Protein AF-A0A1V3JTV4-F1 (afdb_monomer)

Organism: NCBI:txid1907939

Sequence (640 aa):
MRTNFITIFIILLIYFFISLHSGSTDMIVSSYLILYYFIILFIYSVLHFITLRLSKHKIKGPIKFLLFIASFAIFFGYFALRNYIDETIYRKRIKESTSIFLEVLQNVPNNTEIWADYDRFYASTDNLKDEKGKQPTFKWGNFELTSLDSRYSTEEVKAVSLTQPKELPKGMQCGMELYFSSKKSKKDEEGEEYYFKPESFQFSHCNVRELALSLHKQKIQLNNAILYYSDGIEKSYGAWRESVKQAASQLGLNEYWFVRLEGQVRIEKEWVANDDDIGVLFDISANPIALVVSAEHQTGLDNMKLKQCFIKSNSSTMILTNLQDEKPTLLTNDLVDNSQSPNCPTLIKVTLDYHPNIFEELSNKKELLLKNFSHLDNNINVNWNDKYPRLYSLWTDSNEHSFFWDKLNIKGFNIESMYGRKEVRVELTNDSSIKLGNFICRQKATFWHHDKPLDNSLAYENFTLIRCNIDDGILLIKNHPVKINKGKLAYFYPNEQYSEIVDFDEIKSVKKSQFKSEYLELDLIEPYPILNIANSQFYLEQAVVNTKNEIIALLGEIKEIAPMEGVTLGKCKYENPSLTLILKNFTDNDVEVSLSTRKHYPLILKNTENAYSCRDIQKQPYYILSVNSRDGYRNNFIKN

Secondary structure (DSSP, 8-state):
-HHHHHHHHHHHHHHHHHHHHTT-THHHHHHHHHHHHHHHHHHHHHHHHHHHHHTTSPPPHHHHHHHHHHHHHHHHHHHHHHHHHHHHHHHHHHHHHHHHHHHHEESPPTT-EEEE-SS-EEEE-TT---TTSPPP-EEETTEEEEEEEEEEETTEEEEEESSPPTTSPTT--EEEEEEEEESS-TTS---TTSSS-GGGEEEEEEEEEEEEEEETTEEEEEEEEEEEETT-S-GGGHHHHHHHHHHHHHTT-SS-EEEE--SEEEETTTEEEEGGGEEEEE-TTS-EEEEEEEEEETT--SSEEETTEEESSSEEEEEEE--SSSPPEEE-TTTB-TTT-TT--SEEE--EEEES-SSTTHHHHHHHHHTTEE---TTSEEEE-SSSS-EEEEE---SS--EEETTEEEEEEEEEEETTEEEEEEEE-TT--EEETTEEEEEEEEEEEPSS-SSSS--GGGEEEEEEEEEEEEEEETTEEEEE-SEEEEEE-TT----S---TT------TT-S--SEEEEEEEEEEEEEEETTEEEEEEEEEEETT-BEEEEEEEEEESSTTS-EEETTEEE--S-EEEEEES--SSEEEEEE-SSS-GGGSSS-----STTTS-EEEEEEE-----S----------

Nearest PDB structures (foldseek):
  2k0l-assembly1_A  TM=1.576E-01  e=3.650E-01  Klebsiella pneumoniae
  5jaw-assembly1_E  TM=2.731E-01  e=3.743E+00  Cellvibrio japonicus Ueda107

Foldseek 3Di:
DVVVLVVVLVVLVVVLVVCVVVVDPCVVVSVVVNVVSVVVVVVVVVVVVVCVVPVVDDDDPVVVVVVVVVVVCVVVVVVVVVVVVVVVVQVVQFVVLQVLLVVQKAPQDPPWDWTDHQWWTKTAQPVPADPVRDGAWIDRVPFTFHIWIPPPGLQKIWTQTPDADPLAAPPWDFHRIWMKGFPDDPPPDDDRNLSNHCVRIDTFKGFTQWDWDAFQNDIDIDGRWIKGWLVNDDCVLPPLNVLVVVLCVVVVHPTKIKTFAAFWKDWAPFKIAHRSFWMFIADSNRHTAKIWGFIAGQQQAAQADDDQFTFGGRTDTWIWGPGHHFQIKTACPVRGDCVLRVPDDRIDRIHMDTDNHHPDPLVVLLVQQCVQKAPDDPQWDWDADPGHSYTAKIAHPDLPDFIDRDPFTFGMWGFDADQRFTKIKTAGRPPGWDDDLNATFHGIWMWGAASHAPHRHPHPRRIDTFKGKGQWGWAQQPNDTDIAGIWMKGADDQPDPDPDADDVRPPPCDPNHDSHDQKMKIAGPDWDFFKDWPQWTWTFGMFIAGSNNYGAKTKTWTAGPDQAQADDAPPDGHPDRTWIWMWHDDDPFWIWIFTDPDPGDNVNPDDPPDDDPPRHTGITGMDTDPDDDDDDDDDDDDDD

pLDDT: mean 77.16, std 15.62, range [25.08, 95.69]

Structure (mmCIF, N/CA/C/O backbone):
data_AF-A0A1V3JTV4-F1
#
_entry.id   AF-A0A1V3JTV4-F1
#
loop_
_atom_site.group_PDB
_atom_site.id
_atom_site.type_symbol
_atom_site.label_atom_id
_atom_site.label_alt_id
_atom_site.label_comp_id
_atom_site.label_asym_id
_atom_site.label_entity_id
_atom_site.label_seq_id
_atom_site.pdbx_PDB_ins_code
_atom_site.Cartn_x
_atom_site.Cartn_y
_atom_site.Cartn_z
_atom_site.occupancy
_atom_site.B_iso_or_equiv
_atom_site.auth_seq_id
_atom_site.auth_comp_id
_atom_site.auth_asym_id
_atom_site.auth_atom_id
_atom_site.pdbx_PDB_model_num
ATOM 1 N N . MET A 1 1 ? -76.585 2.571 -27.766 1.00 48.97 1 MET A N 1
ATOM 2 C CA . MET A 1 1 ? -76.114 2.783 -26.373 1.00 48.97 1 MET A CA 1
ATOM 3 C C . MET A 1 1 ? -77.216 2.683 -25.316 1.00 48.97 1 MET A C 1
ATOM 5 O O . MET A 1 1 ? -76.955 2.051 -24.303 1.00 48.97 1 MET A O 1
ATOM 9 N N . ARG A 1 2 ? -78.437 3.218 -25.518 1.00 44.66 2 ARG A N 1
ATOM 10 C CA . ARG A 1 2 ? -79.546 3.086 -24.536 1.00 44.66 2 ARG A CA 1
ATOM 11 C C . ARG A 1 2 ? -79.889 1.635 -24.154 1.00 44.66 2 ARG A C 1
ATOM 13 O O . ARG A 1 2 ? -80.184 1.373 -22.996 1.00 44.66 2 ARG A O 1
ATOM 20 N N . THR A 1 3 ? -79.776 0.700 -25.095 1.00 48.81 3 THR A N 1
ATOM 21 C CA . THR A 1 3 ? -80.074 -0.727 -24.888 1.00 48.81 3 THR A CA 1
ATOM 22 C C . THR A 1 3 ? -79.085 -1.436 -23.948 1.00 48.81 3 THR A C 1
ATOM 24 O O . THR A 1 3 ? -79.479 -2.362 -23.248 1.00 48.81 3 THR A O 1
ATOM 27 N N . ASN A 1 4 ? -77.832 -0.972 -23.840 1.00 60.56 4 ASN A N 1
ATOM 28 C CA . ASN A 1 4 ? -76.809 -1.644 -23.021 1.00 60.56 4 ASN A CA 1
ATOM 29 C C . ASN A 1 4 ? -76.908 -1.285 -21.531 1.00 60.56 4 ASN A C 1
ATOM 31 O O . ASN A 1 4 ? -76.696 -2.145 -20.684 1.00 60.56 4 ASN A O 1
ATOM 35 N N . PHE A 1 5 ? -77.290 -0.048 -21.194 1.00 64.81 5 PHE A N 1
ATOM 36 C CA . PHE A 1 5 ? -77.429 0.376 -19.795 1.00 64.81 5 PHE A CA 1
ATOM 37 C C . PHE A 1 5 ? -78.597 -0.323 -19.100 1.00 64.81 5 PHE A C 1
ATOM 39 O O . PHE A 1 5 ? -78.423 -0.839 -18.001 1.00 64.81 5 PHE A O 1
ATOM 46 N N . ILE A 1 6 ? -79.752 -0.406 -19.766 1.00 67.50 6 ILE A N 1
ATOM 47 C CA . ILE A 1 6 ? -80.935 -1.095 -19.233 1.00 67.50 6 ILE A CA 1
ATOM 48 C C . ILE A 1 6 ? -80.625 -2.579 -19.003 1.00 67.50 6 ILE A C 1
ATOM 50 O O . ILE A 1 6 ? -80.981 -3.123 -17.965 1.00 67.50 6 ILE A O 1
ATOM 54 N N . THR A 1 7 ? -79.884 -3.208 -19.919 1.00 74.44 7 THR A N 1
ATOM 55 C CA . THR A 1 7 ? -79.472 -4.613 -19.786 1.00 74.44 7 THR A CA 1
ATOM 56 C C . THR A 1 7 ? -78.553 -4.823 -18.577 1.00 74.44 7 THR A C 1
ATOM 58 O O . THR A 1 7 ? -78.792 -5.727 -17.784 1.00 74.44 7 THR A O 1
ATOM 61 N N . ILE A 1 8 ? -77.559 -3.950 -18.369 1.00 76.06 8 ILE A N 1
ATOM 62 C CA . ILE A 1 8 ? -76.668 -4.004 -17.194 1.00 76.06 8 ILE A CA 1
ATOM 63 C C . ILE A 1 8 ? -77.454 -3.803 -15.889 1.00 76.06 8 ILE A C 1
ATOM 65 O O . ILE A 1 8 ? -77.217 -4.513 -14.917 1.00 76.06 8 ILE A O 1
ATOM 69 N N . PHE A 1 9 ? -78.423 -2.883 -15.868 1.00 78.56 9 PHE A N 1
ATOM 70 C CA . PHE A 1 9 ? -79.263 -2.651 -14.692 1.00 78.56 9 PHE A CA 1
ATOM 71 C C . PHE A 1 9 ? -80.150 -3.856 -14.362 1.00 78.56 9 PHE A C 1
ATOM 73 O O . PHE A 1 9 ? -80.248 -4.245 -13.202 1.00 78.56 9 PHE A O 1
ATOM 80 N N . ILE A 1 10 ? -80.753 -4.478 -15.379 1.00 78.25 10 ILE A N 1
ATOM 81 C CA . ILE A 1 10 ? -81.565 -5.688 -15.206 1.00 78.25 10 ILE A CA 1
ATOM 82 C C . ILE A 1 10 ? -80.699 -6.840 -14.684 1.00 78.25 10 ILE A C 1
ATOM 84 O O . ILE A 1 10 ? -81.118 -7.532 -13.763 1.00 78.25 10 ILE A O 1
ATOM 88 N N . ILE A 1 11 ? -79.474 -7.009 -15.195 1.00 81.88 11 ILE A N 1
ATOM 89 C CA . ILE A 1 11 ? -78.529 -8.021 -14.695 1.00 81.88 11 ILE A CA 1
ATOM 90 C C . ILE A 1 11 ? -78.169 -7.758 -13.226 1.00 81.88 11 ILE A C 1
ATOM 92 O O . ILE A 1 11 ? -78.200 -8.685 -12.421 1.00 81.88 11 ILE A O 1
ATOM 96 N N . LEU A 1 12 ? -77.880 -6.505 -12.857 1.00 79.69 12 LEU A N 1
ATOM 97 C CA . LEU A 1 12 ? -77.567 -6.130 -11.474 1.00 79.69 12 LEU A CA 1
ATOM 98 C C . LEU A 1 12 ? -78.759 -6.337 -10.529 1.00 79.69 12 LEU A C 1
ATOM 100 O O . LEU A 1 12 ? -78.564 -6.793 -9.406 1.00 79.69 12 LEU A O 1
ATOM 104 N N . LEU A 1 13 ? -79.988 -6.063 -10.981 1.00 76.44 13 LEU A N 1
ATOM 105 C CA . LEU A 1 13 ? -81.207 -6.337 -10.216 1.00 76.44 13 LEU A CA 1
ATOM 106 C C . LEU A 1 13 ? -81.456 -7.836 -10.048 1.00 76.44 13 LEU A C 1
ATOM 108 O O . LEU A 1 13 ? -81.767 -8.270 -8.945 1.00 76.44 13 LEU A O 1
ATOM 112 N N . ILE A 1 14 ? -81.300 -8.632 -11.109 1.00 82.12 14 ILE A N 1
ATOM 113 C CA . ILE A 1 14 ? -81.430 -10.094 -11.033 1.00 82.12 14 ILE A CA 1
ATOM 114 C C . ILE A 1 14 ? -80.390 -10.651 -10.053 1.00 82.12 14 ILE A C 1
ATOM 116 O O . ILE A 1 14 ? -80.739 -11.431 -9.171 1.00 82.12 14 ILE A O 1
ATOM 120 N N . TYR A 1 15 ? -79.139 -10.196 -10.146 1.00 79.00 15 TYR A N 1
ATOM 121 C CA . TYR A 1 15 ? -78.066 -10.582 -9.230 1.00 79.00 15 TYR A CA 1
ATOM 122 C C . TYR A 1 15 ? -78.361 -10.185 -7.775 1.00 79.00 15 TYR A C 1
ATOM 124 O O . TYR A 1 15 ? -78.171 -10.990 -6.862 1.00 79.00 15 TYR A O 1
ATOM 132 N N . PHE A 1 16 ? -78.891 -8.979 -7.554 1.00 79.25 16 PHE A N 1
ATOM 133 C CA . PHE A 1 16 ? -79.337 -8.524 -6.239 1.00 79.25 16 PHE A CA 1
ATOM 134 C C . PHE A 1 16 ? -80.476 -9.392 -5.687 1.00 79.25 16 PHE A C 1
ATOM 136 O O . PHE A 1 16 ? -80.383 -9.847 -4.554 1.00 79.25 16 PHE A O 1
ATOM 143 N N . PHE A 1 17 ? -81.514 -9.693 -6.477 1.00 76.25 17 PHE A N 1
ATOM 144 C CA . PHE A 1 17 ? -82.638 -10.524 -6.026 1.00 76.25 17 PHE A CA 1
ATOM 145 C C . PHE A 1 17 ? -82.233 -11.974 -5.738 1.00 76.25 17 PHE A C 1
ATOM 147 O O . PHE A 1 17 ? -82.697 -12.538 -4.748 1.00 76.25 17 PHE A O 1
ATOM 154 N N . ILE A 1 18 ? -81.340 -12.556 -6.546 1.00 77.44 18 ILE A N 1
ATOM 155 C CA . ILE A 1 18 ? -80.756 -13.880 -6.277 1.00 77.44 18 ILE A CA 1
ATOM 156 C C . ILE A 1 18 ? -79.986 -13.852 -4.948 1.00 77.44 18 ILE A C 1
ATOM 158 O O . ILE A 1 18 ? -80.197 -14.720 -4.103 1.00 77.44 18 ILE A O 1
ATOM 162 N N . SER A 1 19 ? -79.161 -12.822 -4.731 1.00 71.38 19 SER A N 1
ATOM 163 C CA . SER A 1 19 ? -78.355 -12.664 -3.508 1.00 71.38 19 SER A CA 1
ATOM 164 C C . SER A 1 19 ? -79.207 -12.393 -2.260 1.00 71.38 19 SER A C 1
ATOM 166 O O . SER A 1 19 ? -78.851 -12.802 -1.156 1.00 71.38 19 SER A O 1
ATOM 168 N N . LEU A 1 20 ? -80.352 -11.722 -2.433 1.00 70.62 20 LEU A N 1
ATOM 169 C CA . LEU A 1 20 ? -81.317 -11.420 -1.374 1.00 70.62 20 LEU A CA 1
ATOM 170 C C . LEU A 1 20 ? -82.087 -12.674 -0.937 1.00 70.62 20 LEU A C 1
ATOM 172 O O . LEU A 1 20 ? -82.343 -12.852 0.249 1.00 70.62 20 LEU A O 1
ATOM 176 N N . HIS A 1 21 ? -82.423 -13.565 -1.877 1.00 69.06 21 HIS A N 1
ATOM 177 C CA . HIS A 1 21 ? -83.053 -14.853 -1.565 1.00 69.06 21 HIS A CA 1
ATOM 178 C C . HIS A 1 21 ? -82.084 -15.847 -0.912 1.00 69.06 21 HIS A C 1
ATOM 180 O O . HIS A 1 21 ? -82.510 -16.671 -0.108 1.00 69.06 21 HIS A O 1
ATOM 186 N N . SER A 1 22 ? -80.788 -15.770 -1.233 1.00 70.81 22 SER A N 1
ATOM 187 C CA . SER A 1 22 ? -79.765 -16.657 -0.667 1.00 70.81 22 SER A CA 1
ATOM 188 C C . SER A 1 22 ? -79.201 -16.191 0.681 1.00 70.81 22 SER A C 1
ATOM 190 O O . SER A 1 22 ? -78.441 -16.934 1.297 1.00 70.81 22 SER A O 1
ATOM 192 N N . GLY A 1 23 ? -79.524 -14.972 1.134 1.00 54.78 23 GLY A N 1
ATOM 193 C CA . GLY A 1 23 ? -79.035 -14.409 2.400 1.00 54.78 23 GLY A CA 1
ATOM 194 C C . GLY A 1 23 ? -77.525 -14.131 2.441 1.00 54.78 23 GLY A C 1
ATOM 195 O O . GLY A 1 23 ? -76.953 -14.051 3.526 1.00 54.78 23 GLY A O 1
ATOM 196 N N . SER A 1 24 ? -76.866 -14.008 1.281 1.00 68.69 24 SER A N 1
ATOM 197 C CA . SER A 1 24 ? -75.411 -13.802 1.192 1.00 68.69 24 SER A CA 1
ATOM 198 C C . SER A 1 24 ? -75.004 -12.372 1.578 1.00 68.69 24 SER A C 1
ATOM 200 O O . SER A 1 24 ? -75.700 -11.404 1.258 1.00 68.69 24 SER A O 1
ATOM 202 N N . THR A 1 25 ? -73.814 -12.207 2.171 1.00 62.41 25 THR A N 1
ATOM 203 C CA . THR A 1 25 ? -73.163 -10.894 2.362 1.00 62.41 25 THR A CA 1
ATOM 204 C C . THR A 1 25 ? -72.924 -10.150 1.042 1.00 62.41 25 THR A C 1
ATOM 206 O O . THR A 1 25 ? -72.780 -8.926 1.041 1.00 62.41 25 THR A O 1
ATOM 209 N N . ASP A 1 26 ? -72.983 -10.851 -0.095 1.00 63.19 26 ASP A N 1
ATOM 210 C CA . ASP A 1 26 ? -72.943 -10.272 -1.444 1.00 63.19 26 ASP A CA 1
ATOM 211 C C . ASP A 1 26 ? -74.127 -9.333 -1.731 1.00 63.19 26 ASP A C 1
ATOM 213 O O . ASP A 1 26 ? -74.064 -8.512 -2.650 1.00 63.19 26 ASP A O 1
ATOM 217 N N . MET A 1 27 ? -75.194 -9.376 -0.922 1.00 59.16 27 MET A N 1
ATOM 218 C CA . MET A 1 27 ? -76.287 -8.398 -0.955 1.00 59.16 27 MET A CA 1
ATOM 219 C C . MET A 1 27 ? -75.788 -6.972 -0.665 1.00 59.16 27 MET A C 1
ATOM 221 O O . MET A 1 27 ? -76.252 -6.003 -1.272 1.00 59.16 27 MET A O 1
ATOM 225 N N . ILE A 1 28 ? -74.808 -6.823 0.233 1.00 63.81 28 ILE A N 1
ATOM 226 C CA . ILE A 1 28 ? -74.212 -5.521 0.560 1.00 63.81 28 ILE A CA 1
ATOM 227 C C . ILE A 1 28 ? -73.403 -5.030 -0.645 1.00 63.81 28 ILE A C 1
ATOM 229 O O . ILE A 1 28 ? -73.569 -3.902 -1.096 1.00 63.81 28 ILE A O 1
ATOM 233 N N . VAL A 1 29 ? -72.597 -5.903 -1.249 1.00 68.94 29 VAL A N 1
ATOM 234 C CA . VAL A 1 29 ? -71.784 -5.546 -2.422 1.00 68.94 29 VAL A CA 1
ATOM 235 C C . VAL A 1 29 ? -72.667 -5.189 -3.623 1.00 68.94 29 VAL A C 1
ATOM 237 O O . VAL A 1 29 ? -72.444 -4.174 -4.280 1.00 68.94 29 VAL A O 1
ATOM 240 N N . SER A 1 30 ? -73.715 -5.968 -3.888 1.00 66.62 30 SER A N 1
ATOM 241 C CA . SER A 1 30 ? -74.647 -5.715 -4.994 1.00 66.62 30 SER A CA 1
ATOM 242 C C . SER A 1 30 ? -75.500 -4.458 -4.789 1.00 66.62 30 SER A C 1
ATOM 244 O O . SER A 1 30 ? -75.708 -3.714 -5.748 1.00 66.62 30 SER A O 1
ATOM 246 N N . SER A 1 31 ? -75.923 -4.146 -3.559 1.00 66.75 31 SER A N 1
ATOM 247 C CA . SER A 1 31 ? -76.599 -2.871 -3.265 1.00 66.75 31 SER A CA 1
ATOM 248 C C . SER A 1 31 ? -75.675 -1.662 -3.448 1.00 66.75 31 SER A C 1
ATOM 250 O O . SER A 1 31 ? -76.093 -0.671 -4.055 1.00 66.75 31 SER A O 1
ATOM 252 N N . TYR A 1 32 ? -74.402 -1.755 -3.041 1.00 70.62 32 TYR A N 1
ATOM 253 C CA . TYR A 1 32 ? -73.404 -0.726 -3.353 1.00 70.62 32 TYR A CA 1
ATOM 254 C C . TYR A 1 32 ? -73.188 -0.575 -4.865 1.00 70.62 32 TYR A C 1
ATOM 256 O O . TYR A 1 32 ? -73.148 0.549 -5.362 1.00 70.62 32 TYR A O 1
ATOM 264 N N . LEU A 1 33 ? -73.110 -1.672 -5.623 1.00 74.00 33 LEU A N 1
ATOM 265 C CA . LEU A 1 33 ? -72.952 -1.624 -7.082 1.00 74.00 33 LEU A CA 1
ATOM 266 C C . LEU A 1 33 ? -74.151 -0.976 -7.787 1.00 74.00 33 LEU A C 1
ATOM 268 O O . LEU A 1 33 ? -73.953 -0.204 -8.725 1.00 74.00 33 LEU A O 1
ATOM 272 N N . ILE A 1 34 ? -75.380 -1.222 -7.321 1.00 74.44 34 ILE A N 1
ATOM 273 C CA . ILE A 1 34 ? -76.580 -0.543 -7.833 1.00 74.44 34 ILE A CA 1
ATOM 274 C C . ILE A 1 34 ? -76.520 0.960 -7.527 1.00 74.44 34 ILE A C 1
ATOM 276 O O . ILE A 1 34 ? -76.791 1.775 -8.412 1.00 74.44 34 ILE A O 1
ATOM 280 N N . LEU A 1 35 ? -76.112 1.349 -6.314 1.00 69.81 35 LEU A N 1
ATOM 281 C CA . LEU A 1 35 ? -75.949 2.759 -5.946 1.00 69.81 35 LEU A CA 1
ATOM 282 C C . LEU A 1 35 ? -74.892 3.450 -6.825 1.00 69.81 35 LEU A C 1
ATOM 284 O O . LEU A 1 35 ? -75.158 4.510 -7.391 1.00 69.81 35 LEU A O 1
ATOM 288 N N . TYR A 1 36 ? -73.721 2.832 -7.001 1.00 72.81 36 TYR A N 1
ATOM 289 C CA . TYR A 1 36 ? -72.673 3.346 -7.887 1.00 72.81 36 TYR A CA 1
ATOM 290 C C . TYR A 1 36 ? -73.137 3.426 -9.340 1.00 72.81 36 TYR A C 1
ATOM 292 O O . TYR A 1 36 ? -72.842 4.410 -10.019 1.00 72.81 36 TYR A O 1
ATOM 300 N N . TYR A 1 37 ? -73.909 2.447 -9.811 1.00 76.44 37 TYR A N 1
ATOM 301 C CA . TYR A 1 37 ? -74.508 2.481 -11.138 1.00 76.44 37 TYR A CA 1
ATOM 302 C C . TYR A 1 37 ? -75.424 3.704 -11.306 1.00 76.44 37 TYR A C 1
ATOM 304 O O . TYR A 1 37 ? -75.287 4.421 -12.296 1.00 76.44 37 TYR A O 1
ATOM 312 N N . PHE A 1 38 ? -76.279 4.019 -10.324 1.00 71.69 38 PHE A N 1
ATOM 313 C CA . PHE A 1 38 ? -77.104 5.234 -10.346 1.00 71.69 38 PHE A CA 1
ATOM 314 C C . PHE A 1 38 ? -76.277 6.522 -10.297 1.00 71.69 38 PHE A C 1
ATOM 316 O O . PHE A 1 38 ? -76.593 7.464 -11.024 1.00 71.69 38 PHE A O 1
ATOM 323 N N . ILE A 1 39 ? -75.204 6.566 -9.502 1.00 71.75 39 ILE A N 1
ATOM 324 C CA . ILE A 1 39 ? -74.286 7.716 -9.453 1.00 71.75 39 ILE A CA 1
ATOM 325 C C . ILE A 1 39 ? -73.627 7.929 -10.821 1.00 71.75 39 ILE A C 1
ATOM 327 O O . ILE A 1 39 ? -73.609 9.048 -11.330 1.00 71.75 39 ILE A O 1
ATOM 331 N N . ILE A 1 40 ? -73.145 6.862 -11.461 1.00 72.75 40 ILE A N 1
ATOM 332 C CA . ILE A 1 40 ? -72.542 6.924 -12.798 1.00 72.75 40 ILE A CA 1
ATOM 333 C C . ILE A 1 40 ? -73.575 7.356 -13.839 1.00 72.75 40 ILE A C 1
ATOM 335 O O . ILE A 1 40 ? -73.262 8.180 -14.695 1.00 72.75 40 ILE A O 1
ATOM 339 N N . LEU A 1 41 ? -74.811 6.860 -13.763 1.00 72.81 41 LEU A N 1
ATOM 340 C CA . LEU A 1 41 ? -75.888 7.262 -14.668 1.00 72.81 41 LEU A CA 1
ATOM 341 C C . LEU A 1 41 ? -76.266 8.728 -14.475 1.00 72.81 41 LEU A C 1
ATOM 343 O O . LEU A 1 41 ? -76.487 9.430 -15.458 1.00 72.81 41 LEU A O 1
ATOM 347 N N . PHE A 1 42 ? -76.290 9.207 -13.233 1.00 69.94 42 PHE A N 1
ATOM 348 C CA . PHE A 1 42 ? -76.514 10.611 -12.919 1.00 69.94 42 PHE A CA 1
ATOM 349 C C . PHE A 1 42 ? -75.388 11.482 -13.479 1.00 69.94 42 PHE A C 1
ATOM 351 O O . PHE A 1 42 ? -75.667 12.435 -14.200 1.00 69.94 42 PHE A O 1
ATOM 358 N N . ILE A 1 43 ? -74.124 11.112 -13.252 1.00 72.00 43 ILE A N 1
ATOM 359 C CA . ILE A 1 43 ? -72.956 11.807 -13.810 1.00 72.00 43 ILE A CA 1
ATOM 360 C C . ILE A 1 43 ? -72.993 11.787 -15.341 1.00 72.00 43 ILE A C 1
ATOM 362 O O . ILE A 1 43 ? -72.802 12.827 -15.963 1.00 72.00 43 ILE A O 1
ATOM 366 N N . TYR A 1 44 ? -73.293 10.644 -15.962 1.00 70.56 44 TYR A N 1
ATOM 367 C CA . TYR A 1 44 ? -73.425 10.520 -17.412 1.00 70.56 44 TYR A CA 1
ATOM 368 C C . TYR A 1 44 ? -74.573 11.374 -17.944 1.00 70.56 44 TYR A C 1
ATOM 370 O O . TYR A 1 44 ? -74.405 12.043 -18.953 1.00 70.56 44 TYR A O 1
ATOM 378 N N . SER A 1 45 ? -75.723 11.403 -17.270 1.00 62.72 45 SER A N 1
ATOM 379 C CA . SER A 1 45 ? -76.881 12.202 -17.677 1.00 62.72 45 SER A CA 1
ATOM 380 C C . SER A 1 45 ? -76.612 13.698 -17.509 1.00 62.72 45 SER A C 1
ATOM 382 O O . SER A 1 45 ? -76.953 14.482 -18.389 1.00 62.72 45 SER A O 1
ATOM 384 N N . VAL A 1 46 ? -75.908 14.100 -16.446 1.00 66.25 46 VAL A N 1
ATOM 385 C CA . VAL A 1 46 ? -75.425 15.472 -16.241 1.00 66.25 46 VAL A CA 1
ATOM 386 C C . VAL A 1 46 ? -74.396 15.840 -17.308 1.00 66.25 46 VAL A C 1
ATOM 388 O O . VAL A 1 46 ? -74.536 16.882 -17.935 1.00 66.25 46 VAL A O 1
ATOM 391 N N . LEU A 1 47 ? -73.417 14.983 -17.600 1.00 65.44 47 LEU A N 1
ATOM 392 C CA . LEU A 1 47 ? -72.436 15.187 -18.671 1.00 65.44 47 LEU A CA 1
ATOM 393 C C . LEU A 1 47 ? -73.086 15.204 -20.053 1.00 65.44 47 LEU A C 1
ATOM 395 O O . LEU A 1 47 ? -72.676 15.995 -20.898 1.00 65.44 47 LEU A O 1
ATOM 399 N N . HIS A 1 48 ? -74.104 14.378 -20.290 1.00 61.91 48 HIS A N 1
ATOM 400 C CA . HIS A 1 48 ? -74.851 14.327 -21.540 1.00 61.91 48 HIS A CA 1
ATOM 401 C C . HIS A 1 48 ? -75.734 15.564 -21.699 1.00 61.91 48 HIS A C 1
ATOM 403 O O . HIS A 1 48 ? -75.758 16.160 -22.767 1.00 61.91 48 HIS A O 1
ATOM 409 N N . PHE A 1 49 ? -76.386 16.016 -20.627 1.00 60.25 49 PHE A N 1
ATOM 410 C CA . PHE A 1 49 ? -77.123 17.276 -20.577 1.00 60.25 49 PHE A CA 1
ATOM 411 C C . PHE A 1 49 ? -76.189 18.470 -20.790 1.00 60.25 49 PHE A C 1
ATOM 413 O O . PHE A 1 49 ? -76.491 19.355 -21.586 1.00 60.25 49 PHE A O 1
ATOM 420 N N . ILE A 1 50 ? -75.018 18.469 -20.148 1.00 58.34 50 ILE A N 1
ATOM 421 C CA . ILE A 1 50 ? -73.969 19.472 -20.330 1.00 58.34 50 ILE A CA 1
ATOM 422 C C . ILE A 1 50 ? -73.466 19.447 -21.779 1.00 58.34 50 ILE A C 1
ATOM 424 O O . ILE A 1 50 ? -73.433 20.495 -22.407 1.00 58.34 50 ILE A O 1
ATOM 428 N N . THR A 1 51 ? -73.153 18.290 -22.365 1.00 55.91 51 THR A N 1
ATOM 429 C CA . THR A 1 51 ? -72.694 18.193 -23.764 1.00 55.91 51 THR A CA 1
ATOM 430 C C . THR A 1 51 ? -73.787 18.526 -24.778 1.00 55.91 51 THR A C 1
ATOM 432 O O . THR A 1 51 ? -73.487 19.214 -25.746 1.00 55.91 51 THR A O 1
ATOM 435 N N . LEU A 1 52 ? -75.057 18.164 -24.557 1.00 52.88 52 LEU A N 1
ATOM 436 C CA . LEU A 1 52 ? -76.174 18.604 -25.407 1.00 52.88 52 LEU A CA 1
ATOM 437 C C . LEU A 1 52 ? -76.346 20.124 -25.349 1.00 52.88 52 LEU A C 1
ATOM 439 O O . LEU A 1 52 ? -76.492 20.763 -26.392 1.00 52.88 52 LEU A O 1
ATOM 443 N N . ARG A 1 53 ? -76.279 20.712 -24.148 1.00 52.69 53 ARG A N 1
ATOM 444 C CA . ARG A 1 53 ? -76.430 22.160 -23.929 1.00 52.69 53 ARG A CA 1
ATOM 445 C C . ARG A 1 53 ? -75.205 22.952 -24.409 1.00 52.69 53 ARG A C 1
ATOM 447 O O . ARG A 1 53 ? -75.357 24.091 -24.842 1.00 52.69 53 ARG A O 1
ATOM 454 N N . LEU A 1 54 ? -74.016 22.344 -24.395 1.00 51.38 54 LEU A N 1
ATOM 455 C CA . LEU A 1 54 ? -72.754 22.914 -24.887 1.00 51.38 54 LEU A CA 1
ATOM 456 C C . LEU A 1 54 ? -72.485 22.648 -26.375 1.00 51.38 54 LEU A C 1
ATOM 458 O O . LEU A 1 54 ? -71.723 23.395 -26.980 1.00 51.38 54 LEU A O 1
ATOM 462 N N . SER A 1 55 ? -73.135 21.662 -27.004 1.00 48.88 55 SER A N 1
ATOM 463 C CA . SER A 1 55 ? -72.982 21.400 -28.448 1.00 48.88 55 SER A CA 1
ATOM 464 C C . SER A 1 55 ? -73.486 22.551 -29.324 1.00 48.88 55 SER A C 1
ATOM 466 O O . SER A 1 55 ? -73.100 22.652 -30.486 1.00 48.88 55 SER A O 1
ATOM 468 N N . LYS A 1 56 ? -74.307 23.455 -28.768 1.00 50.59 56 LYS A N 1
ATOM 469 C CA . LYS A 1 56 ? -74.796 24.647 -29.472 1.00 50.59 56 LYS A CA 1
ATOM 470 C C . LYS A 1 56 ? -74.119 25.963 -29.071 1.00 50.59 56 LYS A C 1
ATOM 472 O O . LYS A 1 56 ? -74.297 26.936 -29.795 1.00 50.59 56 LYS A O 1
ATOM 477 N N . HIS A 1 57 ? -73.296 26.026 -28.014 1.00 51.94 57 HIS A N 1
ATOM 478 C CA . HIS A 1 57 ? -72.618 27.275 -27.621 1.00 51.94 57 HIS A CA 1
ATOM 479 C C . HIS A 1 57 ? -71.232 27.069 -26.981 1.00 51.94 57 HIS A C 1
ATOM 481 O O . HIS A 1 57 ? -71.055 26.249 -26.083 1.00 51.94 57 HIS A O 1
ATOM 487 N N . LYS A 1 58 ? -70.250 27.894 -27.393 1.00 51.12 58 LYS A N 1
ATOM 488 C CA . LYS A 1 58 ? -68.898 27.949 -26.802 1.00 51.12 58 LYS A CA 1
ATOM 489 C C . LYS A 1 58 ? -68.974 28.247 -25.292 1.00 51.12 58 LYS A C 1
ATOM 491 O O . LYS A 1 58 ? -69.580 29.239 -24.887 1.00 51.12 58 LYS A O 1
ATOM 496 N N . ILE A 1 59 ? -68.316 27.417 -24.474 1.00 54.78 59 ILE A N 1
ATOM 497 C CA . ILE A 1 59 ? -68.212 27.576 -23.010 1.00 54.78 59 ILE A CA 1
ATOM 498 C C . ILE A 1 59 ? -67.597 28.949 -22.688 1.00 54.78 59 ILE A C 1
ATOM 500 O O . ILE A 1 59 ? -66.445 29.209 -23.050 1.00 54.78 59 ILE A O 1
ATOM 504 N N . LYS A 1 60 ? -68.351 29.825 -22.009 1.00 53.94 60 LYS A N 1
ATOM 505 C CA . LYS A 1 60 ? -67.882 31.160 -21.604 1.00 53.94 60 LYS A CA 1
ATOM 506 C C . LYS A 1 60 ? -66.797 31.059 -20.518 1.00 53.94 60 LYS A C 1
ATOM 508 O O . LYS A 1 60 ? -66.847 30.180 -19.658 1.00 53.94 60 LYS A O 1
ATOM 513 N N . GLY A 1 61 ? -65.850 32.001 -20.542 1.00 53.06 61 GLY A N 1
ATOM 514 C CA . GLY A 1 61 ? -64.680 32.075 -19.651 1.00 53.06 61 GLY A CA 1
ATOM 515 C C . GLY A 1 61 ? -64.915 31.819 -18.148 1.00 53.06 61 GLY A C 1
ATOM 516 O O . GLY A 1 61 ? -64.110 31.095 -17.566 1.00 53.06 61 GLY A O 1
ATOM 517 N N . PRO A 1 62 ? -66.012 32.288 -17.519 1.00 51.94 62 PRO A N 1
ATOM 518 C CA . PRO A 1 62 ? -66.236 32.087 -16.082 1.00 51.94 62 PRO A CA 1
ATOM 519 C C . PRO A 1 62 ? -66.394 30.614 -15.685 1.00 51.94 62 PRO A C 1
ATOM 521 O O . PRO A 1 62 ? -65.925 30.195 -14.633 1.00 51.94 62 PRO A O 1
ATOM 524 N N . ILE A 1 63 ? -67.012 29.803 -16.551 1.00 53.53 63 ILE A N 1
ATOM 525 C CA . ILE A 1 63 ? -67.241 28.375 -16.290 1.00 53.53 63 ILE A CA 1
ATOM 526 C C . ILE A 1 63 ? -65.935 27.586 -16.452 1.00 53.53 63 ILE A C 1
ATOM 528 O O . ILE A 1 63 ? -65.677 26.662 -15.686 1.00 53.53 63 ILE A O 1
ATOM 532 N N . LYS A 1 64 ? -65.070 27.983 -17.400 1.00 48.59 64 LYS A N 1
ATOM 533 C CA . LYS A 1 64 ? -63.718 27.412 -17.522 1.00 48.59 64 LYS A CA 1
ATOM 534 C C . LYS A 1 64 ? -62.877 27.692 -16.277 1.00 48.59 64 LYS A C 1
ATOM 536 O O . LYS A 1 64 ? -62.182 26.798 -15.813 1.00 48.59 64 LYS A O 1
ATOM 541 N N . PHE A 1 65 ? -62.971 28.904 -15.732 1.00 54.75 65 PHE A N 1
ATOM 542 C CA . PHE A 1 65 ? -62.249 29.290 -14.520 1.00 54.75 65 PHE A CA 1
ATOM 543 C C . PHE A 1 65 ? -62.743 28.524 -13.282 1.00 54.75 65 PHE A C 1
ATOM 545 O O . PHE A 1 65 ? -61.933 28.011 -12.520 1.00 54.75 65 PHE A O 1
ATOM 552 N N . LEU A 1 66 ? -64.061 28.345 -13.132 1.00 52.34 66 LEU A N 1
ATOM 553 C CA . LEU A 1 66 ? -64.649 27.524 -12.064 1.00 52.34 66 LEU A CA 1
ATOM 554 C C . LEU A 1 66 ? -64.225 26.050 -12.138 1.00 52.34 66 LEU A C 1
ATOM 556 O O . LEU A 1 66 ? -63.882 25.463 -11.114 1.00 52.34 66 LEU A O 1
ATOM 560 N N . LEU A 1 67 ? -64.204 25.460 -13.337 1.00 55.28 67 LEU A N 1
ATOM 561 C CA . LEU A 1 67 ? -63.716 24.090 -13.531 1.00 55.28 67 LEU A CA 1
ATOM 562 C C . LEU A 1 67 ? -62.217 23.973 -13.227 1.00 55.28 67 LEU A C 1
ATOM 564 O O . LEU A 1 67 ? -61.805 23.010 -12.591 1.00 55.28 67 LEU A O 1
ATOM 568 N N . PHE A 1 68 ? -61.419 24.973 -13.610 1.00 53.47 68 PHE A N 1
ATOM 569 C CA . PHE A 1 68 ? -59.991 25.023 -13.293 1.00 53.47 68 PHE A CA 1
ATOM 570 C C . PHE A 1 68 ? -59.737 25.109 -11.777 1.00 53.47 68 PHE A C 1
ATOM 572 O O . PHE A 1 68 ? -58.918 24.355 -11.256 1.00 53.47 68 PHE A O 1
ATOM 579 N N . ILE A 1 69 ? -60.489 25.950 -11.052 1.00 54.25 69 ILE A N 1
ATOM 580 C CA . ILE A 1 69 ? -60.424 26.048 -9.583 1.00 54.25 69 ILE A CA 1
ATOM 581 C C . ILE A 1 69 ? -60.820 24.725 -8.925 1.00 54.25 69 ILE A C 1
ATOM 583 O O . ILE A 1 69 ? -60.135 24.276 -8.010 1.00 54.25 69 ILE A O 1
ATOM 587 N N . ALA A 1 70 ? -61.892 24.078 -9.392 1.00 51.81 70 ALA A N 1
ATOM 588 C CA . ALA A 1 70 ? -62.335 22.801 -8.838 1.00 51.81 70 ALA A CA 1
ATOM 589 C C . ALA A 1 70 ? -61.272 21.700 -9.014 1.00 51.81 70 ALA A C 1
ATOM 591 O O . ALA A 1 70 ? -60.994 20.962 -8.071 1.00 51.81 70 ALA A O 1
ATOM 592 N N . SER A 1 71 ? -60.620 21.625 -10.179 1.00 54.66 71 SER A N 1
ATOM 593 C CA . SER A 1 71 ? -59.516 20.685 -10.414 1.00 54.66 71 SER A CA 1
ATOM 594 C C . SER A 1 71 ? -58.296 20.974 -9.528 1.00 54.66 71 SER A C 1
ATOM 596 O O . SER A 1 71 ? -57.713 20.040 -8.979 1.00 54.66 71 SER A O 1
ATOM 598 N N . PHE A 1 72 ? -57.944 22.249 -9.329 1.00 55.41 72 PHE A N 1
ATOM 599 C CA . PHE A 1 72 ? -56.858 22.651 -8.425 1.00 55.41 72 PHE A CA 1
ATOM 600 C C . PHE A 1 72 ? -57.178 22.327 -6.957 1.00 55.41 72 PHE A C 1
ATOM 602 O O . PHE A 1 72 ? -56.331 21.789 -6.246 1.00 55.41 72 PHE A O 1
ATOM 609 N N . ALA A 1 73 ? -58.407 22.586 -6.506 1.00 57.69 73 ALA A N 1
ATOM 610 C CA . ALA A 1 73 ? -58.841 22.315 -5.137 1.00 57.69 73 ALA A CA 1
ATOM 611 C C . ALA A 1 73 ? -58.849 20.812 -4.808 1.00 57.69 73 ALA A C 1
ATOM 613 O O . ALA A 1 73 ? -58.456 20.429 -3.709 1.00 57.69 73 ALA A O 1
ATOM 614 N N . ILE A 1 74 ? -59.230 19.953 -5.761 1.00 58.84 74 ILE A N 1
ATOM 615 C CA . ILE A 1 74 ? -59.174 18.491 -5.592 1.00 58.84 74 ILE A CA 1
ATOM 616 C C . ILE A 1 74 ? -57.719 18.011 -5.482 1.00 58.84 74 ILE A C 1
ATOM 618 O O . ILE A 1 74 ? -57.413 17.197 -4.613 1.00 58.84 74 ILE A O 1
ATOM 622 N N . PHE A 1 75 ? -56.812 18.536 -6.313 1.00 57.06 75 PHE A N 1
ATOM 623 C CA . PHE A 1 75 ? -55.392 18.171 -6.276 1.00 57.06 75 PHE A CA 1
ATOM 624 C C . PHE A 1 75 ? -54.721 18.581 -4.952 1.00 57.06 75 PHE A C 1
ATOM 626 O O . PHE A 1 75 ? -54.066 17.759 -4.310 1.00 57.06 75 PHE A O 1
ATOM 633 N N . PHE A 1 76 ? -54.943 19.817 -4.491 1.00 63.59 76 PHE A N 1
ATOM 634 C CA . PHE A 1 76 ? -54.419 20.286 -3.202 1.00 63.59 76 PHE A CA 1
ATOM 635 C C . PHE A 1 76 ? -55.086 19.600 -2.006 1.00 63.59 76 PHE A C 1
ATOM 637 O O . PHE A 1 76 ? -54.401 19.274 -1.040 1.00 63.59 76 PHE A O 1
ATOM 644 N N . GLY A 1 77 ? -56.393 19.327 -2.075 1.00 65.75 77 GLY A N 1
ATOM 645 C CA . GLY A 1 77 ? -57.112 18.577 -1.045 1.00 65.75 77 GLY A CA 1
ATOM 646 C C . GLY A 1 77 ? -56.593 17.146 -0.894 1.00 65.75 77 GLY A C 1
ATOM 647 O O . GLY A 1 77 ? -56.394 16.689 0.228 1.00 65.75 77 GLY A O 1
ATOM 648 N N . TYR A 1 78 ? -56.293 16.466 -2.006 1.00 68.12 78 TYR A N 1
ATOM 649 C CA . TYR A 1 78 ? -55.664 15.143 -1.992 1.00 68.12 78 TYR A CA 1
ATOM 650 C C . TYR A 1 78 ? -54.263 15.178 -1.366 1.00 68.12 78 TYR A C 1
ATOM 652 O O . TYR A 1 78 ? -53.957 14.344 -0.517 1.00 68.12 78 TYR A O 1
ATOM 660 N N . PHE A 1 79 ? -53.427 16.158 -1.727 1.00 63.91 79 PHE A N 1
ATOM 661 C CA . PHE A 1 79 ? -52.076 16.282 -1.169 1.00 63.91 79 PHE A CA 1
ATOM 662 C C . PHE A 1 79 ? -52.093 16.620 0.331 1.00 63.91 79 PHE A C 1
ATOM 664 O O . PHE A 1 79 ? -51.370 16.003 1.110 1.00 63.91 79 PHE A O 1
ATOM 671 N N . ALA A 1 80 ? -52.963 17.541 0.758 1.00 64.62 80 ALA A N 1
ATOM 672 C CA . ALA A 1 80 ? -53.135 17.890 2.168 1.00 64.62 80 ALA A CA 1
ATOM 673 C C . ALA A 1 80 ? -53.664 16.707 2.996 1.00 64.62 80 ALA A C 1
ATOM 675 O O . ALA A 1 80 ? -53.158 16.447 4.085 1.00 64.62 80 ALA A O 1
ATOM 676 N N . LEU A 1 81 ? -54.638 15.956 2.465 1.00 67.75 81 LEU A N 1
ATOM 677 C CA . LEU A 1 81 ? -55.160 14.755 3.115 1.00 67.75 81 LEU A CA 1
ATOM 678 C C . LEU A 1 81 ? -54.096 13.657 3.205 1.00 67.75 81 LEU A C 1
ATOM 680 O O . LEU A 1 81 ? -53.977 13.025 4.249 1.00 67.75 81 LEU A O 1
ATOM 684 N N . ARG A 1 82 ? -53.304 13.447 2.147 1.00 71.50 82 ARG A N 1
ATOM 685 C CA . ARG A 1 82 ? -52.207 12.475 2.157 1.00 71.50 82 ARG A CA 1
ATOM 686 C C . ARG A 1 82 ? -51.160 12.832 3.207 1.00 71.50 82 ARG A C 1
ATOM 688 O O . ARG A 1 82 ? -50.836 11.979 4.017 1.00 71.50 82 ARG A O 1
ATOM 695 N N . ASN A 1 83 ? -50.728 14.093 3.270 1.00 68.94 83 ASN A N 1
ATOM 696 C CA . ASN A 1 83 ? -49.784 14.547 4.294 1.00 68.94 83 ASN A CA 1
ATOM 697 C C . ASN A 1 83 ? -50.348 14.388 5.713 1.00 68.94 83 ASN A C 1
ATOM 699 O O . ASN A 1 83 ? -49.630 13.956 6.606 1.00 68.94 83 ASN A O 1
ATOM 703 N N . TYR A 1 84 ? -51.634 14.690 5.924 1.00 73.69 84 TYR A N 1
ATOM 704 C CA . TYR A 1 84 ? -52.290 14.487 7.218 1.00 73.69 84 TYR A CA 1
ATOM 705 C C . TYR A 1 84 ? -52.381 13.002 7.604 1.00 73.69 84 TYR A C 1
ATOM 707 O O . TYR A 1 84 ? -52.129 12.643 8.756 1.00 73.69 84 TYR A O 1
ATOM 715 N N . ILE A 1 85 ? -52.726 12.127 6.653 1.00 68.88 85 ILE A N 1
ATOM 716 C CA . ILE A 1 85 ? -52.756 10.673 6.854 1.00 68.88 85 ILE A CA 1
ATOM 717 C C . ILE A 1 85 ? -51.347 10.161 7.165 1.00 68.88 85 ILE A C 1
ATOM 719 O O . ILE A 1 85 ? -51.182 9.451 8.154 1.00 68.88 85 ILE A O 1
ATOM 723 N N . ASP A 1 86 ? -50.340 10.560 6.388 1.00 72.69 86 ASP A N 1
ATOM 724 C CA . ASP A 1 86 ? -48.943 10.168 6.584 1.00 72.69 86 ASP A CA 1
ATOM 725 C C . ASP A 1 86 ? -48.429 10.635 7.958 1.00 72.69 86 ASP A C 1
ATOM 727 O O . ASP A 1 86 ? -47.838 9.843 8.689 1.00 72.69 86 ASP A O 1
ATOM 731 N N . GLU A 1 87 ? -48.737 11.868 8.378 1.00 77.06 87 GLU A N 1
ATOM 732 C CA . GLU A 1 87 ? -48.367 12.390 9.700 1.00 77.06 87 GLU A CA 1
ATOM 733 C C . GLU A 1 87 ? -49.087 11.648 10.841 1.00 77.06 87 GLU A C 1
ATOM 735 O O . GLU A 1 87 ? -48.488 11.338 11.872 1.00 77.06 87 GLU A O 1
ATOM 740 N N . THR A 1 88 ? -50.369 11.320 10.666 1.00 79.94 88 THR A N 1
ATOM 741 C CA . THR A 1 88 ? -51.159 10.597 11.678 1.00 79.94 88 THR A CA 1
ATOM 742 C C . THR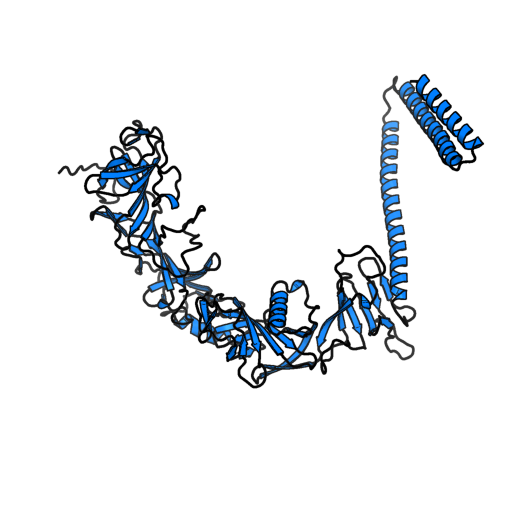 A 1 88 ? -50.681 9.154 11.823 1.00 79.94 88 THR A C 1
ATOM 744 O O . THR A 1 88 ? -50.530 8.664 12.944 1.00 79.94 88 THR A O 1
ATOM 747 N N . ILE A 1 89 ? -50.398 8.484 10.702 1.00 78.00 89 ILE A N 1
ATOM 748 C CA . ILE A 1 89 ? -49.807 7.143 10.670 1.00 78.00 89 ILE A CA 1
ATOM 749 C C . ILE A 1 89 ? -48.425 7.176 11.323 1.00 78.00 89 ILE A C 1
ATOM 751 O O . ILE A 1 89 ? -48.152 6.346 12.184 1.00 78.00 89 ILE A O 1
ATOM 755 N N . TYR A 1 90 ? -47.584 8.154 10.982 1.00 77.12 90 TYR A N 1
ATOM 756 C CA . TYR A 1 90 ? -46.257 8.321 11.573 1.00 77.12 90 TYR A CA 1
ATOM 757 C C . TYR A 1 90 ? -46.320 8.518 13.095 1.00 77.12 90 TYR A C 1
ATOM 759 O O . TYR A 1 90 ? -45.642 7.816 13.840 1.00 77.12 90 TYR A O 1
ATOM 767 N N . ARG A 1 91 ? -47.204 9.398 13.587 1.00 81.19 91 ARG A N 1
ATOM 768 C CA . ARG A 1 91 ? -47.417 9.602 15.033 1.00 81.19 91 ARG A CA 1
ATOM 769 C C . ARG A 1 91 ? -47.941 8.350 15.732 1.00 81.19 91 ARG A C 1
ATOM 771 O O . ARG A 1 91 ? -47.555 8.092 16.870 1.00 81.19 91 ARG A O 1
ATOM 778 N N . LYS A 1 92 ? -48.843 7.597 15.091 1.00 82.31 92 LYS A N 1
ATOM 779 C CA . LYS A 1 92 ? -49.357 6.334 15.636 1.00 82.31 92 LYS A CA 1
ATOM 780 C C . LYS A 1 92 ? -48.231 5.309 15.763 1.00 82.31 92 LYS A C 1
ATOM 782 O O . LYS A 1 92 ? -48.077 4.731 16.831 1.00 82.31 92 LYS A O 1
ATOM 787 N N . ARG A 1 93 ? -47.404 5.182 14.726 1.00 79.12 93 ARG A N 1
ATOM 788 C CA . ARG A 1 93 ? -46.243 4.291 14.723 1.00 79.12 93 ARG A CA 1
ATOM 789 C C . ARG A 1 93 ? -45.209 4.665 15.778 1.00 79.12 93 ARG A C 1
ATOM 791 O O . ARG A 1 93 ? -44.816 3.796 16.534 1.00 79.12 93 ARG A O 1
ATOM 798 N N . ILE A 1 94 ? -44.843 5.944 15.917 1.00 83.25 94 ILE A N 1
ATOM 799 C CA . ILE A 1 94 ? -43.940 6.385 17.001 1.00 83.25 94 ILE A CA 1
ATOM 800 C C . ILE A 1 94 ? -44.481 5.956 18.364 1.00 83.25 94 ILE A C 1
ATOM 802 O O . ILE A 1 94 ? -43.723 5.482 19.202 1.00 83.25 94 ILE A O 1
ATOM 806 N N . LYS A 1 95 ? -45.789 6.111 18.607 1.00 85.56 95 LYS A N 1
ATOM 807 C CA . LYS A 1 95 ? -46.396 5.679 19.874 1.00 85.56 95 LYS A CA 1
ATOM 808 C C . LYS A 1 95 ? -46.294 4.168 20.076 1.00 85.56 95 LYS A C 1
ATOM 810 O O . LYS A 1 95 ? -45.978 3.748 21.183 1.00 85.56 95 LYS A O 1
ATOM 815 N N . GLU A 1 96 ? -46.549 3.379 19.036 1.00 84.31 96 GLU A N 1
ATOM 816 C CA . GLU A 1 96 ? -46.417 1.917 19.069 1.00 84.31 96 GLU A CA 1
ATOM 817 C C . GLU A 1 96 ? -44.955 1.503 19.322 1.00 84.31 96 GLU A C 1
ATOM 819 O O . GLU A 1 96 ? -44.690 0.812 20.303 1.00 84.31 96 GLU A O 1
ATOM 824 N N . SER A 1 97 ? -43.993 2.019 18.550 1.00 85.06 97 SER A N 1
ATOM 825 C CA . SER A 1 97 ? -42.556 1.757 18.734 1.00 85.06 97 SER A CA 1
ATOM 826 C C . SER A 1 97 ? -42.050 2.200 20.108 1.00 85.06 97 SER A C 1
ATOM 828 O O . SER A 1 97 ? -41.314 1.467 20.759 1.00 85.06 97 SER A O 1
ATOM 830 N N . THR A 1 98 ? -42.479 3.368 20.594 1.00 88.81 98 THR A N 1
ATOM 831 C CA . THR A 1 98 ? -42.119 3.860 21.933 1.00 88.81 98 THR A CA 1
ATOM 832 C C . THR A 1 98 ? -42.697 2.963 23.029 1.00 88.81 98 THR A C 1
ATOM 834 O O . THR A 1 98 ? -42.016 2.714 24.020 1.00 88.81 98 THR A O 1
ATOM 837 N N . SER A 1 99 ? -43.917 2.439 22.856 1.00 87.62 99 SER A N 1
ATOM 838 C CA . SER A 1 99 ? -44.512 1.478 23.795 1.00 87.62 99 SER A CA 1
ATOM 839 C C . SER A 1 99 ? -43.726 0.168 23.834 1.00 87.62 99 SER A C 1
ATOM 841 O O . SER A 1 99 ? -43.416 -0.317 24.915 1.00 87.62 99 SER A O 1
ATOM 843 N N . ILE A 1 100 ? -43.350 -0.372 22.672 1.00 86.62 100 ILE A N 1
ATOM 844 C CA . ILE A 1 100 ? -42.543 -1.597 22.581 1.00 86.62 100 ILE A CA 1
ATOM 845 C C . ILE A 1 100 ? -41.160 -1.373 23.206 1.00 86.62 100 ILE A C 1
ATOM 847 O O . ILE A 1 100 ? -40.680 -2.203 23.972 1.00 86.62 100 ILE A O 1
ATOM 851 N N . PHE A 1 101 ? -40.518 -0.236 22.930 1.00 89.81 101 PHE A N 1
ATOM 852 C CA . PHE A 1 101 ? -39.222 0.088 23.522 1.00 89.81 101 PHE A CA 1
ATOM 853 C C . PHE A 1 101 ? -39.305 0.214 25.052 1.00 89.81 101 PHE A C 1
ATOM 855 O O . PHE A 1 101 ? -38.450 -0.320 25.758 1.00 89.81 101 PHE A O 1
ATOM 862 N N . LEU A 1 102 ? -40.368 0.839 25.571 1.00 90.00 102 LEU A N 1
ATOM 863 C CA . LEU A 1 102 ? -40.644 0.919 27.008 1.00 90.00 102 LEU A CA 1
ATOM 864 C C . LEU A 1 102 ? -40.761 -0.458 27.673 1.00 90.00 102 LEU A C 1
ATOM 866 O O . LEU A 1 102 ? -40.289 -0.607 28.795 1.00 90.00 102 LEU A O 1
ATOM 870 N N . GLU A 1 103 ? -41.347 -1.455 27.005 1.00 89.44 103 GLU A N 1
ATOM 871 C CA . GLU A 1 103 ? -41.482 -2.821 27.543 1.00 89.44 103 GLU A CA 1
ATOM 872 C C . GLU A 1 103 ? -40.135 -3.539 27.718 1.00 89.44 103 GLU A C 1
ATOM 874 O O . GLU A 1 103 ? -40.007 -4.434 28.555 1.00 89.44 103 GLU A O 1
ATOM 879 N N . VAL A 1 104 ? -39.118 -3.145 26.948 1.00 90.38 104 VAL A N 1
ATOM 880 C CA . VAL A 1 104 ? -37.766 -3.712 27.037 1.00 90.38 104 VAL A CA 1
ATOM 881 C C . VAL A 1 104 ? -36.952 -3.071 28.170 1.00 90.38 104 VAL A C 1
ATOM 883 O O . VAL A 1 104 ? -36.041 -3.698 28.721 1.00 90.38 104 VAL A O 1
ATOM 886 N N . LEU A 1 105 ? -37.272 -1.829 28.540 1.00 93.06 105 LEU A N 1
ATOM 887 C CA . LEU A 1 105 ? -36.624 -1.126 29.643 1.00 93.06 105 LEU A CA 1
ATOM 888 C C . LEU A 1 105 ? -37.238 -1.536 30.989 1.00 93.06 105 LEU A C 1
ATOM 890 O O . LEU A 1 105 ? -38.446 -1.706 31.121 1.00 93.06 105 LEU A O 1
ATOM 894 N N . GLN A 1 106 ? -36.415 -1.655 32.032 1.00 93.19 106 GLN A N 1
ATOM 895 C CA . GLN A 1 106 ? -36.897 -1.979 33.383 1.00 93.19 106 GLN A CA 1
ATOM 896 C C . GLN A 1 106 ? -36.553 -0.867 34.371 1.00 93.19 106 GLN A C 1
ATOM 898 O O . GLN A 1 106 ? -35.514 -0.219 34.259 1.00 93.19 106 GLN A O 1
ATOM 903 N N . ASN A 1 107 ? -37.408 -0.687 35.382 1.00 92.38 107 ASN A N 1
ATOM 904 C CA . ASN A 1 107 ? -37.257 0.332 36.429 1.00 92.38 107 ASN A CA 1
ATOM 905 C C . ASN A 1 107 ? -37.113 1.763 35.882 1.00 92.38 107 ASN A C 1
ATOM 907 O O . ASN A 1 107 ? -36.361 2.559 36.433 1.00 92.38 107 ASN A O 1
ATOM 911 N N . VAL A 1 108 ? -37.820 2.085 34.797 1.00 92.31 108 VAL A N 1
ATOM 912 C CA . VAL A 1 108 ? -37.780 3.408 34.164 1.00 92.31 108 VAL A CA 1
ATOM 913 C C . VAL A 1 108 ? -38.343 4.475 35.117 1.00 92.31 108 VAL A C 1
ATOM 915 O O . VAL A 1 108 ? -39.509 4.375 35.510 1.00 92.31 108 VAL A O 1
ATOM 918 N N . PRO A 1 109 ? -37.564 5.510 35.485 1.00 90.75 109 PRO A N 1
ATOM 919 C CA . PRO A 1 109 ? -38.056 6.612 36.305 1.00 90.75 109 PRO A CA 1
ATOM 920 C C . PRO A 1 109 ? -39.181 7.401 35.626 1.00 90.75 109 PRO A C 1
ATOM 922 O O . PRO A 1 109 ? -39.219 7.558 34.402 1.00 90.75 109 PRO A O 1
ATOM 925 N N . ASN A 1 110 ? -40.065 7.990 36.430 1.00 85.31 110 ASN A N 1
ATOM 926 C CA . ASN A 1 110 ? -41.061 8.926 35.914 1.00 85.31 110 ASN A CA 1
ATOM 927 C C . ASN A 1 110 ? -40.372 10.129 35.249 1.00 85.31 110 ASN A C 1
ATOM 929 O O . ASN A 1 110 ? -39.383 10.644 35.768 1.00 85.31 110 ASN A O 1
ATOM 933 N N . ASN A 1 111 ? -40.936 10.603 34.135 1.00 86.62 111 ASN A N 1
ATOM 934 C CA . ASN A 1 111 ? -40.408 11.707 33.319 1.00 86.62 111 ASN A CA 1
ATOM 935 C C . ASN A 1 111 ? -39.061 11.427 32.630 1.00 86.62 111 ASN A C 1
ATOM 937 O O . ASN A 1 111 ? -38.404 12.373 32.197 1.00 86.62 111 ASN A O 1
ATOM 941 N N . THR A 1 112 ? -38.652 10.159 32.510 1.00 89.19 112 THR A N 1
ATOM 942 C CA . THR A 1 112 ? -37.533 9.782 31.631 1.00 89.19 112 THR A CA 1
ATOM 943 C C . THR A 1 112 ? -37.845 10.234 30.207 1.00 89.19 112 THR A C 1
ATOM 945 O O . THR A 1 112 ? -38.960 10.039 29.717 1.00 89.19 112 THR A O 1
ATOM 948 N N . GLU A 1 113 ? -36.873 10.856 29.548 1.00 91.50 113 GLU A N 1
ATOM 949 C CA . GLU A 1 113 ? -37.011 11.243 28.149 1.00 91.50 113 GLU A CA 1
ATOM 950 C C . GLU A 1 113 ? -36.882 9.981 27.299 1.00 91.50 113 GLU A C 1
ATOM 952 O O . GLU A 1 113 ? -35.825 9.358 27.302 1.00 91.50 113 GLU A O 1
ATOM 957 N N . ILE A 1 114 ? -37.963 9.568 26.632 1.00 90.00 114 ILE A N 1
ATOM 958 C CA . ILE A 1 114 ? -38.013 8.323 25.857 1.00 90.00 114 ILE A CA 1
ATOM 959 C C . ILE A 1 114 ? -38.657 8.590 24.509 1.00 90.00 114 ILE A C 1
ATOM 961 O O . ILE A 1 114 ? -39.715 9.217 24.418 1.00 90.00 114 ILE A O 1
ATOM 965 N N . TRP A 1 115 ? -38.021 8.083 23.463 1.00 87.31 115 TRP A N 1
ATOM 966 C CA . TRP A 1 115 ? -38.497 8.195 22.097 1.00 87.31 115 TRP A CA 1
ATOM 967 C C . TRP A 1 115 ? -37.997 7.013 21.267 1.00 87.31 115 TRP A C 1
ATOM 969 O O . TRP A 1 115 ? -36.834 6.631 21.378 1.00 87.31 115 TRP A O 1
ATOM 979 N N . ALA A 1 116 ? -38.859 6.441 20.427 1.00 87.06 116 ALA A N 1
ATOM 980 C CA . ALA A 1 116 ? -38.464 5.429 19.454 1.00 87.06 116 ALA A CA 1
ATOM 981 C C . ALA A 1 116 ? -39.280 5.524 18.157 1.00 87.06 116 ALA A C 1
ATOM 983 O O . ALA A 1 116 ? -40.469 5.855 18.169 1.00 87.06 116 ALA A O 1
ATOM 984 N N . ASP A 1 117 ? -38.628 5.185 17.049 1.00 81.00 117 ASP A N 1
ATOM 985 C CA . ASP A 1 117 ? -39.202 4.922 15.733 1.00 81.00 117 ASP A CA 1
ATOM 986 C C . ASP A 1 117 ? -38.595 3.627 15.136 1.00 81.00 117 ASP A C 1
ATOM 988 O O . ASP A 1 117 ? -37.982 2.836 15.852 1.00 81.00 117 ASP A O 1
ATOM 992 N N . TYR A 1 118 ? -38.788 3.369 13.838 1.00 69.88 118 TYR A N 1
ATOM 993 C CA . TYR A 1 118 ? -38.271 2.161 13.168 1.00 69.88 118 TYR A CA 1
ATOM 994 C C . TYR A 1 118 ? -36.749 2.098 13.053 1.00 69.88 118 TYR A C 1
ATOM 996 O O . TYR A 1 118 ? -36.179 1.016 12.921 1.00 69.88 118 TYR A O 1
ATOM 1004 N N . ASP A 1 119 ? -36.096 3.252 13.017 1.00 73.19 119 ASP A N 1
ATOM 1005 C CA . ASP A 1 119 ? -34.684 3.368 12.685 1.00 73.19 119 ASP A CA 1
ATOM 1006 C C . ASP A 1 119 ? -33.842 3.805 13.879 1.00 73.19 119 ASP A C 1
ATOM 1008 O O . ASP A 1 119 ? -32.611 3.723 13.803 1.00 73.19 119 ASP A O 1
ATOM 1012 N N . ARG A 1 120 ? -34.479 4.301 14.948 1.00 85.38 120 ARG A N 1
ATOM 1013 C CA . ARG A 1 120 ? -33.817 4.896 16.103 1.00 85.38 120 ARG A CA 1
ATOM 1014 C C . ARG A 1 120 ? -34.623 4.758 17.390 1.00 85.38 120 ARG A C 1
ATOM 1016 O O . ARG A 1 120 ? -35.847 4.818 17.393 1.00 85.38 120 ARG A O 1
ATOM 1023 N N . PHE A 1 121 ? -33.917 4.691 18.507 1.00 89.88 121 PHE A N 1
ATOM 1024 C CA . PHE A 1 121 ? -34.481 4.793 19.843 1.00 89.88 121 PHE A CA 1
ATOM 1025 C C . PHE A 1 121 ? -33.529 5.513 20.789 1.00 89.88 121 PHE A C 1
ATOM 1027 O O . PHE A 1 121 ? -32.313 5.551 20.590 1.00 89.88 121 PHE A O 1
ATOM 1034 N N . TYR A 1 122 ? -34.114 6.112 21.816 1.00 92.56 122 TYR A N 1
ATOM 1035 C CA . TYR A 1 122 ? -33.420 6.933 22.787 1.00 92.56 122 TYR A CA 1
ATOM 1036 C C . TYR A 1 122 ? -34.153 6.908 24.130 1.00 92.56 122 TYR A C 1
ATOM 1038 O O . TYR A 1 122 ? -35.376 7.056 24.178 1.00 92.56 122 TYR A O 1
ATOM 1046 N N . ALA A 1 123 ? -33.399 6.745 25.213 1.00 93.62 123 ALA A N 1
ATOM 1047 C CA . ALA A 1 123 ? -33.861 6.892 26.585 1.00 93.62 123 ALA A CA 1
ATOM 1048 C C . ALA A 1 123 ? -32.788 7.600 27.420 1.00 93.62 123 ALA A C 1
ATOM 1050 O O . ALA A 1 123 ? -31.642 7.160 27.419 1.00 93.62 123 ALA A O 1
ATOM 1051 N N . SER A 1 124 ? -33.134 8.656 28.160 1.00 94.19 124 SER A N 1
ATOM 1052 C CA . SER A 1 124 ? -32.181 9.348 29.039 1.00 94.19 124 SER A CA 1
ATOM 1053 C C . SER A 1 124 ? -32.813 9.895 30.316 1.00 94.19 124 SER A C 1
ATOM 1055 O O . SER A 1 124 ? -33.940 10.399 30.334 1.00 94.19 124 SER A O 1
ATOM 1057 N N . THR A 1 125 ? -32.031 9.830 31.393 1.00 93.12 125 THR A N 1
ATOM 1058 C CA . THR A 1 125 ? -32.301 10.456 32.690 1.00 93.12 125 THR A CA 1
ATOM 1059 C C . THR A 1 125 ? -31.350 11.619 32.989 1.00 93.12 125 THR A C 1
ATOM 1061 O O . THR A 1 125 ? -31.332 12.101 34.119 1.00 93.12 125 THR A O 1
ATOM 1064 N N . ASP A 1 126 ? -30.562 12.094 32.016 1.00 86.12 126 ASP A N 1
ATOM 1065 C CA . ASP A 1 126 ? -29.513 13.122 32.202 1.00 86.12 126 ASP A CA 1
ATOM 1066 C C . ASP A 1 126 ? -30.029 14.427 32.819 1.00 86.12 126 ASP A C 1
ATOM 1068 O O . ASP A 1 126 ? -29.322 15.095 33.575 1.00 86.12 126 ASP A O 1
ATOM 1072 N N . ASN A 1 127 ? -31.296 14.754 32.572 1.00 87.25 127 ASN A N 1
ATOM 1073 C CA . ASN A 1 127 ? -31.949 15.947 33.111 1.00 87.25 127 ASN A CA 1
ATOM 1074 C C . ASN A 1 127 ? -32.706 15.702 34.429 1.00 87.25 127 ASN A C 1
ATOM 1076 O O . ASN A 1 127 ? -33.353 16.616 34.945 1.00 87.25 127 ASN A O 1
ATOM 1080 N N . LEU A 1 128 ? -32.655 14.487 34.981 1.00 89.56 128 LEU A N 1
ATOM 1081 C CA . LEU A 1 128 ? -33.396 14.099 36.177 1.00 89.56 128 LEU A CA 1
ATOM 1082 C C . LEU A 1 128 ? -32.488 14.010 37.402 1.00 89.56 128 LEU A C 1
ATOM 1084 O O . LEU A 1 128 ? -31.327 13.606 37.338 1.00 89.56 128 LEU A O 1
ATOM 1088 N N . LYS A 1 129 ? -33.060 14.351 38.555 1.00 88.81 129 LYS A N 1
ATOM 1089 C CA . LYS A 1 129 ? -32.448 14.154 39.868 1.00 88.81 129 LYS A CA 1
ATOM 1090 C C . LYS A 1 129 ? -33.462 13.503 40.794 1.00 88.81 129 LYS A C 1
ATOM 1092 O O . LYS A 1 129 ? -34.625 13.899 40.811 1.00 88.81 129 LYS A O 1
ATOM 1097 N N . ASP A 1 130 ? -33.012 12.509 41.544 1.00 85.19 130 ASP A N 1
ATOM 1098 C CA . ASP A 1 130 ? -33.776 11.902 42.622 1.00 85.19 130 ASP A CA 1
ATOM 1099 C C . ASP A 1 130 ? -33.883 12.851 43.831 1.00 85.19 130 ASP A C 1
ATOM 1101 O O . ASP A 1 130 ? -33.298 13.938 43.868 1.00 85.19 130 ASP A O 1
ATOM 1105 N N . GLU A 1 131 ? -34.614 12.423 44.860 1.00 83.50 131 GLU A N 1
ATOM 1106 C CA . GLU A 1 131 ? -34.815 13.187 46.101 1.00 83.50 131 GLU A CA 1
ATOM 1107 C C . GLU A 1 131 ? -33.506 13.514 46.848 1.00 83.50 131 GLU A C 1
ATOM 1109 O O . GLU A 1 131 ? -33.478 14.401 47.700 1.00 83.50 131 GLU A O 1
ATOM 1114 N N . LYS A 1 132 ? -32.407 12.816 46.533 1.00 86.62 132 LYS A N 1
ATOM 1115 C CA . LYS A 1 132 ? -31.071 13.002 47.117 1.00 86.62 132 LYS A CA 1
ATOM 1116 C C . LYS A 1 132 ? -30.122 13.755 46.175 1.00 86.62 132 LYS A C 1
ATOM 1118 O O . LYS A 1 132 ? -28.935 13.874 46.480 1.00 86.62 132 LYS A O 1
ATOM 1123 N N . GLY A 1 133 ? -30.620 14.266 45.049 1.00 85.12 133 GLY A N 1
ATOM 1124 C CA . GLY A 1 133 ? -29.847 15.006 44.056 1.00 85.12 133 GLY A CA 1
ATOM 1125 C C . GLY A 1 133 ? -28.974 14.143 43.137 1.00 85.12 133 GLY A C 1
ATOM 1126 O O . GLY A 1 133 ? -28.150 14.708 42.415 1.00 85.12 133 GLY A O 1
ATOM 1127 N N . LYS A 1 134 ? -29.124 12.812 43.151 1.00 86.94 134 LYS A N 1
ATOM 1128 C CA . LYS A 1 134 ? -28.411 11.876 42.269 1.00 86.94 134 LYS A CA 1
ATOM 1129 C C . LYS A 1 134 ? -29.204 11.609 40.996 1.00 86.94 134 LYS A C 1
ATOM 1131 O O . LYS A 1 134 ? -30.429 11.648 40.996 1.00 86.94 134 LYS A O 1
ATOM 1136 N N . GLN A 1 135 ? -28.502 11.311 39.912 1.00 90.12 135 GLN A N 1
ATOM 1137 C CA . GLN A 1 135 ? -29.137 10.915 38.662 1.00 90.12 135 GLN A CA 1
ATOM 1138 C C . GLN A 1 135 ? -29.765 9.516 38.811 1.00 90.12 135 GLN A C 1
ATOM 1140 O O . GLN A 1 135 ? -29.056 8.591 39.220 1.00 90.12 135 GLN A O 1
ATOM 1145 N N . PRO A 1 136 ? -31.067 9.341 38.518 1.00 92.69 136 PRO A N 1
ATOM 1146 C CA . PRO A 1 136 ? -31.704 8.033 38.573 1.00 92.69 136 PRO A CA 1
ATOM 1147 C C . PRO A 1 136 ? -31.287 7.169 37.373 1.00 92.69 136 PRO A C 1
ATOM 1149 O O . PRO A 1 136 ? -30.944 7.687 36.310 1.00 92.69 136 PRO A O 1
ATOM 1152 N N . THR A 1 137 ? -31.340 5.851 37.536 1.00 93.38 137 THR A N 1
ATOM 1153 C CA . THR A 1 137 ? -30.944 4.861 36.525 1.00 93.38 137 THR A CA 1
ATOM 1154 C C . THR A 1 137 ? -32.147 4.043 36.056 1.00 93.38 137 THR A C 1
ATOM 1156 O O . THR A 1 137 ? -33.177 3.982 36.727 1.00 93.38 137 THR A O 1
ATOM 1159 N N . PHE A 1 138 ? -32.014 3.400 34.901 1.00 94.50 138 PHE A N 1
ATOM 1160 C CA . PHE A 1 138 ? -32.929 2.375 34.396 1.00 94.50 138 PHE A CA 1
ATOM 1161 C C . PHE A 1 138 ? -32.121 1.172 33.900 1.00 94.50 138 PHE A C 1
ATOM 1163 O O . PHE A 1 138 ? -30.894 1.229 33.827 1.00 94.50 138 PHE A O 1
ATOM 1170 N N . LYS A 1 139 ? -32.778 0.058 33.574 1.00 95.44 139 LYS A N 1
ATOM 1171 C CA . LYS A 1 139 ? -32.100 -1.133 33.048 1.00 95.44 139 LYS A CA 1
ATOM 1172 C C . LYS A 1 139 ? -32.444 -1.409 31.597 1.00 95.44 139 LYS A C 1
ATOM 1174 O O . LYS A 1 139 ? -33.600 -1.291 31.197 1.00 95.44 139 LYS A O 1
ATOM 1179 N N . TRP A 1 140 ? -31.442 -1.881 30.864 1.00 93.88 140 TRP A N 1
ATOM 1180 C CA . TRP A 1 140 ? -31.579 -2.487 29.544 1.00 93.88 140 TRP A CA 1
ATOM 1181 C C . TRP A 1 140 ? -30.843 -3.830 29.558 1.00 93.88 140 TRP A C 1
ATOM 1183 O O . TRP A 1 140 ? -29.611 -3.898 29.593 1.00 93.88 140 TRP A O 1
ATOM 1193 N N . GLY A 1 141 ? -31.611 -4.917 29.658 1.00 90.56 141 GLY A N 1
ATOM 1194 C CA . GLY A 1 141 ? -31.069 -6.249 29.927 1.00 90.56 141 GLY A CA 1
ATOM 1195 C C . GLY A 1 141 ? -30.334 -6.298 31.270 1.00 90.56 141 GLY A C 1
ATOM 1196 O O . GLY A 1 141 ? -30.914 -6.031 32.321 1.00 90.56 141 GLY A O 1
ATOM 1197 N N . ASN A 1 142 ? -29.041 -6.629 31.234 1.00 90.25 142 ASN A N 1
ATOM 1198 C CA . ASN A 1 142 ? -28.192 -6.699 32.429 1.00 90.25 142 ASN A CA 1
ATOM 1199 C C . ASN A 1 142 ? -27.488 -5.377 32.771 1.00 90.25 142 ASN A C 1
ATOM 1201 O O . ASN A 1 142 ? -26.773 -5.328 33.772 1.00 90.25 142 ASN A O 1
ATOM 1205 N N . PHE A 1 143 ? -27.650 -4.334 31.956 1.00 92.25 143 PHE A N 1
ATOM 1206 C CA . PHE A 1 143 ? -26.952 -3.069 32.146 1.00 92.25 143 PHE A CA 1
ATOM 1207 C C . PHE A 1 143 ? -27.809 -2.079 32.923 1.00 92.25 143 PHE A C 1
ATOM 1209 O O . PHE A 1 143 ? -28.966 -1.850 32.578 1.00 92.25 143 PHE A O 1
ATOM 1216 N N . GLU A 1 144 ? -27.224 -1.482 33.959 1.00 94.38 144 GLU A N 1
ATOM 1217 C CA . GLU A 1 144 ? -27.782 -0.319 34.645 1.00 94.38 144 GLU A CA 1
ATOM 1218 C C . GLU A 1 144 ? -27.264 0.964 33.988 1.00 94.38 144 GLU A C 1
ATOM 1220 O O . GLU A 1 144 ? -26.059 1.227 33.990 1.00 94.38 144 GLU A O 1
ATOM 1225 N N . LEU A 1 145 ? -28.185 1.732 33.407 1.00 95.06 145 LEU A N 1
ATOM 1226 C CA . LEU A 1 145 ? -27.921 2.831 32.488 1.00 95.06 145 LEU A CA 1
ATOM 1227 C C . LEU A 1 145 ? -28.502 4.153 32.987 1.00 95.06 145 LEU A C 1
ATOM 1229 O O . LEU A 1 145 ? -29.505 4.186 33.702 1.00 95.06 145 LEU A O 1
ATOM 1233 N N . THR A 1 146 ? -27.904 5.248 32.535 1.00 93.62 146 THR A N 1
ATOM 1234 C CA . THR A 1 146 ? -28.481 6.595 32.620 1.00 93.62 146 THR A CA 1
ATOM 1235 C C . THR A 1 146 ? -28.912 7.142 31.264 1.00 93.62 146 THR A C 1
ATOM 1237 O O . THR A 1 146 ? -29.769 8.020 31.190 1.00 93.62 146 THR A O 1
ATOM 1240 N N . SER A 1 147 ? -28.342 6.613 30.182 1.00 94.06 147 SER A N 1
ATOM 1241 C CA . SER A 1 147 ? -28.656 7.016 28.817 1.00 94.06 147 SER A CA 1
ATOM 1242 C C . SER A 1 147 ? -28.447 5.843 27.859 1.00 94.06 147 SER A C 1
ATOM 1244 O O . SER A 1 147 ? -27.522 5.048 28.041 1.00 94.06 147 SER A O 1
ATOM 1246 N N . LEU A 1 148 ? -29.316 5.719 26.862 1.00 93.81 148 LEU A N 1
ATOM 1247 C CA . LEU A 1 148 ? -29.282 4.723 25.798 1.00 93.81 148 LEU A CA 1
ATOM 1248 C C . LEU A 1 148 ? -29.721 5.394 24.503 1.00 93.81 148 LEU A C 1
ATOM 1250 O O . LEU A 1 148 ? -30.744 6.073 24.480 1.00 93.81 148 LEU A O 1
ATOM 1254 N N . ASP A 1 149 ? -28.954 5.221 23.436 1.00 92.88 149 ASP A N 1
ATOM 1255 C CA . ASP A 1 149 ? -29.078 6.073 22.268 1.00 92.88 149 ASP A CA 1
ATOM 1256 C C . ASP A 1 149 ? -28.586 5.394 20.988 1.00 92.88 149 ASP A C 1
ATOM 1258 O O . ASP A 1 149 ? -27.409 5.069 20.853 1.00 92.88 149 ASP A O 1
ATOM 1262 N N . SER A 1 150 ? -29.482 5.239 20.016 1.00 88.12 150 SER A N 1
ATOM 1263 C CA . SER A 1 150 ? -29.178 4.699 18.690 1.00 88.12 150 SER A CA 1
ATOM 1264 C C . SER A 1 150 ? -29.252 5.774 17.586 1.00 88.12 150 SER A C 1
ATOM 1266 O O . SER A 1 150 ? -29.564 5.464 16.435 1.00 88.12 150 SER A O 1
ATOM 1268 N N . ARG A 1 151 ? -29.032 7.060 17.922 1.00 63.69 151 ARG A N 1
ATOM 1269 C CA . ARG A 1 151 ? -29.296 8.272 17.102 1.00 63.69 151 ARG A CA 1
ATOM 1270 C C . ARG A 1 151 ? -28.864 8.239 15.628 1.00 63.69 151 ARG A C 1
ATOM 1272 O O . ARG A 1 151 ? -29.392 9.034 14.845 1.00 63.69 151 ARG A O 1
ATOM 1279 N N . TYR A 1 152 ? -27.947 7.361 15.231 1.00 63.56 152 TYR A N 1
ATOM 1280 C CA . TYR A 1 152 ? -27.488 7.229 13.845 1.00 63.56 152 TYR A CA 1
ATOM 1281 C C . TYR A 1 152 ? -28.080 6.021 13.109 1.00 63.56 152 TYR A C 1
ATOM 1283 O O . TYR A 1 152 ? -28.345 6.125 11.912 1.00 63.56 152 TYR A O 1
ATOM 1291 N N . SER A 1 153 ? -28.321 4.900 13.794 1.00 70.38 153 SER A N 1
ATOM 1292 C CA . SER A 1 153 ? -28.978 3.716 13.228 1.00 70.38 153 SER A CA 1
ATOM 1293 C C . SER A 1 153 ? -29.305 2.681 14.310 1.00 70.38 153 SER A C 1
ATOM 1295 O O . SER A 1 153 ? -28.684 2.676 15.364 1.00 70.38 153 SER A O 1
ATOM 1297 N N . THR A 1 154 ? -30.177 1.719 14.007 1.00 71.88 154 THR A N 1
ATOM 1298 C CA . THR A 1 154 ? -30.333 0.490 14.810 1.00 71.88 154 THR A CA 1
ATOM 1299 C C . THR A 1 154 ? -29.156 -0.488 14.688 1.00 71.88 154 THR A C 1
ATOM 1301 O O . THR A 1 154 ? -29.186 -1.544 15.315 1.00 71.88 154 THR A O 1
ATOM 1304 N N . GLU A 1 155 ? -28.126 -0.190 13.885 1.00 78.19 155 GLU A N 1
ATOM 1305 C CA . GLU A 1 155 ? -26.927 -1.036 13.792 1.00 78.19 155 GLU A CA 1
ATOM 1306 C C . GLU A 1 155 ? -25.945 -0.781 14.941 1.00 78.19 155 GLU A C 1
ATOM 1308 O O . GLU A 1 155 ? -25.164 -1.676 15.256 1.00 78.19 155 GLU A O 1
ATOM 1313 N N . GLU A 1 156 ? -26.001 0.390 15.582 1.00 84.50 156 GLU A N 1
ATOM 1314 C CA . GLU A 1 156 ? -25.107 0.770 16.676 1.00 84.50 156 GLU A CA 1
ATOM 1315 C C . GLU A 1 156 ? -25.846 1.558 17.761 1.00 84.50 156 GLU A C 1
ATOM 1317 O O . GLU A 1 156 ? -26.656 2.442 17.482 1.00 84.50 156 GLU A O 1
ATOM 1322 N N . VAL A 1 157 ? -25.545 1.241 19.017 1.00 89.69 157 VAL A N 1
ATOM 1323 C CA . VAL A 1 157 ? -26.177 1.828 20.195 1.00 89.69 157 VAL A CA 1
ATOM 1324 C C . VAL A 1 157 ? -25.104 2.290 21.166 1.00 89.69 157 VAL A C 1
ATOM 1326 O O . VAL A 1 157 ? -24.283 1.497 21.627 1.00 89.69 157 VAL A O 1
ATOM 1329 N N . LYS A 1 158 ? -25.149 3.570 21.526 1.00 93.38 158 LYS A N 1
ATOM 1330 C CA . LYS A 1 158 ? -24.364 4.152 22.609 1.00 93.38 158 LYS A CA 1
ATOM 1331 C C . LYS A 1 158 ? -25.151 4.051 23.914 1.00 93.38 158 LYS A C 1
ATOM 1333 O O . LYS A 1 158 ? -26.312 4.445 23.978 1.00 93.38 158 LYS A O 1
ATOM 1338 N N . ALA A 1 159 ? -24.514 3.569 24.972 1.00 93.00 159 ALA A N 1
ATOM 1339 C CA . ALA A 1 159 ? -25.085 3.492 26.310 1.00 93.00 159 ALA A CA 1
ATOM 1340 C C . ALA A 1 159 ? -24.148 4.140 27.334 1.00 93.00 159 ALA A C 1
ATOM 1342 O O . ALA A 1 159 ? -22.938 3.922 27.307 1.00 93.00 159 ALA A O 1
ATOM 1343 N N . VAL A 1 160 ? -24.706 4.902 28.272 1.00 93.94 160 VAL A N 1
ATOM 1344 C CA . VAL A 1 160 ? -23.988 5.378 29.458 1.00 93.94 160 VAL A CA 1
ATOM 1345 C C . VAL A 1 160 ? -24.354 4.457 30.614 1.00 93.94 160 VAL A C 1
ATOM 1347 O O . VAL A 1 160 ? -25.474 4.498 31.119 1.00 93.94 160 VAL A O 1
ATOM 1350 N N . SER A 1 161 ? -23.419 3.586 30.988 1.00 90.50 161 SER A N 1
ATOM 1351 C CA . SER A 1 161 ? -23.621 2.466 31.904 1.00 90.50 161 SER A CA 1
ATOM 1352 C C . SER A 1 161 ? -22.788 2.597 33.174 1.00 90.50 161 SER A C 1
ATOM 1354 O O . SER A 1 161 ? -21.598 2.917 33.141 1.00 90.50 161 SER A O 1
ATOM 1356 N N . LEU A 1 162 ? -23.404 2.259 34.305 1.00 87.31 162 LEU A N 1
ATOM 1357 C CA . LEU A 1 162 ? -22.716 2.041 35.581 1.00 87.31 162 LEU A CA 1
ATOM 1358 C C . LEU A 1 162 ? -22.212 0.598 35.725 1.00 87.31 162 LEU A C 1
ATOM 1360 O O . LEU A 1 162 ? -21.369 0.312 36.573 1.00 87.31 162 LEU A O 1
ATOM 1364 N N . THR A 1 163 ? -22.725 -0.314 34.897 1.00 91.19 163 THR A N 1
ATOM 1365 C CA . THR A 1 163 ? -22.335 -1.729 34.873 1.00 91.19 163 THR A CA 1
ATOM 1366 C C . THR A 1 163 ? -21.313 -1.981 33.765 1.00 91.19 163 THR A C 1
ATOM 1368 O O . THR A 1 163 ? -21.500 -1.539 32.632 1.00 91.19 163 THR A O 1
ATOM 1371 N N . GLN A 1 164 ? -20.243 -2.714 34.071 1.00 89.44 164 GLN A N 1
ATOM 1372 C CA . GLN A 1 164 ? -19.242 -3.112 33.076 1.00 89.44 164 GLN A CA 1
ATOM 1373 C C . GLN A 1 164 ? -19.747 -4.302 32.228 1.00 89.44 164 GLN A C 1
ATOM 1375 O O . GLN A 1 164 ? -20.435 -5.171 32.775 1.00 89.44 164 GLN A O 1
ATOM 1380 N N . PRO A 1 165 ? -19.408 -4.379 30.925 1.00 87.62 165 PRO A N 1
ATOM 1381 C CA . PRO A 1 165 ? -19.662 -5.562 30.101 1.00 87.62 165 PRO A CA 1
ATOM 1382 C C . PRO A 1 165 ? -19.017 -6.820 30.689 1.00 87.62 165 PRO A C 1
ATOM 1384 O O . PRO A 1 165 ? -17.943 -6.763 31.293 1.00 87.62 165 PRO A O 1
ATOM 1387 N N . LYS A 1 166 ? -19.664 -7.973 30.497 1.00 85.50 166 LYS A N 1
ATOM 1388 C CA . LYS A 1 166 ? -19.120 -9.273 30.937 1.00 85.50 166 LYS A CA 1
ATOM 1389 C C . LYS A 1 166 ? -18.008 -9.758 30.011 1.00 85.50 166 LYS A C 1
ATOM 1391 O O . LYS A 1 166 ? -17.167 -10.546 30.423 1.00 85.50 166 LYS A O 1
ATOM 1396 N N . GLU A 1 167 ? -18.030 -9.263 28.784 1.00 84.88 167 GLU A N 1
ATOM 1397 C CA . GLU A 1 167 ? -17.125 -9.529 27.680 1.00 84.88 167 GLU A CA 1
ATOM 1398 C C . GLU A 1 167 ? -15.812 -8.746 27.805 1.00 84.88 167 GLU A C 1
ATOM 1400 O O . GLU A 1 167 ? -15.061 -8.694 26.846 1.00 84.88 167 GLU A O 1
ATOM 1405 N N . LEU A 1 168 ? -15.519 -8.071 28.922 1.00 87.12 168 LEU A N 1
ATOM 1406 C CA . LEU A 1 168 ? -14.237 -7.381 29.080 1.00 87.12 168 LEU A CA 1
ATOM 1407 C C . LEU A 1 168 ? -13.118 -8.334 29.517 1.00 87.12 168 LEU A C 1
ATOM 1409 O O . LEU A 1 168 ? -13.355 -9.220 30.346 1.00 87.12 168 LEU A O 1
ATOM 1413 N N . PRO A 1 169 ? -11.871 -8.104 29.062 1.00 85.88 169 PRO A N 1
ATOM 1414 C CA . PRO A 1 169 ? -10.708 -8.788 29.604 1.00 85.88 169 PRO A CA 1
ATOM 1415 C C . PRO A 1 169 ? -10.586 -8.566 31.112 1.00 85.88 169 PRO A C 1
ATOM 1417 O O . PRO A 1 169 ? -10.835 -7.470 31.628 1.00 85.88 169 PRO A O 1
ATOM 1420 N N . LYS A 1 170 ? -10.133 -9.592 31.835 1.00 84.19 170 LYS A N 1
ATOM 1421 C CA . LYS A 1 170 ? -9.884 -9.500 33.276 1.00 84.19 170 LYS A CA 1
ATOM 1422 C C . LYS A 1 170 ? -8.878 -8.388 33.562 1.00 84.19 170 LYS A C 1
ATOM 1424 O O . LYS A 1 170 ? -7.749 -8.432 33.095 1.00 84.19 170 LYS A O 1
ATOM 1429 N N . GLY A 1 171 ? -9.280 -7.427 34.388 1.00 80.19 171 GLY A N 1
ATOM 1430 C CA . GLY A 1 171 ? -8.422 -6.317 34.806 1.00 80.19 171 GLY A CA 1
ATOM 1431 C C . GLY A 1 171 ? -8.535 -5.058 33.945 1.00 80.19 171 GLY A C 1
ATOM 1432 O O . GLY A 1 171 ? -8.014 -4.028 34.360 1.00 80.19 171 GLY A O 1
ATOM 1433 N N . MET A 1 172 ? -9.259 -5.089 32.820 1.00 86.75 172 MET A N 1
ATOM 1434 C CA . MET A 1 172 ? -9.607 -3.874 32.077 1.00 86.75 172 MET A CA 1
ATOM 1435 C C . MET A 1 172 ? -10.935 -3.290 32.567 1.00 86.75 172 MET A C 1
ATOM 1437 O O . MET A 1 172 ? -11.852 -4.017 32.949 1.00 86.75 172 MET A O 1
ATOM 1441 N N . GLN A 1 173 ? -11.038 -1.960 32.558 1.00 87.75 173 GLN A N 1
ATOM 1442 C CA . GLN A 1 173 ? -12.261 -1.238 32.910 1.00 87.75 173 GLN A CA 1
ATOM 1443 C C . GLN A 1 173 ? -12.556 -0.161 31.871 1.00 87.75 173 GLN A C 1
ATOM 1445 O O . GLN A 1 173 ? -11.737 0.730 31.621 1.00 87.75 173 GLN A O 1
ATOM 1450 N N . CYS A 1 174 ? -13.757 -0.219 31.305 1.00 90.00 174 CYS A N 1
ATOM 1451 C CA . CYS A 1 174 ? -14.273 0.840 30.460 1.00 90.00 174 CYS A CA 1
ATOM 1452 C C . CYS A 1 174 ? -14.634 2.075 31.294 1.00 90.00 174 CYS A C 1
ATOM 1454 O O . CYS A 1 174 ? -14.977 2.003 32.481 1.00 90.00 174 CYS A O 1
ATOM 1456 N N . GLY A 1 175 ? -14.642 3.226 30.629 1.00 89.38 175 GLY A N 1
ATOM 1457 C CA . GLY A 1 175 ? -15.424 4.379 31.041 1.00 89.38 175 GLY A CA 1
ATOM 1458 C C . GLY A 1 175 ? -16.922 4.060 31.104 1.00 89.38 175 GLY A C 1
ATOM 1459 O O . GLY A 1 175 ? -17.357 2.926 30.923 1.00 89.38 175 GLY A O 1
ATOM 1460 N N . MET A 1 176 ? -17.726 5.083 31.390 1.00 91.00 176 MET A N 1
ATOM 1461 C CA . MET A 1 176 ? -19.181 4.906 31.474 1.00 91.00 176 MET A CA 1
ATOM 1462 C C . MET A 1 176 ? -19.826 4.775 30.091 1.00 91.00 176 MET A C 1
ATOM 1464 O O . MET A 1 176 ? -20.904 4.212 29.982 1.00 91.00 176 MET A O 1
ATOM 1468 N N . GLU A 1 177 ? -19.183 5.280 29.036 1.00 93.19 177 GLU A N 1
ATOM 1469 C CA . GLU A 1 177 ? -19.688 5.155 27.669 1.00 93.19 177 GLU A CA 1
ATOM 1470 C C . GLU A 1 177 ? -19.311 3.797 27.066 1.00 93.19 177 GLU A C 1
ATOM 1472 O O . GLU A 1 177 ? -18.128 3.473 26.923 1.00 93.19 177 GLU A O 1
ATOM 1477 N N . LEU A 1 178 ? -20.331 3.027 26.698 1.00 92.69 178 LEU A N 1
ATOM 1478 C CA . LEU A 1 178 ? -20.237 1.717 26.066 1.00 92.69 178 LEU A CA 1
ATOM 1479 C C . LEU A 1 178 ? -20.959 1.753 24.720 1.00 92.69 178 LEU A C 1
ATOM 1481 O O . LEU A 1 178 ? -22.022 2.362 24.604 1.00 92.69 178 LEU A O 1
ATOM 1485 N N . TYR A 1 179 ? -20.413 1.059 23.730 1.00 91.50 179 TYR A N 1
ATOM 1486 C CA . TYR A 1 179 ? -20.983 0.985 22.391 1.00 91.50 179 TYR A CA 1
ATOM 1487 C C . TYR A 1 179 ? -21.302 -0.465 22.050 1.00 91.50 179 TYR A C 1
ATOM 1489 O O . TYR A 1 179 ? -20.505 -1.372 22.309 1.00 91.50 179 TYR A O 1
ATOM 1497 N N . PHE A 1 180 ? -22.477 -0.684 21.471 1.00 89.00 180 PHE A N 1
ATOM 1498 C CA . PHE A 1 180 ? -23.005 -1.996 21.129 1.00 89.00 180 PHE A CA 1
ATOM 1499 C C . PHE A 1 180 ? -23.384 -2.046 19.655 1.00 89.00 180 PHE A C 1
ATOM 1501 O O . PHE A 1 180 ? -24.026 -1.132 19.152 1.00 89.00 180 PHE A O 1
ATOM 1508 N N . SER A 1 181 ? -23.032 -3.139 18.988 1.00 86.50 181 SER A N 1
ATOM 1509 C CA . SER A 1 181 ? -23.341 -3.374 17.577 1.00 86.50 181 SER A CA 1
ATOM 1510 C C . SER A 1 181 ? -24.444 -4.417 17.442 1.00 86.50 181 SER A C 1
ATOM 1512 O O . SER A 1 181 ? -24.505 -5.373 18.219 1.00 86.50 181 SER A O 1
ATOM 1514 N N . SER A 1 182 ? -25.318 -4.261 16.451 1.00 82.31 182 SER A N 1
ATOM 1515 C CA . SER A 1 182 ? -26.352 -5.255 16.152 1.00 82.31 182 SER A CA 1
ATOM 1516 C C . SER A 1 182 ? -25.737 -6.559 15.633 1.00 82.31 182 SER A C 1
ATOM 1518 O O . SER A 1 182 ? -24.821 -6.545 14.810 1.00 82.31 182 SER A O 1
ATOM 1520 N N . LYS A 1 183 ? -26.261 -7.704 16.087 1.00 79.62 183 LYS A N 1
ATOM 1521 C CA . LYS A 1 183 ? -25.816 -9.042 15.656 1.00 79.62 183 LYS A CA 1
ATOM 1522 C C . LYS A 1 183 ? -26.307 -9.432 14.257 1.00 79.62 183 LYS A C 1
ATOM 1524 O O . LYS A 1 183 ? -25.740 -10.339 13.653 1.00 79.62 183 LYS A O 1
ATOM 1529 N N . LYS A 1 184 ? -27.368 -8.798 13.746 1.00 70.44 184 LYS A N 1
ATOM 1530 C CA . LYS A 1 184 ? -27.978 -9.098 12.436 1.00 70.44 184 LYS A CA 1
ATOM 1531 C C . LYS A 1 184 ? -28.004 -7.849 11.552 1.00 70.44 184 LYS A C 1
ATOM 1533 O O . LYS A 1 184 ? -28.126 -6.733 12.047 1.00 70.44 184 LYS A O 1
ATOM 1538 N N . SER A 1 185 ? -27.909 -8.028 10.234 1.00 58.22 185 SER A N 1
ATOM 1539 C CA . SER A 1 185 ? -28.012 -6.914 9.284 1.00 58.22 185 SER A CA 1
ATOM 1540 C C . SER A 1 185 ? -29.480 -6.571 9.002 1.00 58.22 185 SER A C 1
ATOM 1542 O O . SER A 1 185 ? -30.333 -7.458 9.004 1.00 58.22 185 SER A O 1
ATOM 1544 N N . LYS A 1 186 ? -29.799 -5.302 8.690 1.00 53.00 186 LYS A N 1
ATOM 1545 C CA . LYS A 1 186 ? -31.170 -4.871 8.321 1.00 53.00 186 LYS A CA 1
ATOM 1546 C C . LYS A 1 186 ? -31.800 -5.673 7.162 1.00 53.00 186 LYS A C 1
ATOM 1548 O O . LYS A 1 186 ? -33.000 -5.559 6.948 1.00 53.00 186 LYS A O 1
ATOM 1553 N N . LYS A 1 187 ? -31.023 -6.451 6.395 1.00 49.38 187 LYS A N 1
ATOM 1554 C CA . LYS A 1 187 ? -31.513 -7.236 5.249 1.00 49.38 187 LYS A CA 1
ATOM 1555 C C . LYS A 1 187 ? -32.179 -8.561 5.626 1.00 49.38 187 LYS A C 1
ATOM 1557 O O . LYS A 1 187 ? -32.788 -9.163 4.747 1.00 49.38 187 LYS A O 1
ATOM 1562 N N . ASP A 1 188 ? -32.069 -9.002 6.879 1.00 50.47 188 ASP A N 1
ATOM 1563 C CA . ASP A 1 188 ? -32.352 -10.396 7.223 1.00 50.47 188 ASP A CA 1
ATOM 1564 C C . ASP A 1 188 ? -33.758 -10.686 7.774 1.00 50.47 188 ASP A C 1
ATOM 1566 O O . ASP A 1 188 ? -34.068 -11.863 7.878 1.00 50.47 188 ASP A O 1
ATOM 1570 N N . GLU A 1 189 ? -34.638 -9.719 8.095 1.00 54.12 189 GLU A N 1
ATOM 1571 C CA . GLU A 1 189 ? -35.996 -10.066 8.582 1.00 54.12 189 GLU A CA 1
ATOM 1572 C C . GLU A 1 189 ? -37.021 -8.906 8.602 1.00 54.12 189 GLU A C 1
ATOM 1574 O O . GLU A 1 189 ? -36.701 -7.766 8.935 1.00 54.12 189 GLU A O 1
ATOM 1579 N N . GLU A 1 190 ? -38.282 -9.247 8.296 1.00 44.50 190 GLU A N 1
ATOM 1580 C CA . GLU A 1 190 ? -39.500 -8.468 8.565 1.00 44.50 190 GLU A CA 1
ATOM 1581 C C . GLU A 1 190 ? -39.949 -8.702 10.024 1.00 44.50 190 GLU A C 1
ATOM 1583 O O . GLU A 1 190 ? -40.405 -9.792 10.369 1.00 44.50 190 GLU A O 1
ATOM 1588 N N . GLY A 1 191 ? -39.837 -7.694 10.897 1.00 54.47 191 GLY A N 1
ATOM 1589 C CA . GLY A 1 191 ? -40.391 -7.753 12.257 1.00 54.47 191 GLY A CA 1
ATOM 1590 C C . GLY A 1 191 ? -39.963 -6.582 13.147 1.00 54.47 191 GLY A C 1
ATOM 1591 O O . GLY A 1 191 ? -38.784 -6.419 13.441 1.00 54.47 191 GLY A O 1
ATOM 1592 N N . GLU A 1 192 ? -40.924 -5.777 13.607 1.00 54.94 192 GLU A N 1
ATOM 1593 C CA . GLU A 1 192 ? -40.696 -4.489 14.295 1.00 54.94 192 GLU A CA 1
ATOM 1594 C C . GLU A 1 192 ? -40.157 -4.607 15.739 1.00 54.94 192 GLU A C 1
ATOM 1596 O O . GLU A 1 192 ? -39.680 -3.627 16.303 1.00 54.94 192 GLU A O 1
ATOM 1601 N N . GLU A 1 193 ? -40.182 -5.799 16.348 1.00 55.50 193 GLU A N 1
ATOM 1602 C CA . GLU A 1 193 ? -39.892 -5.988 17.783 1.00 55.50 193 GLU A CA 1
ATOM 1603 C C . GLU A 1 193 ? -38.433 -6.349 18.120 1.00 55.50 193 GLU A C 1
ATOM 1605 O O . GLU A 1 193 ? -38.038 -6.322 19.289 1.00 55.50 193 GLU A O 1
ATOM 1610 N N . TYR A 1 194 ? -37.613 -6.726 17.136 1.00 60.12 194 TYR A N 1
ATOM 1611 C CA . TYR A 1 194 ? -36.278 -7.274 17.413 1.00 60.12 194 TYR A CA 1
ATOM 1612 C C . TYR A 1 194 ? -35.204 -6.205 17.636 1.00 60.12 194 TYR A C 1
ATOM 1614 O O . TYR A 1 194 ? -34.207 -6.484 18.300 1.00 60.12 194 TYR A O 1
ATOM 1622 N N . TYR A 1 195 ? -35.398 -4.980 17.145 1.00 71.50 195 TYR A N 1
ATOM 1623 C CA . TYR A 1 195 ? -34.352 -3.949 17.146 1.00 71.50 195 TYR A CA 1
ATOM 1624 C C . TYR A 1 195 ? -34.155 -3.232 18.488 1.00 71.50 195 TYR A C 1
ATOM 1626 O O . TYR A 1 195 ? -33.159 -2.540 18.652 1.00 71.50 195 TYR A O 1
ATOM 1634 N N . PHE A 1 196 ? -35.062 -3.399 19.453 1.00 82.88 196 PHE A N 1
ATOM 1635 C CA . PHE A 1 196 ? -34.962 -2.753 20.770 1.00 82.88 196 PHE A CA 1
ATOM 1636 C C . PHE A 1 196 ? -34.356 -3.662 21.848 1.00 82.88 196 PHE A C 1
ATOM 1638 O O . PHE A 1 196 ? -33.858 -3.183 22.871 1.00 82.88 196 PHE A O 1
ATOM 1645 N N . LYS A 1 197 ? -34.414 -4.982 21.633 1.00 86.69 197 LYS A N 1
ATOM 1646 C CA . LYS A 1 197 ? -34.030 -5.998 22.617 1.00 86.69 197 LYS A CA 1
ATOM 1647 C C . LYS A 1 197 ? -32.510 -6.033 22.813 1.00 86.69 197 LYS A C 1
ATOM 1649 O O . LYS A 1 197 ? -31.791 -6.122 21.818 1.00 86.69 197 LYS A O 1
ATOM 1654 N N . PRO A 1 198 ? -32.000 -6.017 24.058 1.00 86.94 198 PRO A N 1
ATOM 1655 C CA . PRO A 1 198 ? -30.562 -6.040 24.329 1.00 86.94 198 PRO A CA 1
ATOM 1656 C C . PRO A 1 198 ? -29.877 -7.292 23.772 1.00 86.94 198 PRO A C 1
ATOM 1658 O O . PRO A 1 198 ? -28.725 -7.231 23.357 1.00 86.94 198 PRO A O 1
ATOM 1661 N N . GLU A 1 199 ? -30.580 -8.424 23.690 1.00 87.19 199 GLU A N 1
ATOM 1662 C CA . GLU A 1 199 ? -30.048 -9.683 23.160 1.00 87.19 199 GLU A CA 1
ATOM 1663 C C . GLU A 1 199 ? -29.689 -9.601 21.668 1.00 87.19 199 GLU A C 1
ATOM 1665 O O . GLU A 1 199 ? -28.831 -10.361 21.202 1.00 87.19 199 GLU A O 1
ATOM 1670 N N . SER A 1 200 ? -30.312 -8.672 20.936 1.00 85.50 200 SER A N 1
ATOM 1671 C CA . SER A 1 200 ? -30.042 -8.388 19.522 1.00 85.50 200 SER A CA 1
ATOM 1672 C C . SER A 1 200 ? -28.729 -7.639 19.303 1.00 85.50 200 SER A C 1
ATOM 1674 O O . SER A 1 200 ? -28.266 -7.539 18.166 1.00 85.50 200 SER A O 1
ATOM 1676 N N . PHE A 1 201 ? -28.109 -7.149 20.376 1.00 85.50 201 PHE A N 1
ATOM 1677 C CA . PHE A 1 201 ? -26.852 -6.421 20.342 1.00 85.50 201 PHE A CA 1
ATOM 1678 C C . PHE A 1 201 ? -25.734 -7.210 21.023 1.00 85.50 201 PHE A C 1
ATOM 1680 O O . PHE A 1 201 ? -25.957 -8.108 21.840 1.00 85.50 201 PHE A O 1
ATOM 1687 N N . GLN A 1 202 ? -24.502 -6.885 20.655 1.00 87.25 202 GLN A N 1
ATOM 1688 C CA . GLN A 1 202 ? -23.286 -7.358 21.304 1.00 87.25 202 GLN A CA 1
ATOM 1689 C C . GLN A 1 202 ? -22.392 -6.177 21.643 1.00 87.25 202 GLN A C 1
ATOM 1691 O O . GLN A 1 202 ? -22.425 -5.153 20.957 1.00 87.25 202 GLN A O 1
ATOM 1696 N N . PHE A 1 203 ? -21.596 -6.318 22.701 1.00 88.31 203 PHE A N 1
ATOM 1697 C CA . PHE A 1 203 ? -20.598 -5.315 23.037 1.00 88.31 203 PHE A CA 1
ATOM 1698 C C . PHE A 1 203 ? -19.659 -5.101 21.844 1.00 88.31 203 PHE A C 1
ATOM 1700 O O . PHE A 1 203 ? -19.195 -6.059 21.227 1.00 88.31 203 PHE A O 1
ATOM 1707 N N . SER A 1 204 ? -19.433 -3.838 21.492 1.00 88.12 204 SER A N 1
ATOM 1708 C CA . SER A 1 204 ? -18.646 -3.453 20.325 1.00 88.12 204 SER A CA 1
ATOM 1709 C C . SER A 1 204 ? -17.328 -2.842 20.755 1.00 88.12 204 SER A C 1
ATOM 1711 O O . SER A 1 204 ? -16.270 -3.383 20.443 1.00 88.12 204 SER A O 1
ATOM 1713 N N . HIS A 1 205 ? -17.392 -1.718 21.468 1.00 90.69 205 HIS A N 1
ATOM 1714 C CA . HIS A 1 205 ? -16.207 -1.004 21.909 1.00 90.69 205 HIS A CA 1
ATOM 1715 C C . HIS A 1 205 ? -16.487 -0.077 23.096 1.00 90.69 205 HIS A C 1
ATOM 1717 O O . HIS A 1 205 ? -17.636 0.223 23.432 1.00 90.69 205 HIS A O 1
ATOM 1723 N N . CYS A 1 206 ? -15.424 0.373 23.755 1.00 90.81 206 CYS A N 1
ATOM 1724 C CA . CYS A 1 206 ? -15.487 1.389 24.801 1.00 90.81 206 CYS A CA 1
ATOM 1725 C C . CYS A 1 206 ? -14.158 2.140 24.928 1.00 90.81 206 CYS A C 1
ATOM 1727 O O . CYS A 1 206 ? -13.109 1.635 24.533 1.00 90.81 206 CYS A O 1
ATOM 1729 N N . ASN A 1 207 ? -14.187 3.307 25.569 1.00 90.88 207 ASN A N 1
ATOM 1730 C CA . ASN A 1 207 ? -12.967 3.967 26.034 1.00 90.88 207 ASN A CA 1
ATOM 1731 C C . ASN A 1 207 ? -12.466 3.289 27.312 1.00 90.88 207 ASN A C 1
ATOM 1733 O O . ASN A 1 207 ? -13.207 3.203 28.291 1.00 90.88 207 ASN A O 1
ATOM 1737 N N . VAL A 1 208 ? -11.211 2.853 27.342 1.00 87.50 208 VAL A N 1
ATOM 1738 C CA . VAL A 1 208 ? -10.555 2.319 28.541 1.00 87.50 208 VAL A CA 1
ATOM 1739 C C . VAL A 1 208 ? -9.950 3.474 29.330 1.00 87.50 208 VAL A C 1
ATOM 1741 O O . VAL A 1 208 ? -9.299 4.350 28.760 1.00 87.50 208 VAL A O 1
ATOM 1744 N N . ARG A 1 209 ? -10.175 3.490 30.651 1.00 75.69 209 ARG A N 1
ATOM 1745 C CA . ARG A 1 209 ? -9.704 4.586 31.518 1.00 75.69 209 ARG A CA 1
ATOM 1746 C C . ARG A 1 209 ? -8.181 4.674 31.551 1.00 75.69 209 ARG A C 1
ATOM 1748 O O . ARG A 1 209 ? -7.626 5.740 31.319 1.00 75.69 209 ARG A O 1
ATOM 1755 N N . GLU A 1 210 ? -7.533 3.548 31.814 1.00 79.31 210 GLU A N 1
ATOM 1756 C CA . GLU A 1 210 ? -6.081 3.413 31.817 1.00 79.31 210 GLU A CA 1
ATOM 1757 C C . GLU A 1 210 ? -5.715 2.019 31.313 1.00 79.31 210 GLU A C 1
ATOM 1759 O O . GLU A 1 210 ? -6.260 1.019 31.785 1.00 79.31 210 GLU A O 1
ATOM 1764 N N . LEU A 1 211 ? -4.782 1.956 30.367 1.00 83.94 211 LEU A N 1
ATOM 1765 C CA . LEU A 1 211 ? -4.198 0.706 29.900 1.00 83.94 211 LEU A CA 1
ATOM 1766 C C . LEU A 1 211 ? -2.677 0.838 29.879 1.00 83.94 211 LEU A C 1
ATOM 1768 O O . LEU A 1 211 ? -2.119 1.658 29.150 1.00 83.94 211 LEU A O 1
ATOM 1772 N N . ALA A 1 212 ? -2.013 0.010 30.681 1.00 82.88 212 ALA A N 1
ATOM 1773 C CA . ALA A 1 212 ? -0.566 -0.117 30.670 1.00 82.88 212 ALA A CA 1
ATOM 1774 C C . ALA A 1 212 ? -0.165 -1.286 29.765 1.00 82.88 212 ALA A C 1
ATOM 1776 O O . ALA A 1 212 ? -0.610 -2.418 29.955 1.00 82.88 212 ALA A O 1
ATOM 1777 N N . LEU A 1 213 ? 0.705 -1.012 28.801 1.00 85.50 213 LEU A N 1
ATOM 1778 C CA . LEU A 1 213 ? 1.241 -1.982 27.856 1.00 85.50 213 LEU A CA 1
ATOM 1779 C C . LEU A 1 213 ? 2.771 -1.981 27.940 1.00 85.50 213 LEU A C 1
ATOM 1781 O O . LEU A 1 213 ? 3.386 -0.945 28.180 1.00 85.50 213 LEU A O 1
ATOM 1785 N N . SER A 1 214 ? 3.401 -3.134 27.725 1.00 83.69 214 SER A N 1
ATOM 1786 C CA . SER A 1 214 ? 4.847 -3.224 27.510 1.00 83.69 214 SER A CA 1
ATOM 1787 C C . SER A 1 214 ? 5.108 -3.728 26.094 1.00 83.69 214 SER A C 1
ATOM 1789 O O . SER A 1 214 ? 4.680 -4.835 25.764 1.00 83.69 214 SER A O 1
ATOM 1791 N N . LEU A 1 215 ? 5.785 -2.923 25.273 1.00 84.94 215 LEU A N 1
ATOM 1792 C CA . LEU A 1 215 ? 6.283 -3.306 23.950 1.00 84.94 215 LEU A CA 1
ATOM 1793 C C . LEU A 1 215 ? 7.813 -3.265 23.971 1.00 84.94 215 LEU A C 1
ATOM 1795 O O . LEU A 1 215 ? 8.404 -2.206 24.125 1.00 84.94 215 LEU A O 1
ATOM 1799 N N . HIS A 1 216 ? 8.463 -4.419 23.843 1.00 83.12 216 HIS A N 1
ATOM 1800 C CA . HIS A 1 216 ? 9.911 -4.610 23.843 1.00 83.12 216 HIS A CA 1
ATOM 1801 C C . HIS A 1 216 ? 10.616 -3.790 24.942 1.00 83.12 216 HIS A C 1
ATOM 1803 O O . HIS A 1 216 ? 11.485 -2.961 24.680 1.00 83.12 216 HIS A O 1
ATOM 1809 N N . LYS A 1 217 ? 10.225 -4.030 26.204 1.00 80.44 217 LYS A N 1
ATOM 1810 C CA . LYS A 1 217 ? 10.708 -3.339 27.422 1.00 80.44 217 LYS A CA 1
ATOM 1811 C C . LYS A 1 217 ? 10.342 -1.854 27.544 1.00 80.44 217 LYS A C 1
ATOM 1813 O O . LYS A 1 217 ? 10.659 -1.240 28.566 1.00 80.44 217 LYS A O 1
ATOM 1818 N N . GLN A 1 218 ? 9.657 -1.276 26.564 1.00 84.25 218 GLN A N 1
ATOM 1819 C CA . GLN A 1 218 ? 9.094 0.062 26.660 1.00 84.25 218 GLN A CA 1
ATOM 1820 C C . GLN A 1 218 ? 7.707 -0.010 27.290 1.00 84.25 218 GLN A C 1
ATOM 1822 O O . GLN A 1 218 ? 6.791 -0.629 26.751 1.00 84.25 218 GLN A O 1
ATOM 1827 N N . LYS A 1 219 ? 7.546 0.657 28.433 1.00 86.12 219 LYS A N 1
ATOM 1828 C CA . LYS A 1 219 ? 6.240 0.826 29.069 1.00 86.12 219 LYS A CA 1
ATOM 1829 C C . LYS A 1 219 ? 5.490 1.964 28.389 1.00 86.12 219 LYS A C 1
ATOM 1831 O O . LYS A 1 219 ? 6.009 3.073 28.289 1.00 86.12 219 LYS A O 1
ATOM 1836 N N . ILE A 1 220 ? 4.275 1.678 27.952 1.00 85.06 220 ILE A N 1
ATOM 1837 C CA . ILE A 1 220 ? 3.372 2.601 27.277 1.00 85.06 220 ILE A CA 1
ATOM 1838 C C . ILE A 1 220 ? 2.133 2.724 28.152 1.00 85.06 220 ILE A C 1
ATOM 1840 O O . ILE A 1 220 ? 1.529 1.719 28.524 1.00 85.06 220 ILE A O 1
ATOM 1844 N N . GLN A 1 221 ? 1.770 3.959 28.476 1.00 85.25 221 GLN A N 1
ATOM 1845 C CA . GLN A 1 221 ? 0.523 4.265 29.158 1.00 85.25 221 GLN A CA 1
ATOM 1846 C C . GLN A 1 221 ? -0.435 4.858 28.134 1.00 85.25 221 GLN A C 1
ATOM 1848 O O . GLN A 1 221 ? -0.144 5.895 27.539 1.00 85.25 221 GLN A O 1
ATOM 1853 N N . LEU A 1 222 ? -1.561 4.191 27.925 1.00 80.31 222 LEU A N 1
ATOM 1854 C CA . LEU A 1 222 ? -2.614 4.655 27.041 1.00 80.31 222 LEU A CA 1
ATOM 1855 C C . LEU A 1 222 ? -3.743 5.229 27.893 1.00 80.31 222 LEU A C 1
ATOM 1857 O O . LEU A 1 222 ? -4.317 4.531 28.733 1.00 80.31 222 LEU A O 1
ATOM 1861 N N . ASN A 1 223 ? -4.049 6.502 27.658 1.00 78.25 223 ASN A N 1
ATOM 1862 C CA . ASN A 1 223 ? -5.157 7.204 28.293 1.00 78.25 223 ASN A CA 1
ATOM 1863 C C . ASN A 1 223 ? -6.282 7.341 27.268 1.00 78.25 223 ASN A C 1
ATOM 1865 O O . ASN A 1 223 ? -6.026 7.783 26.151 1.00 78.25 223 ASN A O 1
ATOM 1869 N N . ASN A 1 224 ? -7.514 6.992 27.643 1.00 74.12 224 ASN A N 1
ATOM 1870 C CA . ASN A 1 224 ? -8.691 7.061 26.765 1.00 74.12 224 ASN A CA 1
ATOM 1871 C C . ASN A 1 224 ? -8.560 6.263 25.451 1.00 74.12 224 ASN A C 1
ATOM 1873 O O . ASN A 1 224 ? -9.138 6.648 24.437 1.00 74.12 224 ASN A O 1
ATOM 1877 N N . ALA A 1 225 ? -7.818 5.154 25.448 1.00 85.88 225 ALA A N 1
ATOM 1878 C CA . ALA A 1 225 ? -7.740 4.294 24.271 1.00 85.88 225 ALA A CA 1
ATOM 1879 C C . ALA A 1 225 ? -9.056 3.543 24.048 1.00 85.88 225 ALA A C 1
ATOM 1881 O O . ALA A 1 225 ? -9.685 3.082 25.003 1.00 85.88 225 ALA A O 1
ATOM 1882 N N . ILE A 1 226 ? -9.448 3.379 22.786 1.00 88.69 226 ILE A N 1
ATOM 1883 C CA . ILE A 1 226 ? -10.653 2.629 22.432 1.00 88.69 226 ILE A CA 1
ATOM 1884 C C . ILE A 1 226 ? -10.305 1.140 22.344 1.00 88.69 226 ILE A C 1
ATOM 1886 O O . ILE A 1 226 ? -9.462 0.731 21.542 1.00 88.69 226 ILE A O 1
ATOM 1890 N N . LEU A 1 227 ? -10.970 0.337 23.172 1.00 90.19 227 LEU A N 1
ATOM 1891 C CA . LEU A 1 227 ? -10.925 -1.120 23.142 1.00 90.19 227 LEU A CA 1
ATOM 1892 C C . LEU A 1 227 ? -12.108 -1.639 22.340 1.00 90.19 227 LEU A C 1
ATOM 1894 O O . LEU A 1 227 ? -13.255 -1.393 22.704 1.00 90.19 227 LEU A O 1
ATOM 1898 N N . TYR A 1 228 ? -11.815 -2.398 21.295 1.00 89.81 228 TYR A N 1
ATOM 1899 C CA . TYR A 1 228 ? -12.786 -3.078 20.451 1.00 89.81 228 TYR A CA 1
ATOM 1900 C C . TYR A 1 228 ? -12.853 -4.560 20.817 1.00 89.81 228 TYR A C 1
ATOM 1902 O O . TYR A 1 228 ? -11.824 -5.207 21.019 1.00 89.81 228 TYR A O 1
ATOM 1910 N N . TYR A 1 229 ? -14.061 -5.108 20.870 1.00 88.25 229 TYR A N 1
ATOM 1911 C CA . TYR A 1 229 ? -14.296 -6.549 20.909 1.00 88.25 229 TYR A CA 1
ATOM 1912 C C . TYR A 1 229 ? -14.180 -7.145 19.499 1.00 88.25 229 TYR A C 1
ATOM 1914 O O . TYR A 1 229 ? -14.437 -6.440 18.522 1.00 88.25 229 TYR A O 1
ATOM 1922 N N . SER A 1 230 ? -13.799 -8.422 19.384 1.00 76.38 230 SER A N 1
ATOM 1923 C CA . SER A 1 230 ? -13.477 -9.137 18.131 1.00 76.38 230 SER A CA 1
ATOM 1924 C C . SER A 1 230 ? -14.390 -8.810 16.941 1.00 76.38 230 SER A C 1
ATOM 1926 O O . SER A 1 230 ? -13.909 -8.544 15.836 1.00 76.38 230 SER A O 1
ATOM 1928 N N . ASP A 1 231 ? -15.702 -8.759 17.170 1.00 69.75 231 ASP A N 1
ATOM 1929 C CA . ASP A 1 231 ? -16.706 -8.499 16.134 1.00 69.75 231 ASP A CA 1
ATOM 1930 C C . ASP A 1 231 ? -17.142 -7.029 16.021 1.00 69.75 231 ASP A C 1
ATOM 1932 O O . ASP A 1 231 ? -17.792 -6.645 15.045 1.00 69.75 231 ASP A O 1
ATOM 1936 N N . GLY A 1 232 ? -16.750 -6.203 16.990 1.00 63.84 232 GLY A N 1
ATOM 1937 C CA . GLY A 1 232 ? -17.106 -4.794 17.142 1.00 63.84 232 GLY A CA 1
ATOM 1938 C C . GLY A 1 232 ? -16.2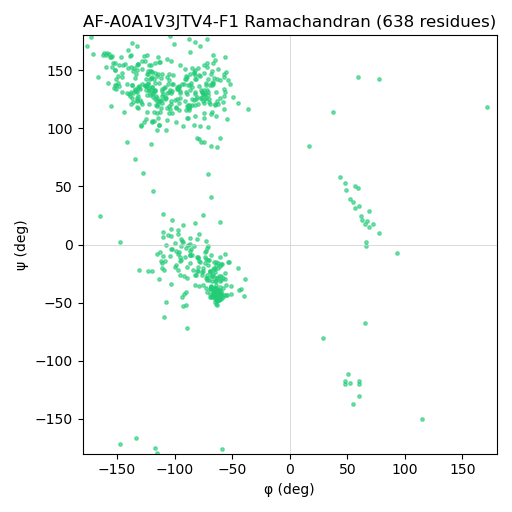19 -3.797 16.398 1.00 63.84 232 GLY A C 1
ATOM 1939 O O . GLY A 1 232 ? -16.395 -2.592 16.579 1.00 63.84 232 GLY A O 1
ATOM 1940 N N . ILE A 1 233 ? -15.266 -4.267 15.585 1.00 65.62 233 ILE A N 1
ATOM 1941 C CA . ILE A 1 233 ? -14.444 -3.398 14.731 1.00 65.62 233 ILE A CA 1
ATOM 1942 C C . ILE A 1 233 ? -15.357 -2.726 13.699 1.00 65.62 233 ILE A C 1
ATOM 1944 O O . ILE A 1 233 ? -15.995 -3.424 12.899 1.00 65.62 233 ILE A O 1
ATOM 1948 N N . GLU A 1 234 ? -15.402 -1.390 13.699 1.00 63.91 234 GLU A N 1
ATOM 1949 C CA . GLU A 1 234 ? -16.268 -0.625 12.799 1.00 63.91 234 GLU A CA 1
ATOM 1950 C C . GLU A 1 234 ? -16.061 -1.021 11.328 1.00 63.91 234 GLU A C 1
ATOM 1952 O O . GLU A 1 234 ? -14.941 -1.243 10.857 1.00 63.91 234 GLU A O 1
ATOM 1957 N N . LYS A 1 235 ? -17.158 -1.062 10.559 1.00 62.59 235 LYS A N 1
ATOM 1958 C CA . LYS A 1 235 ? -17.107 -1.306 9.105 1.00 62.59 235 LYS A CA 1
ATOM 1959 C C . LYS A 1 235 ? -16.282 -0.237 8.369 1.00 62.59 235 LYS A C 1
ATOM 1961 O O . LYS A 1 235 ? -15.717 -0.534 7.319 1.00 62.59 235 LYS A O 1
ATOM 1966 N N . SER A 1 236 ? -16.210 0.978 8.917 1.00 54.72 236 SER A N 1
ATOM 1967 C CA . SER A 1 236 ? -15.428 2.113 8.406 1.00 54.72 236 SER A CA 1
ATOM 1968 C C . SER A 1 236 ? -13.931 1.792 8.277 1.00 54.72 236 SER A C 1
ATOM 1970 O O . SER A 1 236 ? -13.282 2.302 7.366 1.00 54.72 236 SER A O 1
ATOM 1972 N N . TYR A 1 237 ? -13.398 0.883 9.105 1.00 64.75 237 TYR A N 1
ATOM 1973 C CA . TYR A 1 237 ? -11.988 0.478 9.078 1.00 64.75 237 TYR A CA 1
ATOM 1974 C C . TYR A 1 237 ? -11.597 -0.382 7.865 1.00 64.75 237 TYR A C 1
ATOM 1976 O O . TYR A 1 237 ? -10.419 -0.701 7.703 1.00 64.75 237 TYR A O 1
ATOM 1984 N N . GLY A 1 238 ? -12.547 -0.739 6.990 1.00 69.44 238 GLY A N 1
ATOM 1985 C CA . GLY A 1 238 ? -12.281 -1.289 5.657 1.00 69.44 238 GLY A CA 1
ATOM 1986 C C . GLY A 1 238 ? -11.243 -2.418 5.641 1.00 69.44 238 GLY A C 1
ATOM 1987 O O . GLY A 1 238 ? -11.430 -3.452 6.279 1.00 69.44 238 GLY A O 1
ATOM 1988 N N . ALA A 1 239 ? -10.143 -2.209 4.910 1.00 67.88 239 ALA A N 1
ATOM 1989 C CA . ALA A 1 239 ? -9.062 -3.185 4.746 1.00 67.88 239 ALA A CA 1
ATOM 1990 C C . ALA A 1 239 ? -8.312 -3.510 6.052 1.00 67.88 239 ALA A C 1
ATOM 1992 O O . ALA A 1 239 ? -7.880 -4.645 6.238 1.00 67.88 239 ALA A O 1
ATOM 1993 N N . TRP A 1 240 ? -8.200 -2.556 6.982 1.00 74.12 240 TRP A N 1
ATOM 1994 C CA . TRP A 1 240 ? -7.482 -2.764 8.243 1.00 74.12 240 TRP A CA 1
ATOM 1995 C C . TRP A 1 240 ? -8.201 -3.750 9.168 1.00 74.12 240 TRP A C 1
ATOM 1997 O O . TRP A 1 240 ? -7.574 -4.595 9.808 1.00 74.12 240 TRP A O 1
ATOM 2007 N N . ARG A 1 241 ? -9.539 -3.714 9.179 1.00 78.88 241 ARG A N 1
ATOM 2008 C CA . ARG A 1 241 ? -10.358 -4.705 9.890 1.00 78.88 241 ARG A CA 1
ATOM 2009 C C . ARG A 1 241 ? -10.051 -6.128 9.424 1.00 78.88 241 ARG A C 1
ATOM 2011 O O . ARG A 1 241 ? -9.942 -7.030 10.253 1.00 78.88 241 ARG A O 1
ATOM 2018 N N . GLU A 1 242 ? -9.911 -6.322 8.116 1.00 82.31 242 GLU A N 1
ATOM 2019 C CA . GLU A 1 242 ? -9.593 -7.630 7.539 1.00 82.31 242 GLU A CA 1
ATOM 2020 C C . GLU A 1 242 ? -8.170 -8.072 7.903 1.00 82.31 242 GLU A C 1
ATOM 2022 O O . GLU A 1 242 ? -7.983 -9.225 8.282 1.00 82.31 242 GLU A O 1
ATOM 2027 N N . SER A 1 243 ? -7.198 -7.152 7.929 1.00 83.31 243 SER A N 1
ATOM 2028 C CA . SER A 1 243 ? -5.840 -7.420 8.429 1.00 83.31 243 SER A CA 1
ATOM 2029 C C . SER A 1 243 ? -5.830 -7.917 9.880 1.00 83.31 243 SER A C 1
ATOM 2031 O O . SER A 1 243 ? -5.165 -8.906 10.193 1.00 83.31 243 SER A O 1
ATOM 2033 N N . VAL A 1 244 ? -6.595 -7.277 10.772 1.00 85.75 244 VAL A N 1
ATOM 2034 C CA . VAL A 1 244 ? -6.701 -7.686 12.185 1.00 85.75 244 VAL A CA 1
ATOM 2035 C C . VAL A 1 244 ? -7.367 -9.059 12.319 1.00 85.75 244 VAL A C 1
ATOM 2037 O O . VAL A 1 244 ? -6.876 -9.911 13.062 1.00 85.75 244 VAL A O 1
ATOM 2040 N N . LYS A 1 245 ? -8.448 -9.314 11.572 1.00 85.94 245 LYS A N 1
ATOM 2041 C CA . LYS A 1 245 ? -9.129 -10.620 11.560 1.00 85.94 245 LYS A CA 1
ATOM 2042 C C . LYS A 1 245 ? -8.244 -11.738 11.014 1.00 85.94 245 LYS A C 1
ATOM 2044 O O . LYS A 1 245 ? -8.193 -12.818 11.598 1.00 85.94 245 LYS A O 1
ATOM 2049 N N . GLN A 1 246 ? -7.529 -11.486 9.918 1.00 86.31 246 GLN A N 1
ATOM 2050 C CA . GLN A 1 246 ? -6.580 -12.440 9.350 1.00 86.31 246 GLN A CA 1
ATOM 2051 C C . GLN A 1 246 ? -5.470 -12.752 10.356 1.00 86.31 246 GLN A C 1
ATOM 2053 O O . GLN A 1 246 ? -5.150 -13.921 10.562 1.00 86.31 246 GLN A O 1
ATOM 2058 N N . ALA A 1 247 ? -4.943 -11.735 11.045 1.00 87.25 247 ALA A N 1
ATOM 2059 C CA . ALA A 1 247 ? -3.945 -11.928 12.090 1.00 87.25 247 ALA A CA 1
ATOM 2060 C C . ALA A 1 247 ? -4.468 -12.790 13.247 1.00 87.25 247 ALA A C 1
ATOM 2062 O O . ALA A 1 247 ? -3.802 -13.743 13.653 1.00 87.25 247 ALA A O 1
ATOM 2063 N N . ALA A 1 248 ? -5.678 -12.513 13.738 1.00 88.88 248 ALA A N 1
ATOM 2064 C CA . ALA A 1 248 ? -6.315 -13.326 14.770 1.00 88.88 248 ALA A CA 1
ATOM 2065 C C . ALA A 1 248 ? -6.510 -14.784 14.317 1.00 88.88 248 ALA A C 1
ATOM 2067 O O . ALA A 1 248 ? -6.188 -15.710 15.064 1.00 88.88 248 ALA A O 1
ATOM 2068 N N . SER A 1 249 ? -6.942 -14.998 13.069 1.00 88.81 249 SER A N 1
ATOM 2069 C CA . SER A 1 249 ? -7.087 -16.335 12.485 1.00 88.81 249 SER A CA 1
ATOM 2070 C C . SER A 1 249 ? -5.753 -17.075 12.373 1.00 88.81 249 SER A C 1
ATOM 2072 O O . SER A 1 249 ? -5.705 -18.267 12.672 1.00 88.81 249 SER A O 1
ATOM 2074 N N . GLN A 1 250 ? -4.671 -16.404 11.962 1.00 87.56 250 GLN A N 1
ATOM 2075 C CA . GLN A 1 250 ? -3.334 -17.010 11.894 1.00 87.56 250 GLN A CA 1
ATOM 2076 C C . GLN A 1 250 ? -2.814 -17.424 13.276 1.00 87.56 250 GLN A C 1
ATOM 2078 O O . GLN A 1 250 ? -2.073 -18.399 13.394 1.00 87.56 250 GLN A O 1
ATOM 2083 N N . LEU A 1 251 ? -3.212 -16.696 14.321 1.00 88.75 251 LEU A N 1
ATOM 2084 C CA . LEU A 1 251 ? -2.871 -16.987 15.713 1.00 88.75 251 LEU A CA 1
ATOM 2085 C C . LEU A 1 251 ? -3.832 -17.994 16.373 1.00 88.75 251 LEU A C 1
ATOM 2087 O O . LEU A 1 251 ? -3.603 -18.383 17.516 1.00 88.75 251 LEU A O 1
ATOM 2091 N N . GLY A 1 252 ? -4.891 -18.429 15.677 1.00 89.62 252 GLY A N 1
ATOM 2092 C CA . GLY A 1 252 ? -5.891 -19.360 16.207 1.00 89.62 252 GLY A CA 1
ATOM 2093 C C . GLY A 1 252 ? -6.774 -18.766 17.310 1.00 89.62 252 GLY A C 1
ATOM 2094 O O . GLY A 1 252 ? -7.215 -19.495 18.200 1.00 89.62 252 GLY A O 1
ATOM 2095 N N . LEU A 1 253 ? -7.004 -17.450 17.289 1.00 88.06 253 LEU A N 1
ATOM 2096 C CA . LEU A 1 253 ? -7.798 -16.745 18.295 1.00 88.06 253 LEU A CA 1
ATOM 2097 C C . LEU A 1 253 ? -9.281 -16.743 17.910 1.00 88.06 253 LEU A C 1
ATOM 2099 O O . LEU A 1 253 ? -9.656 -16.194 16.877 1.00 88.06 253 LEU A O 1
ATOM 2103 N N . ASN A 1 254 ? -10.126 -17.313 18.773 1.00 81.94 254 ASN A N 1
ATOM 2104 C CA . ASN A 1 254 ? -11.586 -17.295 18.602 1.00 81.94 254 ASN A CA 1
ATOM 2105 C C . ASN A 1 254 ? -12.250 -16.098 19.298 1.00 81.94 254 ASN A C 1
ATOM 2107 O O . ASN A 1 254 ? -13.314 -15.655 18.883 1.00 81.94 254 ASN A O 1
ATOM 2111 N N . GLU A 1 255 ? -11.629 -15.589 20.358 1.00 86.25 255 GLU A N 1
ATOM 2112 C CA . GLU A 1 255 ? -12.090 -14.433 21.119 1.00 86.25 255 GLU A CA 1
ATOM 2113 C C . GLU A 1 255 ? -10.874 -13.576 21.460 1.00 86.25 255 GLU A C 1
ATOM 2115 O O . GLU A 1 255 ? -9.862 -14.084 21.952 1.00 86.25 255 GLU A O 1
ATOM 2120 N N . TYR A 1 256 ? -10.949 -12.291 21.132 1.00 90.50 256 TYR A N 1
ATOM 2121 C CA . TYR A 1 256 ? -9.858 -11.347 21.313 1.00 90.50 256 TYR A CA 1
ATOM 2122 C C . TYR A 1 256 ? -10.398 -9.926 21.414 1.00 90.50 256 TYR A C 1
ATOM 2124 O O . TYR A 1 256 ? -11.504 -9.618 20.963 1.00 90.50 256 TYR A O 1
ATOM 2132 N N . TRP A 1 257 ? -9.566 -9.049 21.959 1.00 91.00 257 TRP A N 1
ATOM 2133 C CA . TRP A 1 257 ? -9.819 -7.618 21.986 1.00 91.00 257 TRP A CA 1
ATOM 2134 C C . TRP A 1 257 ? -8.707 -6.896 21.266 1.00 91.00 257 TRP A C 1
ATOM 2136 O O . TRP A 1 257 ? -7.586 -7.390 21.171 1.00 91.00 257 TRP A O 1
ATOM 2146 N N . PHE A 1 258 ? -9.024 -5.722 20.755 1.00 89.75 258 PHE A N 1
ATOM 2147 C CA . PHE A 1 258 ? -8.111 -4.937 19.956 1.00 89.75 258 PHE A CA 1
ATOM 2148 C C . PHE A 1 258 ? -8.071 -3.501 20.461 1.00 89.75 258 PHE A C 1
ATOM 2150 O O . PHE A 1 258 ? -9.112 -2.894 20.698 1.00 89.75 258 PHE A O 1
ATOM 2157 N N . VAL A 1 259 ? -6.867 -2.952 20.589 1.00 89.12 259 VAL A N 1
ATOM 2158 C CA . VAL A 1 259 ? -6.650 -1.525 20.840 1.00 89.12 259 VAL A CA 1
ATOM 2159 C C . VAL A 1 259 ? -5.790 -0.964 19.727 1.00 89.12 259 VAL A C 1
ATOM 2161 O O . VAL A 1 259 ? -4.741 -1.522 19.399 1.00 89.12 259 VAL A O 1
ATOM 2164 N N . ARG A 1 260 ? -6.215 0.166 19.174 1.00 86.94 260 ARG A N 1
ATOM 2165 C CA . ARG A 1 260 ? -5.397 0.942 18.248 1.00 86.94 260 ARG A CA 1
ATOM 2166 C C . ARG A 1 260 ? -4.372 1.765 19.020 1.00 86.94 260 ARG A C 1
ATOM 2168 O O . ARG A 1 260 ? -4.720 2.374 20.030 1.00 86.94 260 ARG A O 1
ATOM 2175 N N . LEU A 1 261 ? -3.134 1.793 18.540 1.00 86.00 261 LEU A N 1
ATOM 2176 C CA . LEU A 1 261 ? -2.093 2.643 19.112 1.00 86.00 261 LEU A CA 1
ATOM 2177 C C . LEU A 1 261 ? -1.853 3.852 18.215 1.00 86.00 261 LEU A C 1
ATOM 2179 O O . LEU A 1 261 ? -1.680 3.693 17.013 1.00 86.00 261 LEU A O 1
ATOM 2183 N N . GLU A 1 262 ? -1.793 5.037 18.809 1.00 84.19 262 GLU A N 1
ATOM 2184 C CA . GLU A 1 262 ? -1.342 6.252 18.125 1.00 84.19 262 GLU A CA 1
ATOM 2185 C C . GLU A 1 262 ? 0.190 6.337 18.137 1.00 84.19 262 GLU A C 1
ATOM 2187 O O . GLU A 1 262 ? 0.828 5.894 19.093 1.00 84.19 262 GLU A O 1
ATOM 2192 N N . GLY A 1 263 ? 0.796 6.926 17.104 1.00 84.62 263 GLY A N 1
ATOM 2193 C CA . GLY A 1 263 ? 2.248 7.080 17.013 1.00 84.62 263 GLY A CA 1
ATOM 2194 C C . GLY A 1 263 ? 2.874 6.286 15.869 1.00 84.62 263 GLY A C 1
ATOM 2195 O O . GLY A 1 263 ? 2.274 6.095 14.822 1.00 84.62 263 GLY A O 1
ATOM 2196 N N . GLN A 1 264 ? 4.118 5.849 16.034 1.00 85.75 264 GLN A N 1
ATOM 2197 C CA . GLN A 1 264 ? 4.908 5.170 15.012 1.00 85.75 264 GLN A CA 1
ATOM 2198 C C . GLN A 1 264 ? 5.513 3.882 15.567 1.00 85.75 264 GLN A C 1
ATOM 2200 O O . GLN A 1 264 ? 6.125 3.874 16.633 1.00 85.75 264 GLN A O 1
ATOM 2205 N N . VAL A 1 265 ? 5.411 2.801 14.800 1.00 87.94 265 VAL A N 1
ATOM 2206 C CA . VAL A 1 265 ? 6.148 1.557 15.032 1.00 87.94 265 VAL A CA 1
ATOM 2207 C C . VAL A 1 265 ? 7.221 1.412 13.969 1.00 87.94 265 VAL A C 1
ATOM 2209 O O . VAL A 1 265 ? 6.962 1.586 12.777 1.00 87.94 265 VAL A O 1
ATOM 2212 N N . ARG A 1 266 ? 8.419 1.021 14.396 1.00 87.31 266 ARG A N 1
ATOM 2213 C CA . ARG A 1 266 ? 9.510 0.623 13.518 1.00 87.31 266 ARG A CA 1
ATOM 2214 C C . ARG A 1 266 ? 9.860 -0.834 13.749 1.00 87.31 266 ARG A C 1
ATOM 2216 O O . ARG A 1 266 ? 10.133 -1.240 14.875 1.00 87.31 266 ARG A O 1
ATOM 2223 N N . ILE A 1 267 ? 9.887 -1.600 12.668 1.00 90.12 267 ILE A N 1
ATOM 2224 C CA . ILE A 1 267 ? 10.357 -2.982 12.669 1.00 90.12 267 ILE A CA 1
ATOM 2225 C C . ILE A 1 267 ? 11.702 -2.997 11.957 1.00 90.12 267 ILE A C 1
ATOM 2227 O O . ILE A 1 267 ? 11.845 -2.508 10.831 1.00 90.12 267 ILE A O 1
ATOM 2231 N N . GLU A 1 268 ? 12.710 -3.542 12.634 1.00 88.00 268 GLU A N 1
ATOM 2232 C CA . GLU A 1 268 ? 14.104 -3.359 12.239 1.00 88.00 268 GLU A CA 1
ATOM 2233 C C . GLU A 1 268 ? 14.440 -1.863 12.123 1.00 88.00 268 GLU A C 1
ATOM 2235 O O . GLU A 1 268 ? 14.068 -1.069 12.984 1.00 88.00 268 GLU A O 1
ATOM 2240 N N . LYS A 1 269 ? 15.164 -1.455 11.079 1.00 82.19 269 LYS A N 1
ATOM 2241 C CA . LYS A 1 269 ? 15.445 -0.043 10.801 1.00 82.19 269 LYS A CA 1
ATOM 2242 C C . LYS A 1 269 ? 14.661 0.490 9.610 1.00 82.19 269 LYS A C 1
ATOM 2244 O O . LYS A 1 269 ? 14.814 1.656 9.269 1.00 82.19 269 LYS A O 1
ATOM 2249 N N . GLU A 1 270 ? 13.847 -0.320 8.959 1.00 84.69 270 GLU A N 1
ATOM 2250 C CA . GLU A 1 270 ? 13.480 -0.026 7.572 1.00 84.69 270 GLU A CA 1
ATOM 2251 C C . GLU A 1 270 ? 11.981 -0.095 7.317 1.00 84.69 270 GLU A C 1
ATOM 2253 O O . GLU A 1 270 ? 11.510 0.553 6.389 1.00 84.69 270 GLU A O 1
ATOM 2258 N N . TRP A 1 271 ? 11.231 -0.805 8.160 1.00 89.25 271 TRP A N 1
ATOM 2259 C CA . TRP A 1 271 ? 9.783 -0.934 8.050 1.00 89.25 271 TRP A CA 1
ATOM 2260 C C . TRP A 1 271 ? 9.101 -0.048 9.083 1.00 89.25 271 TRP A C 1
ATOM 2262 O O . TRP A 1 271 ? 9.474 -0.067 10.258 1.00 89.25 271 TRP A O 1
ATOM 2272 N N . VAL A 1 272 ? 8.132 0.745 8.638 1.00 87.25 272 VAL A N 1
ATOM 2273 C CA . VAL A 1 272 ? 7.500 1.804 9.427 1.00 87.25 272 VAL A CA 1
ATOM 2274 C C . VAL A 1 272 ? 5.985 1.718 9.280 1.00 87.25 272 VAL A C 1
ATOM 2276 O O . VAL A 1 272 ? 5.479 1.640 8.166 1.00 87.25 272 VAL A O 1
ATOM 2279 N N . ALA A 1 273 ? 5.269 1.769 10.397 1.00 87.50 273 ALA A N 1
ATOM 2280 C CA . ALA A 1 273 ? 3.818 1.926 10.457 1.00 87.50 273 ALA A CA 1
ATOM 2281 C C . ALA A 1 273 ? 3.493 3.159 11.310 1.00 87.50 273 ALA A C 1
ATOM 2283 O O . ALA A 1 273 ? 4.232 3.441 12.255 1.00 87.50 273 ALA A O 1
ATOM 2284 N N . ASN A 1 274 ? 2.414 3.882 11.000 1.00 85.00 274 ASN A N 1
ATOM 2285 C CA . ASN A 1 274 ? 2.004 5.078 11.745 1.00 85.00 274 ASN A CA 1
ATOM 2286 C C . ASN A 1 274 ? 0.516 5.048 12.089 1.00 85.00 274 ASN A C 1
ATOM 2288 O O . ASN A 1 274 ? -0.240 4.433 11.348 1.00 85.00 274 ASN A O 1
ATOM 2292 N N . ASP A 1 275 ? 0.133 5.768 13.147 1.00 75.44 275 ASP A N 1
ATOM 2293 C CA . ASP A 1 275 ? -1.212 6.081 13.649 1.00 75.44 275 ASP A CA 1
ATOM 2294 C C . ASP A 1 275 ? -2.269 5.026 13.339 1.00 75.44 275 ASP A C 1
ATOM 2296 O O . ASP A 1 275 ? -2.647 4.197 14.166 1.00 75.44 275 ASP A O 1
ATOM 2300 N N . ASP A 1 276 ? -2.775 5.088 12.112 1.00 72.88 276 ASP A N 1
ATOM 2301 C CA . ASP A 1 276 ? -3.920 4.331 11.685 1.00 72.88 276 ASP A CA 1
ATOM 2302 C C . ASP A 1 276 ? -3.647 2.836 11.480 1.00 72.88 276 ASP A C 1
ATOM 2304 O O . ASP A 1 276 ? -4.595 2.046 11.474 1.00 72.88 276 ASP A O 1
ATOM 2308 N N . ASP A 1 277 ? -2.367 2.481 11.387 1.00 82.69 277 ASP A N 1
ATOM 2309 C CA . ASP A 1 277 ? -1.835 1.200 10.941 1.00 82.69 277 ASP A CA 1
ATOM 2310 C C . ASP A 1 277 ? -1.289 0.334 12.081 1.00 82.69 277 ASP A C 1
ATOM 2312 O O . ASP A 1 277 ? -0.627 -0.668 11.815 1.00 82.69 277 ASP A O 1
ATOM 2316 N N . ILE A 1 278 ? -1.487 0.723 13.343 1.00 89.38 278 ILE A N 1
ATOM 2317 C CA . ILE A 1 278 ? -0.916 0.029 14.500 1.00 89.38 278 ILE A CA 1
ATOM 2318 C C . ILE A 1 278 ? -2.034 -0.431 15.427 1.00 89.38 278 ILE A C 1
ATOM 2320 O O . ILE A 1 278 ? -2.852 0.363 15.900 1.00 89.38 278 ILE A O 1
ATOM 2324 N N . GLY A 1 279 ? -2.031 -1.709 15.794 1.00 90.75 279 GLY A N 1
ATOM 2325 C CA . GLY A 1 279 ? -2.828 -2.117 16.937 1.00 90.75 279 GLY A CA 1
ATOM 2326 C C . GLY A 1 279 ? -2.450 -3.440 17.567 1.00 90.75 279 GLY A C 1
ATOM 2327 O O . GLY A 1 279 ? -1.684 -4.238 17.031 1.00 90.75 279 GLY A O 1
ATOM 2328 N N . VAL A 1 280 ? -2.961 -3.627 18.775 1.00 92.00 280 VAL A N 1
ATOM 2329 C CA . VAL A 1 280 ? -2.554 -4.683 19.696 1.00 92.00 280 VAL A CA 1
ATOM 2330 C C . VAL A 1 280 ? -3.744 -5.566 19.999 1.00 92.00 280 VAL A C 1
ATOM 2332 O O . VAL A 1 280 ? -4.808 -5.079 20.377 1.00 92.00 280 VAL A O 1
ATOM 2335 N N . LEU A 1 281 ? -3.533 -6.868 19.847 1.00 93.00 281 LEU A N 1
ATOM 2336 C CA . LEU A 1 281 ? -4.471 -7.909 20.226 1.00 93.00 281 LEU A CA 1
ATOM 2337 C C . LEU A 1 281 ? -4.249 -8.316 21.681 1.00 93.00 281 LEU A C 1
ATOM 2339 O O . LEU A 1 281 ? -3.108 -8.521 22.093 1.00 93.00 281 LEU A O 1
ATOM 2343 N N . PHE A 1 282 ? -5.335 -8.489 22.426 1.00 91.00 282 PHE A N 1
ATOM 2344 C CA . PHE A 1 282 ? -5.344 -8.921 23.821 1.00 91.00 282 PHE A CA 1
ATOM 2345 C C . PHE A 1 282 ? -6.147 -10.206 24.006 1.00 91.00 282 PHE A C 1
ATOM 2347 O O . PHE A 1 282 ? -7.125 -10.442 23.293 1.00 91.00 282 PHE A O 1
ATOM 2354 N N . ASP A 1 283 ? -5.738 -11.012 24.988 1.00 89.06 283 ASP A N 1
ATOM 2355 C CA . ASP A 1 283 ? -6.490 -12.178 25.458 1.00 89.06 283 ASP A CA 1
ATOM 2356 C C . ASP A 1 283 ? -7.504 -11.803 26.556 1.00 89.06 283 ASP A C 1
ATOM 2358 O O . ASP A 1 283 ? -7.565 -10.669 27.038 1.00 89.06 283 ASP A O 1
ATOM 2362 N N . ILE A 1 284 ? -8.281 -12.793 27.007 1.00 88.38 284 ILE A N 1
ATOM 2363 C CA . ILE A 1 284 ? -9.289 -12.627 28.068 1.00 88.38 284 ILE A CA 1
ATOM 2364 C C . ILE A 1 284 ? -8.684 -12.283 29.437 1.00 88.38 284 ILE A C 1
ATOM 2366 O O . ILE A 1 284 ? -9.392 -11.871 30.353 1.00 88.38 284 ILE A O 1
ATOM 2370 N N . SER A 1 285 ? -7.376 -12.464 29.605 1.00 88.31 285 SER A N 1
ATOM 2371 C CA . SER A 1 285 ? -6.634 -12.104 30.814 1.00 88.31 285 SER A CA 1
ATOM 2372 C C . SER A 1 285 ? -5.949 -10.739 30.692 1.00 88.31 285 SER A C 1
ATOM 2374 O O . SER A 1 285 ? -5.128 -10.410 31.543 1.00 88.31 285 SER A O 1
ATOM 2376 N N . ALA A 1 286 ? -6.296 -9.955 29.662 1.00 87.06 286 ALA A N 1
ATOM 2377 C CA . ALA A 1 286 ? -5.715 -8.655 29.341 1.00 87.06 286 ALA A CA 1
ATOM 2378 C C . ALA A 1 286 ? -4.215 -8.692 28.991 1.00 87.06 286 ALA A C 1
ATOM 2380 O O . ALA A 1 286 ? -3.541 -7.662 29.052 1.00 87.06 286 ALA A O 1
ATOM 2381 N N . ASN A 1 287 ? -3.679 -9.847 28.586 1.00 87.44 287 ASN A N 1
ATOM 2382 C CA . ASN A 1 287 ? -2.299 -9.941 28.121 1.00 87.44 287 ASN A CA 1
ATOM 2383 C C . ASN A 1 287 ? -2.209 -9.580 26.633 1.00 87.44 287 ASN A C 1
ATOM 2385 O O . ASN A 1 287 ? -3.015 -10.076 25.842 1.00 87.44 287 ASN A O 1
ATOM 2389 N N . PRO A 1 288 ? -1.216 -8.773 26.217 1.00 90.12 288 PRO A N 1
ATOM 2390 C CA . PRO A 1 288 ? -0.971 -8.503 24.808 1.00 90.12 288 PRO A CA 1
ATOM 2391 C C . PRO A 1 288 ? -0.447 -9.765 24.109 1.00 90.12 288 PRO A C 1
ATOM 2393 O O . PRO A 1 288 ? 0.596 -10.309 24.474 1.00 90.12 288 PRO A O 1
ATOM 2396 N N . ILE A 1 289 ? -1.167 -10.216 23.086 1.00 91.62 289 ILE A N 1
ATOM 2397 C CA . ILE A 1 289 ? -0.859 -11.414 22.299 1.00 91.62 289 ILE A CA 1
ATOM 2398 C C . ILE A 1 289 ? 0.038 -11.050 21.118 1.00 91.62 289 ILE A C 1
ATOM 2400 O O . ILE A 1 289 ? 1.079 -11.674 20.894 1.00 91.62 289 ILE A O 1
ATOM 2404 N N . ALA A 1 290 ? -0.387 -10.051 20.344 1.00 93.69 290 ALA A N 1
ATOM 2405 C CA . ALA A 1 290 ? 0.264 -9.691 19.098 1.00 93.69 290 ALA A CA 1
ATOM 2406 C C . ALA A 1 290 ? 0.090 -8.216 18.746 1.00 93.69 290 ALA A C 1
ATOM 2408 O O . ALA A 1 290 ? -0.914 -7.594 19.083 1.00 93.69 290 ALA A O 1
ATOM 2409 N N . LEU A 1 291 ? 1.083 -7.681 18.046 1.00 93.88 291 LEU A N 1
ATOM 2410 C CA . LEU A 1 291 ? 1.076 -6.361 17.443 1.00 93.88 291 LEU A CA 1
ATOM 2411 C C . LEU A 1 291 ? 0.853 -6.574 15.951 1.00 93.88 291 LEU A C 1
ATOM 2413 O O . LEU A 1 291 ? 1.662 -7.222 15.285 1.00 93.88 291 LEU A O 1
ATOM 2417 N N . VAL A 1 292 ? -0.260 -6.060 15.451 1.00 93.44 292 VAL A N 1
ATOM 2418 C CA . VAL A 1 292 ? -0.616 -6.070 14.037 1.00 93.44 292 VAL A CA 1
ATOM 2419 C C . VAL A 1 292 ? -0.276 -4.695 13.494 1.00 93.44 292 VAL A C 1
ATOM 2421 O O . VAL A 1 292 ? -0.721 -3.684 14.038 1.00 93.44 292 VAL A O 1
ATOM 2424 N N . VAL A 1 293 ? 0.540 -4.660 12.445 1.00 91.00 293 VAL A N 1
ATOM 2425 C CA . VAL A 1 293 ? 1.063 -3.414 11.885 1.00 91.00 293 VAL A CA 1
ATOM 2426 C C . VAL A 1 293 ? 1.002 -3.429 10.369 1.00 91.00 293 VAL A C 1
ATOM 2428 O O . VAL A 1 293 ? 1.585 -4.312 9.749 1.00 91.00 293 VAL A O 1
ATOM 2431 N N . SER A 1 294 ? 0.321 -2.462 9.754 1.00 89.00 294 SER A N 1
ATOM 2432 C CA . SER A 1 294 ? 0.431 -2.229 8.309 1.00 89.00 294 SER A CA 1
ATOM 2433 C C . SER A 1 294 ? 1.700 -1.422 8.055 1.00 89.00 294 SER A C 1
ATOM 2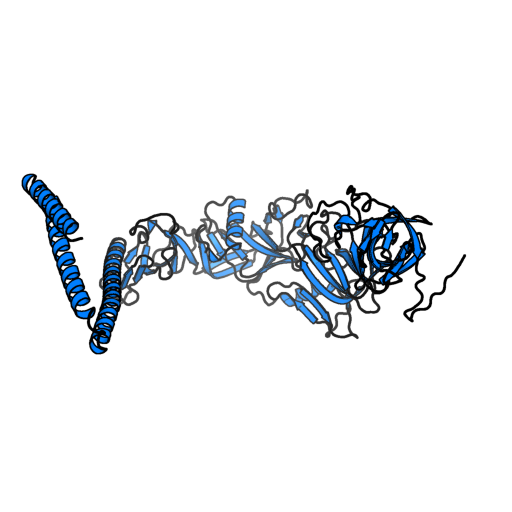435 O O . SER A 1 294 ? 1.718 -0.201 8.173 1.00 89.00 294 SER A O 1
ATOM 2437 N N . ALA A 1 295 ? 2.804 -2.125 7.806 1.00 88.19 295 ALA A N 1
ATOM 2438 C CA . ALA A 1 295 ? 4.118 -1.513 7.704 1.00 88.19 295 ALA A CA 1
ATOM 2439 C C . ALA A 1 295 ? 4.507 -1.274 6.244 1.00 88.19 295 ALA A C 1
ATOM 2441 O O . ALA A 1 295 ? 4.399 -2.171 5.404 1.00 88.19 295 ALA A O 1
ATOM 2442 N N . GLU A 1 296 ? 5.046 -0.088 5.973 1.00 87.81 296 GLU A N 1
ATOM 2443 C CA . GLU A 1 296 ? 5.689 0.252 4.711 1.00 87.81 296 GLU A CA 1
ATOM 2444 C C . GLU A 1 296 ? 7.211 0.278 4.848 1.00 87.81 296 GLU A C 1
ATOM 2446 O O . GLU A 1 296 ? 7.765 0.758 5.839 1.00 87.81 296 GLU A O 1
ATOM 2451 N N . HIS A 1 297 ? 7.916 -0.201 3.829 1.00 87.81 297 HIS A N 1
ATOM 2452 C CA . HIS A 1 297 ? 9.360 -0.048 3.751 1.00 87.81 297 HIS A CA 1
ATOM 2453 C C . HIS A 1 297 ? 9.732 1.408 3.424 1.00 87.81 297 HIS A C 1
ATOM 2455 O O . HIS A 1 297 ? 9.160 2.017 2.522 1.00 87.81 297 HIS A O 1
ATOM 2461 N N . GLN A 1 298 ? 10.744 1.962 4.093 1.00 82.81 298 GLN A N 1
ATOM 2462 C CA . GLN A 1 298 ? 11.140 3.377 3.999 1.00 82.81 298 GLN A CA 1
ATOM 2463 C C . GLN A 1 298 ? 11.575 3.835 2.594 1.00 82.81 298 GLN A C 1
ATOM 2465 O O . GLN A 1 298 ? 11.432 5.005 2.255 1.00 82.81 298 GLN A O 1
ATOM 2470 N N . THR A 1 299 ? 12.093 2.942 1.744 1.00 83.19 299 THR A N 1
ATOM 2471 C CA . THR A 1 299 ? 12.369 3.267 0.325 1.00 83.19 299 THR A CA 1
ATOM 2472 C C . THR A 1 299 ? 11.107 3.217 -0.530 1.00 83.19 299 THR A C 1
ATOM 2474 O O . THR A 1 299 ? 11.034 3.813 -1.603 1.00 83.19 299 THR A O 1
ATOM 2477 N N . GLY A 1 300 ? 10.107 2.472 -0.058 1.00 83.56 300 GLY A N 1
ATOM 2478 C CA . GLY A 1 300 ? 8.854 2.226 -0.732 1.00 83.56 300 GLY A CA 1
ATOM 2479 C C . GLY A 1 300 ? 8.977 1.501 -2.068 1.00 83.56 300 GLY A C 1
ATOM 2480 O O . GLY A 1 300 ? 8.066 1.657 -2.888 1.00 83.56 300 GLY A O 1
ATOM 2481 N N . LEU A 1 301 ? 10.058 0.743 -2.277 1.00 85.31 301 LEU A N 1
ATOM 2482 C CA . LEU A 1 301 ? 10.173 -0.229 -3.364 1.00 85.31 301 LEU A CA 1
ATOM 2483 C C . LEU A 1 301 ? 9.786 -1.626 -2.869 1.00 85.31 301 LEU A C 1
ATOM 2485 O O . LEU A 1 301 ? 9.871 -1.920 -1.677 1.00 85.31 301 LEU A O 1
ATOM 2489 N N . ASP A 1 302 ? 9.349 -2.459 -3.804 1.00 84.88 302 ASP A N 1
ATOM 2490 C CA . ASP A 1 302 ? 8.962 -3.851 -3.574 1.00 84.88 302 ASP A CA 1
ATOM 2491 C C . ASP A 1 302 ? 10.189 -4.767 -3.444 1.00 84.88 302 ASP A C 1
ATOM 2493 O O . ASP A 1 302 ? 11.309 -4.357 -3.749 1.00 84.88 302 ASP A O 1
ATOM 2497 N N . ASN A 1 303 ? 9.977 -6.023 -3.044 1.00 83.06 303 ASN A N 1
ATOM 2498 C CA . ASN A 1 303 ? 11.014 -7.059 -2.915 1.00 83.06 303 ASN A CA 1
ATOM 2499 C C . ASN A 1 303 ? 12.148 -6.695 -1.935 1.00 83.06 303 ASN A C 1
ATOM 2501 O O . ASN A 1 303 ? 13.336 -6.836 -2.231 1.00 83.06 303 ASN A O 1
ATOM 2505 N N . MET A 1 304 ? 11.769 -6.235 -0.745 1.00 88.38 304 MET A N 1
ATOM 2506 C CA . MET A 1 304 ? 12.700 -5.791 0.293 1.00 88.38 304 MET A CA 1
ATOM 2507 C C . MET A 1 304 ? 13.105 -6.925 1.219 1.00 88.38 304 MET A C 1
ATOM 2509 O O . MET A 1 304 ? 12.292 -7.771 1.591 1.00 88.38 304 MET A O 1
ATOM 2513 N N . LYS A 1 305 ? 14.367 -6.934 1.641 1.00 87.81 305 LYS A N 1
ATOM 2514 C CA . LYS A 1 305 ? 14.856 -7.900 2.621 1.00 87.81 305 LYS A CA 1
ATOM 2515 C C . LYS A 1 305 ? 14.326 -7.567 4.010 1.00 87.81 305 LYS A C 1
ATOM 2517 O O . LYS A 1 305 ? 14.334 -6.426 4.455 1.00 87.81 305 LYS A O 1
ATOM 2522 N N . LEU A 1 306 ? 13.940 -8.591 4.746 1.00 88.94 306 LEU A N 1
ATOM 2523 C CA . LEU A 1 306 ? 13.762 -8.549 6.184 1.00 88.94 306 LEU A CA 1
ATOM 2524 C C . LEU A 1 306 ? 14.538 -9.739 6.737 1.00 88.94 306 LEU A C 1
ATOM 2526 O O . LEU A 1 306 ? 14.127 -10.895 6.618 1.00 88.94 306 LEU A O 1
ATOM 2530 N N . LYS A 1 307 ? 15.729 -9.445 7.272 1.00 86.25 307 LYS A N 1
ATOM 2531 C CA . LYS A 1 307 ? 16.754 -10.451 7.588 1.00 86.25 307 LYS A CA 1
ATOM 2532 C C . LYS A 1 307 ? 17.047 -11.340 6.365 1.00 86.25 307 LYS A C 1
ATOM 2534 O O . LYS A 1 307 ? 17.495 -10.836 5.341 1.00 86.25 307 LYS A O 1
ATOM 2539 N N . GLN A 1 308 ? 16.818 -12.649 6.470 1.00 84.00 308 GLN A N 1
ATOM 2540 C CA . GLN A 1 308 ? 17.043 -13.632 5.411 1.00 84.00 308 GLN A CA 1
ATOM 2541 C C . GLN A 1 308 ? 15.864 -13.806 4.436 1.00 84.00 308 GLN A C 1
ATOM 2543 O O . GLN A 1 308 ? 15.951 -14.646 3.542 1.00 84.00 308 GLN A O 1
ATOM 2548 N N . CYS A 1 309 ? 14.766 -13.067 4.607 1.00 88.06 309 CYS A N 1
ATOM 2549 C CA . CYS A 1 309 ? 13.548 -13.228 3.810 1.00 88.06 309 CYS A CA 1
ATOM 2550 C C . CYS A 1 309 ? 13.308 -12.037 2.893 1.00 88.06 309 CYS A C 1
ATOM 2552 O O . CYS A 1 309 ? 13.612 -10.910 3.265 1.00 88.06 309 CYS A O 1
ATOM 2554 N N . PHE A 1 310 ? 12.726 -12.276 1.722 1.00 87.44 310 PHE A N 1
ATOM 2555 C CA . PHE A 1 310 ? 12.264 -11.225 0.819 1.00 87.44 310 PHE A CA 1
ATOM 2556 C C . PHE A 1 310 ? 10.762 -11.009 0.996 1.00 87.44 310 PHE A C 1
ATOM 2558 O O . PHE A 1 310 ? 9.957 -11.914 0.761 1.00 87.44 310 PHE A O 1
ATOM 2565 N N . ILE A 1 311 ? 10.401 -9.799 1.407 1.00 87.25 311 ILE A N 1
ATOM 2566 C CA . ILE A 1 311 ? 9.026 -9.326 1.488 1.00 87.25 311 ILE A CA 1
ATOM 2567 C C . ILE A 1 311 ? 8.673 -8.736 0.131 1.00 87.25 311 ILE A C 1
ATOM 2569 O O . ILE A 1 311 ? 9.296 -7.779 -0.332 1.00 87.25 311 ILE A O 1
ATOM 2573 N N . LYS A 1 312 ? 7.685 -9.335 -0.530 1.00 78.69 312 LYS A N 1
ATOM 2574 C CA . LYS A 1 312 ? 7.350 -9.001 -1.916 1.00 78.69 312 LYS A CA 1
ATOM 2575 C C . LYS A 1 312 ? 6.791 -7.587 -2.048 1.00 78.69 312 LYS A C 1
ATOM 2577 O O . LYS A 1 312 ? 7.182 -6.869 -2.955 1.00 78.69 312 LYS A O 1
ATOM 2582 N N . SER A 1 313 ? 5.869 -7.208 -1.171 1.00 85.31 313 SER A N 1
ATOM 2583 C CA . SER A 1 313 ? 5.211 -5.902 -1.217 1.00 85.31 313 SER A CA 1
ATOM 2584 C C . SER A 1 313 ? 5.942 -4.906 -0.331 1.00 85.31 313 SER A C 1
ATOM 2586 O O . SER A 1 313 ? 6.294 -5.226 0.804 1.00 85.31 313 SER A O 1
ATOM 2588 N N . ASN A 1 314 ? 6.109 -3.681 -0.819 1.00 83.94 314 ASN A N 1
ATOM 2589 C CA . ASN A 1 314 ? 6.626 -2.571 -0.027 1.00 83.94 314 ASN A CA 1
ATOM 2590 C C . ASN A 1 314 ? 5.713 -2.168 1.146 1.00 83.94 314 ASN A C 1
ATOM 2592 O O . ASN A 1 314 ? 6.164 -1.429 2.011 1.00 83.94 314 ASN A O 1
ATOM 2596 N N . SER A 1 315 ? 4.455 -2.614 1.148 1.00 87.00 315 SER A N 1
ATOM 2597 C CA . SER A 1 315 ? 3.430 -2.358 2.160 1.00 87.00 315 SER A CA 1
ATOM 2598 C C . SER A 1 315 ? 2.762 -3.683 2.511 1.00 87.00 315 SER A C 1
ATOM 2600 O O . SER A 1 315 ? 2.240 -4.366 1.624 1.00 87.00 315 SER A O 1
ATOM 2602 N N . SER A 1 316 ? 2.863 -4.108 3.769 1.00 87.50 316 SER A N 1
ATOM 2603 C CA . SER A 1 316 ? 2.381 -5.421 4.211 1.00 87.50 316 SER A CA 1
ATOM 2604 C C . SER A 1 316 ? 1.905 -5.396 5.663 1.00 87.50 316 SER A C 1
ATOM 2606 O O . SER A 1 316 ? 2.507 -4.744 6.514 1.00 87.50 316 SER A O 1
ATOM 2608 N N . THR A 1 317 ? 0.869 -6.180 5.971 1.00 90.25 317 THR A N 1
ATOM 2609 C CA . THR A 1 317 ? 0.448 -6.430 7.356 1.00 90.25 317 THR A CA 1
ATOM 2610 C C . THR A 1 317 ? 1.422 -7.386 8.042 1.00 90.25 317 THR A C 1
ATOM 2612 O O . THR A 1 317 ? 1.449 -8.577 7.748 1.00 90.25 317 THR A O 1
ATOM 2615 N N . MET A 1 318 ? 2.204 -6.868 8.980 1.00 92.56 318 MET A N 1
ATOM 2616 C CA . MET A 1 318 ? 3.146 -7.605 9.812 1.00 92.56 318 MET A CA 1
ATOM 2617 C C . MET A 1 318 ? 2.524 -7.953 11.164 1.00 92.56 318 MET A C 1
ATOM 2619 O O . MET A 1 318 ? 1.894 -7.113 11.802 1.00 92.56 318 MET A O 1
ATOM 2623 N N . ILE A 1 319 ? 2.721 -9.195 11.611 1.00 94.25 319 ILE A N 1
ATOM 2624 C CA . ILE A 1 319 ? 2.187 -9.702 12.881 1.00 94.25 319 ILE A CA 1
ATOM 2625 C C . ILE A 1 319 ? 3.364 -10.076 13.773 1.00 94.25 319 ILE A C 1
ATOM 2627 O O . ILE A 1 319 ? 4.114 -11.004 13.462 1.00 94.25 319 ILE A O 1
ATOM 2631 N N . LEU A 1 320 ? 3.529 -9.354 14.879 1.00 94.19 320 LEU A N 1
ATOM 2632 C CA . LEU A 1 320 ? 4.584 -9.606 15.855 1.00 94.19 320 LEU A CA 1
ATOM 2633 C C . LEU A 1 320 ? 4.011 -10.185 17.141 1.00 94.19 320 LEU A C 1
ATOM 2635 O O . LEU A 1 320 ? 3.049 -9.659 17.684 1.00 94.19 320 LEU A O 1
ATOM 2639 N N . THR A 1 321 ? 4.644 -11.227 17.662 1.00 92.62 321 THR A N 1
ATOM 2640 C CA . THR A 1 321 ? 4.353 -11.838 18.967 1.00 92.62 321 THR A CA 1
ATOM 2641 C C . THR A 1 321 ? 5.550 -11.674 19.908 1.00 92.62 321 THR A C 1
ATOM 2643 O O . THR A 1 321 ? 6.565 -11.080 19.531 1.00 92.62 321 THR A O 1
ATOM 2646 N N . ASN A 1 322 ? 5.458 -12.192 21.139 1.00 90.00 322 ASN A N 1
ATOM 2647 C CA . ASN A 1 322 ? 6.504 -12.072 22.167 1.00 90.00 322 ASN A CA 1
ATOM 2648 C C . ASN A 1 322 ? 6.861 -10.606 22.469 1.00 90.00 322 ASN A C 1
ATOM 2650 O O . ASN A 1 322 ? 8.023 -10.207 22.437 1.00 90.00 322 ASN A O 1
ATOM 2654 N N . LEU A 1 323 ? 5.832 -9.794 22.729 1.00 87.75 323 LEU A N 1
ATOM 2655 C CA . LEU A 1 323 ? 5.944 -8.337 22.780 1.00 87.75 323 LEU A CA 1
ATOM 2656 C C . LEU A 1 323 ? 6.559 -7.772 24.063 1.00 87.75 323 LEU A C 1
ATOM 2658 O O . LEU A 1 323 ? 6.894 -6.600 24.062 1.00 87.75 323 LEU A O 1
ATOM 2662 N N . GLN A 1 324 ? 6.684 -8.524 25.157 1.00 78.00 324 GLN A N 1
ATOM 2663 C CA . GLN A 1 324 ? 7.019 -7.930 26.460 1.00 78.00 324 GLN A CA 1
ATOM 2664 C C . GLN A 1 324 ? 8.532 -7.834 26.721 1.00 78.00 324 GLN A C 1
ATOM 2666 O O . GLN A 1 324 ? 9.092 -6.734 26.690 1.00 78.00 324 GLN A O 1
ATOM 2671 N N . ASP A 1 325 ? 9.193 -8.969 26.974 1.00 69.44 325 ASP A N 1
ATOM 2672 C CA . ASP A 1 325 ? 10.548 -8.993 27.558 1.00 69.44 325 ASP A CA 1
ATOM 2673 C C . ASP A 1 325 ? 11.652 -9.472 26.602 1.00 69.44 325 ASP A C 1
ATOM 2675 O O . ASP A 1 325 ? 12.838 -9.175 26.800 1.00 69.44 325 ASP A O 1
ATOM 2679 N N . GLU A 1 326 ? 11.276 -10.192 25.545 1.00 75.25 326 GLU A N 1
ATOM 2680 C CA . GLU A 1 326 ? 12.184 -10.677 24.507 1.00 75.25 326 GLU A CA 1
ATOM 2681 C C . GLU A 1 326 ? 12.144 -9.804 23.248 1.00 75.25 326 GLU A C 1
ATOM 2683 O O . GLU A 1 326 ? 11.314 -8.909 23.104 1.00 75.25 326 GLU A O 1
ATOM 2688 N N . LYS A 1 327 ? 13.056 -10.079 22.306 1.00 85.62 327 LYS A N 1
ATOM 2689 C CA . LYS A 1 327 ? 12.933 -9.548 20.946 1.00 85.62 327 LYS A CA 1
ATOM 2690 C C . LYS A 1 327 ? 11.630 -10.063 20.321 1.00 85.62 327 LYS A C 1
ATOM 2692 O O . LYS A 1 327 ? 11.469 -11.290 20.264 1.00 85.62 327 LYS A O 1
ATOM 2697 N N . PRO A 1 328 ? 10.762 -9.175 19.806 1.00 91.94 328 PRO A N 1
ATOM 2698 C CA . PRO A 1 328 ? 9.529 -9.583 19.153 1.00 91.94 328 PRO A CA 1
ATOM 2699 C C . PRO A 1 328 ? 9.778 -10.557 18.008 1.00 91.94 328 PRO A C 1
ATOM 2701 O O . PRO A 1 328 ? 10.819 -10.530 17.345 1.00 91.94 328 PRO A O 1
ATOM 2704 N N . THR A 1 329 ? 8.821 -11.450 17.794 1.00 93.31 329 THR A N 1
ATOM 2705 C CA . THR A 1 329 ? 8.896 -12.489 16.766 1.00 93.31 329 THR A CA 1
ATOM 2706 C C . THR A 1 329 ? 7.876 -12.201 15.676 1.00 93.31 329 THR A C 1
ATOM 2708 O O . THR A 1 329 ? 6.680 -12.192 15.939 1.00 93.31 329 THR A O 1
ATOM 2711 N N . LEU A 1 330 ? 8.350 -11.967 14.457 1.00 93.75 330 LEU A N 1
ATOM 2712 C CA . LEU A 1 330 ? 7.534 -11.739 13.270 1.00 93.75 330 LEU A CA 1
ATOM 2713 C C . LEU A 1 330 ? 7.069 -13.073 12.673 1.00 93.75 330 LEU A C 1
ATOM 2715 O O . LEU A 1 330 ? 7.900 -13.954 12.438 1.00 93.75 330 LEU A O 1
ATOM 2719 N N . LEU A 1 331 ? 5.773 -13.191 12.383 1.00 92.50 331 LEU A N 1
ATOM 2720 C CA . LEU A 1 331 ? 5.196 -14.278 11.585 1.00 92.50 331 LEU A CA 1
ATOM 2721 C C . LEU A 1 331 ? 5.354 -13.972 10.090 1.00 92.50 331 LEU A C 1
ATOM 2723 O O . LEU A 1 331 ? 4.978 -12.890 9.647 1.00 92.50 331 LEU A O 1
ATOM 2727 N N . THR A 1 332 ? 5.884 -14.914 9.304 1.00 88.81 332 THR A N 1
ATOM 2728 C CA . THR A 1 332 ? 6.267 -14.669 7.895 1.00 88.81 332 THR A CA 1
ATOM 2729 C C . THR A 1 332 ? 5.398 -15.364 6.842 1.00 88.81 332 THR A C 1
ATOM 2731 O O . THR A 1 332 ? 5.536 -15.043 5.663 1.00 88.81 332 THR A O 1
ATOM 2734 N N . ASN A 1 333 ? 4.502 -16.277 7.240 1.00 79.75 333 ASN A N 1
ATOM 2735 C CA . ASN A 1 333 ? 3.774 -17.190 6.339 1.00 79.75 333 ASN A CA 1
ATOM 2736 C C . ASN A 1 333 ? 3.083 -16.498 5.151 1.00 79.75 333 ASN A C 1
ATOM 2738 O O . ASN A 1 333 ? 3.189 -16.982 4.027 1.00 79.75 333 ASN A O 1
ATOM 2742 N N . ASP A 1 334 ? 2.434 -15.358 5.397 1.00 77.56 334 ASP A N 1
ATOM 2743 C CA . ASP A 1 334 ? 1.687 -14.609 4.375 1.00 77.56 334 ASP A CA 1
ATOM 2744 C C . ASP A 1 334 ? 2.463 -13.382 3.850 1.00 77.56 334 ASP A C 1
ATOM 2746 O O . ASP A 1 334 ? 2.011 -12.695 2.935 1.00 77.56 334 ASP A O 1
ATOM 2750 N N . LEU A 1 335 ? 3.647 -13.102 4.410 1.00 80.25 335 LEU A N 1
ATOM 2751 C CA . LEU A 1 335 ? 4.489 -11.953 4.051 1.00 80.25 335 LEU A CA 1
ATOM 2752 C C . LEU A 1 335 ? 5.470 -12.260 2.912 1.00 80.25 335 LEU A C 1
ATOM 2754 O O . LEU A 1 335 ? 5.899 -11.360 2.183 1.00 80.25 335 LEU A O 1
ATOM 2758 N N . VAL A 1 336 ? 5.884 -13.521 2.799 1.00 83.25 336 VAL A N 1
ATOM 2759 C CA . VAL A 1 336 ? 7.066 -13.918 2.031 1.00 83.25 336 VAL A CA 1
ATOM 2760 C C . VAL A 1 336 ? 6.674 -14.711 0.792 1.00 83.25 336 VAL A C 1
ATOM 2762 O O . VAL A 1 336 ? 5.888 -15.653 0.844 1.00 83.25 336 VAL A O 1
ATOM 2765 N N . ASP A 1 337 ? 7.276 -14.367 -0.348 1.00 71.19 337 ASP A N 1
ATOM 2766 C CA . ASP A 1 337 ? 7.180 -15.197 -1.547 1.00 71.19 337 ASP A CA 1
ATOM 2767 C C . ASP A 1 337 ? 8.135 -16.395 -1.408 1.00 71.19 337 ASP A C 1
ATOM 2769 O O . ASP A 1 337 ? 9.351 -16.277 -1.606 1.00 71.19 337 ASP A O 1
ATOM 2773 N N . ASN A 1 338 ? 7.581 -17.563 -1.072 1.00 73.31 338 ASN A N 1
ATOM 2774 C CA . ASN A 1 338 ? 8.338 -18.810 -0.905 1.00 73.31 338 ASN A CA 1
ATOM 2775 C C . ASN A 1 338 ? 9.154 -19.194 -2.152 1.00 73.31 338 ASN A C 1
ATOM 2777 O O . ASN A 1 338 ? 10.173 -19.871 -2.028 1.00 73.31 338 ASN A O 1
ATOM 2781 N N . SER A 1 339 ? 8.760 -18.743 -3.351 1.00 71.62 339 SER A N 1
ATOM 2782 C CA . SER A 1 339 ? 9.538 -18.998 -4.571 1.00 71.62 339 SER A CA 1
ATOM 2783 C C . SER A 1 339 ? 10.861 -18.223 -4.599 1.00 71.62 339 SER A C 1
ATOM 2785 O O . SER A 1 339 ? 11.855 -18.698 -5.151 1.00 71.62 339 SER A O 1
ATOM 2787 N N . GLN A 1 340 ? 10.901 -17.044 -3.975 1.00 68.12 340 GLN A N 1
ATOM 2788 C CA . GLN A 1 340 ? 12.092 -16.200 -3.906 1.00 68.12 340 GLN A CA 1
ATOM 2789 C C . GLN A 1 340 ? 12.897 -16.419 -2.622 1.00 68.12 340 GLN A C 1
ATOM 2791 O O . GLN A 1 340 ? 14.118 -16.235 -2.647 1.00 68.12 340 GLN A O 1
ATOM 2796 N N . SER A 1 341 ? 12.236 -16.868 -1.551 1.00 76.31 341 SER A N 1
ATOM 2797 C CA . SER A 1 341 ? 12.824 -17.097 -0.225 1.00 76.31 341 SER A CA 1
ATOM 2798 C C . SER A 1 341 ? 12.538 -18.509 0.310 1.00 76.31 341 SER A C 1
ATOM 2800 O O . SER A 1 341 ? 11.933 -18.643 1.373 1.00 76.31 341 SER A O 1
ATOM 2802 N N . PRO A 1 342 ? 12.991 -19.582 -0.364 1.00 77.25 342 PRO A N 1
ATOM 2803 C CA . PRO A 1 342 ? 12.645 -20.958 0.018 1.00 77.25 342 PRO A CA 1
ATOM 2804 C C . PRO A 1 342 ? 13.138 -21.356 1.418 1.00 77.25 342 PRO A C 1
ATOM 2806 O O . PRO A 1 342 ? 12.612 -22.288 2.015 1.00 77.25 342 PRO A O 1
ATOM 2809 N N . ASN A 1 343 ? 14.132 -20.640 1.950 1.00 83.69 343 ASN A N 1
ATOM 2810 C CA . ASN A 1 343 ? 14.724 -20.883 3.266 1.00 83.69 343 ASN A CA 1
ATOM 2811 C C . ASN A 1 343 ? 14.250 -19.879 4.333 1.00 83.69 343 ASN A C 1
ATOM 2813 O O . ASN A 1 343 ? 14.881 -19.764 5.385 1.00 83.69 343 ASN A O 1
ATOM 2817 N N . CYS A 1 344 ? 13.195 -19.104 4.065 1.00 88.44 344 CYS A N 1
ATOM 2818 C CA . CYS A 1 344 ? 12.646 -18.197 5.064 1.00 88.44 344 CYS A CA 1
ATOM 2819 C C . CYS A 1 344 ? 11.947 -18.998 6.175 1.00 88.44 344 CYS A C 1
ATOM 2821 O O . CYS A 1 344 ? 11.031 -19.765 5.875 1.00 88.44 344 CYS A O 1
ATOM 2823 N N . PRO A 1 345 ? 12.341 -18.858 7.453 1.00 89.19 345 PRO A N 1
ATOM 2824 C CA . PRO A 1 345 ? 11.617 -19.502 8.538 1.00 89.19 345 PRO A CA 1
ATOM 2825 C C . PRO A 1 345 ? 10.276 -18.803 8.769 1.00 89.19 345 PRO A C 1
ATOM 2827 O O . PRO A 1 345 ? 10.148 -17.598 8.555 1.00 89.19 345 PRO A O 1
ATOM 2830 N N . THR A 1 346 ? 9.307 -19.558 9.284 1.00 88.88 346 THR A N 1
ATOM 2831 C CA . THR A 1 346 ? 7.944 -19.092 9.598 1.00 88.88 346 THR A CA 1
ATOM 2832 C C . THR A 1 346 ? 7.895 -18.047 10.721 1.00 88.88 346 THR A C 1
ATOM 2834 O O . THR A 1 346 ? 6.924 -17.302 10.842 1.00 88.88 346 THR A O 1
ATOM 2837 N N . LEU A 1 347 ? 8.952 -17.986 11.541 1.00 90.75 347 LEU A N 1
ATOM 2838 C CA . LEU A 1 347 ? 9.110 -17.080 12.675 1.00 90.75 347 LEU A CA 1
ATOM 2839 C C . LEU A 1 347 ? 10.519 -16.478 12.692 1.00 90.75 347 LEU A C 1
ATOM 2841 O O . LEU A 1 347 ? 11.512 -17.209 12.625 1.00 90.75 347 LEU A O 1
ATOM 2845 N N . ILE A 1 348 ? 10.622 -15.152 12.820 1.00 92.38 348 ILE A N 1
ATOM 2846 C CA . ILE A 1 348 ? 11.906 -14.430 12.845 1.00 92.38 348 ILE A CA 1
ATOM 2847 C C . ILE A 1 348 ? 11.939 -13.438 13.994 1.00 92.38 348 ILE A C 1
ATOM 2849 O O . ILE A 1 348 ? 11.036 -12.621 14.141 1.00 92.38 348 ILE A O 1
ATOM 2853 N N . LYS A 1 349 ? 13.016 -13.456 14.786 1.00 93.25 349 LYS A N 1
ATOM 2854 C CA . LYS A 1 349 ? 13.249 -12.425 15.804 1.00 93.25 349 LYS A CA 1
ATOM 2855 C C . LYS A 1 349 ? 13.663 -11.113 15.142 1.00 93.25 349 LYS A C 1
ATOM 2857 O O . LYS A 1 349 ? 14.657 -11.079 14.410 1.00 93.25 349 LYS A O 1
ATOM 2862 N N . VAL A 1 350 ? 12.946 -10.044 15.461 1.00 92.94 350 VAL A N 1
ATOM 2863 C CA . VAL A 1 350 ? 13.175 -8.697 14.931 1.00 92.94 350 VAL A CA 1
ATOM 2864 C C . VAL A 1 350 ? 13.392 -7.684 16.051 1.00 92.94 350 VAL A C 1
ATOM 2866 O O . VAL A 1 350 ? 13.111 -7.960 17.219 1.00 92.94 350 VAL A O 1
ATOM 2869 N N . THR A 1 351 ? 13.942 -6.519 15.720 1.00 90.69 351 THR A N 1
ATOM 2870 C CA . THR A 1 351 ? 13.877 -5.356 16.616 1.00 90.69 351 THR A CA 1
ATOM 2871 C C . THR A 1 351 ? 12.585 -4.588 16.384 1.00 90.69 351 THR A C 1
ATOM 2873 O O . THR A 1 351 ? 12.079 -4.540 15.263 1.00 90.69 351 THR A O 1
ATOM 2876 N N . LEU A 1 352 ? 12.066 -4.001 17.456 1.00 90.56 352 LEU A N 1
ATOM 2877 C CA . LEU A 1 352 ? 10.847 -3.213 17.458 1.00 90.56 352 LEU A CA 1
ATOM 2878 C C . LEU A 1 352 ? 11.093 -1.970 18.303 1.00 90.56 352 LEU A C 1
ATOM 2880 O O . LEU A 1 352 ? 11.468 -2.107 19.471 1.00 90.56 352 LEU A O 1
ATOM 2884 N N . ASP 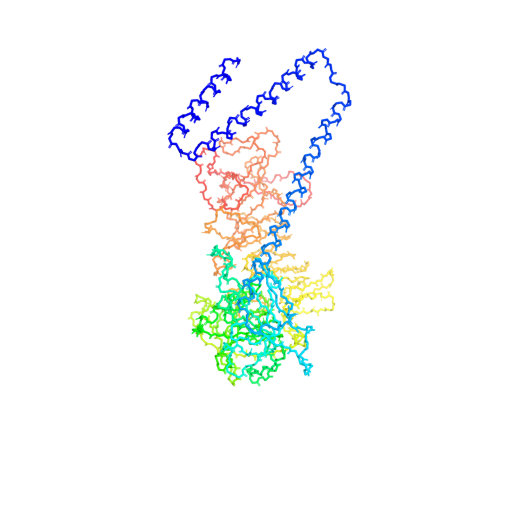A 1 353 ? 10.842 -0.810 17.714 1.00 88.12 353 ASP A N 1
ATOM 2885 C CA . ASP A 1 353 ? 10.880 0.477 18.397 1.00 88.12 353 ASP A CA 1
ATOM 2886 C C . ASP A 1 353 ? 9.508 1.145 18.242 1.00 88.12 353 ASP A C 1
ATOM 2888 O O . ASP A 1 353 ? 8.942 1.162 17.145 1.00 88.12 353 ASP A O 1
ATOM 2892 N N . TYR A 1 354 ? 8.952 1.668 19.334 1.00 86.75 354 TYR A N 1
ATOM 2893 C CA . TYR A 1 354 ? 7.667 2.364 19.334 1.00 86.75 354 TYR A CA 1
ATOM 2894 C C . TYR A 1 354 ? 7.843 3.809 19.794 1.00 86.75 354 TYR A C 1
ATOM 2896 O O . TYR A 1 354 ? 8.420 4.093 20.845 1.00 86.75 354 TYR A O 1
ATOM 2904 N N . HIS A 1 355 ? 7.295 4.740 19.027 1.00 82.88 355 HIS A N 1
ATOM 2905 C CA . HIS A 1 355 ? 7.365 6.164 19.307 1.00 82.88 355 HIS A CA 1
ATOM 2906 C C . HIS A 1 355 ? 5.948 6.727 19.379 1.00 82.88 355 HIS A C 1
ATOM 2908 O O . HIS A 1 355 ? 5.275 6.768 18.356 1.00 82.88 355 HIS A O 1
ATOM 2914 N N . PRO A 1 356 ? 5.481 7.207 20.543 1.00 77.81 356 PRO A N 1
ATOM 2915 C CA . PRO A 1 356 ? 4.135 7.770 20.654 1.00 77.81 356 PRO A CA 1
ATOM 2916 C C . PRO A 1 356 ? 3.964 9.077 19.855 1.00 77.81 356 PRO A C 1
ATOM 2918 O O . PRO A 1 356 ? 2.846 9.430 19.511 1.00 77.81 356 PRO A O 1
ATOM 2921 N N . ASN A 1 357 ? 5.060 9.776 19.522 1.00 71.12 357 ASN A N 1
ATOM 2922 C CA . ASN A 1 357 ? 5.054 10.995 18.708 1.00 71.12 357 ASN A CA 1
ATOM 2923 C C . ASN A 1 357 ? 5.792 10.764 17.380 1.00 71.12 357 ASN A C 1
ATOM 2925 O O . ASN A 1 357 ? 6.964 10.390 17.380 1.00 71.12 357 ASN A O 1
ATOM 2929 N N . ILE A 1 358 ? 5.141 11.057 16.250 1.00 64.50 358 ILE A N 1
ATOM 2930 C CA . ILE A 1 358 ? 5.671 10.779 14.899 1.00 64.50 358 ILE A CA 1
ATOM 2931 C C . ILE A 1 358 ? 6.840 11.705 14.497 1.00 64.50 358 ILE A C 1
ATOM 2933 O O . ILE A 1 358 ? 7.705 11.320 13.709 1.00 64.50 358 ILE A O 1
ATOM 2937 N N . PHE A 1 359 ? 6.894 12.932 15.023 1.00 56.97 359 PHE A N 1
ATOM 2938 C CA . PHE A 1 359 ? 7.655 14.023 14.397 1.00 56.97 359 PHE A CA 1
ATOM 2939 C C . PHE A 1 359 ? 9.172 14.052 14.672 1.00 56.97 359 PHE A C 1
ATOM 2941 O O . PHE A 1 359 ? 9.914 14.571 13.839 1.00 56.97 359 PHE A O 1
ATOM 2948 N N . GLU A 1 360 ? 9.672 13.513 15.790 1.00 52.41 360 GLU A N 1
ATOM 2949 C CA . GLU A 1 360 ? 11.050 13.814 16.234 1.00 52.41 360 GLU A CA 1
ATOM 2950 C C . GLU A 1 360 ? 12.165 13.035 15.504 1.00 52.41 360 GLU A C 1
ATOM 2952 O O . GLU A 1 360 ? 13.303 13.498 15.462 1.00 52.41 360 GLU A O 1
ATOM 2957 N N . GLU A 1 361 ? 11.878 11.904 14.846 1.00 54.50 361 GLU A N 1
ATOM 2958 C CA . GLU A 1 361 ? 12.924 11.061 14.230 1.00 54.50 361 GLU A CA 1
ATOM 2959 C C . GLU A 1 361 ? 13.075 11.175 12.702 1.00 54.50 361 GLU A C 1
ATOM 2961 O O . GLU A 1 361 ? 13.981 10.563 12.122 1.00 54.50 361 GLU A O 1
ATOM 2966 N N . LEU A 1 362 ? 12.227 11.946 12.016 1.00 55.88 362 LEU A N 1
ATOM 2967 C CA . LEU A 1 362 ? 12.284 12.060 10.551 1.00 55.88 362 LEU A CA 1
ATOM 2968 C C . LEU A 1 362 ? 13.630 12.622 10.050 1.00 55.88 362 LEU A C 1
ATOM 2970 O O . LEU A 1 362 ? 14.086 12.218 8.983 1.00 55.88 362 LEU A O 1
ATOM 2974 N N . SER A 1 363 ? 14.307 13.491 10.812 1.00 55.00 363 SER A N 1
ATOM 2975 C CA . SER A 1 363 ? 15.530 14.182 10.359 1.00 55.00 363 SER A CA 1
ATOM 2976 C C . SER A 1 363 ? 16.714 13.238 10.096 1.00 55.00 363 SER A C 1
ATOM 2978 O O . SER A 1 363 ? 17.284 13.260 9.008 1.00 55.00 363 SER A O 1
ATOM 2980 N N . ASN A 1 364 ? 17.040 12.336 11.030 1.00 58.00 364 ASN A N 1
ATOM 2981 C CA . ASN A 1 364 ? 18.175 11.408 10.877 1.00 58.00 364 ASN A CA 1
ATOM 2982 C C . ASN A 1 364 ? 17.928 10.344 9.786 1.00 58.00 364 ASN A C 1
ATOM 2984 O O . ASN A 1 364 ? 18.863 9.764 9.235 1.00 58.00 364 ASN A O 1
ATOM 2988 N N . LYS A 1 365 ? 16.655 10.061 9.475 1.00 62.16 365 LYS A N 1
ATOM 2989 C CA . LYS A 1 365 ? 16.244 9.062 8.471 1.00 62.16 365 LYS A CA 1
ATOM 2990 C C . LYS A 1 365 ? 16.365 9.612 7.050 1.00 62.16 365 LYS A C 1
ATOM 2992 O O . LYS A 1 365 ? 16.798 8.886 6.153 1.00 62.16 365 LYS A O 1
ATOM 2997 N N . LYS A 1 366 ? 16.078 10.907 6.869 1.00 67.31 366 LYS A N 1
ATOM 2998 C CA . LYS A 1 366 ? 16.324 11.620 5.608 1.00 67.31 366 LYS A CA 1
ATOM 2999 C C . LYS A 1 366 ? 17.790 11.501 5.195 1.00 67.31 366 LYS A C 1
ATOM 3001 O O . LYS A 1 366 ? 18.068 11.157 4.051 1.00 67.31 366 LYS A O 1
ATOM 3006 N N . GLU A 1 367 ? 18.721 11.652 6.137 1.00 71.56 367 GLU A N 1
ATOM 3007 C CA . GLU A 1 367 ? 20.153 11.500 5.855 1.00 71.56 367 GLU A CA 1
ATOM 3008 C C . GLU A 1 367 ? 20.520 10.106 5.329 1.00 71.56 367 GLU A C 1
ATOM 3010 O O . GLU A 1 367 ? 21.322 10.003 4.407 1.00 71.56 367 GLU A O 1
ATOM 3015 N N . LEU A 1 368 ? 19.941 9.022 5.864 1.00 77.00 368 LEU A N 1
ATOM 3016 C CA . LEU A 1 368 ? 20.286 7.660 5.437 1.00 77.00 368 LEU A CA 1
ATOM 3017 C C . LEU A 1 368 ? 19.891 7.387 3.979 1.00 77.00 368 LEU A C 1
ATOM 3019 O O . LEU A 1 368 ? 20.684 6.815 3.236 1.00 77.00 368 LEU A O 1
ATOM 3023 N N . LEU A 1 369 ? 18.688 7.799 3.568 1.00 82.88 369 LEU A N 1
ATOM 3024 C CA . LEU A 1 369 ? 18.220 7.609 2.191 1.00 82.88 369 LEU A CA 1
ATOM 3025 C C . LEU A 1 369 ? 19.008 8.476 1.202 1.00 82.88 369 LEU A C 1
ATOM 3027 O O . LEU A 1 369 ? 19.325 8.014 0.102 1.00 82.88 369 LEU A O 1
ATOM 3031 N N . LEU A 1 370 ? 19.386 9.688 1.622 1.00 88.06 370 LEU A N 1
ATOM 3032 C CA . LEU A 1 370 ? 20.171 10.618 0.813 1.00 88.06 370 LEU A CA 1
ATOM 3033 C C . LEU A 1 370 ? 21.635 10.191 0.616 1.00 88.06 370 LEU A C 1
ATOM 3035 O O . LEU A 1 370 ? 22.252 10.645 -0.339 1.00 88.06 370 LEU A O 1
ATOM 3039 N N . LYS A 1 371 ? 22.184 9.273 1.430 1.00 89.12 371 LYS A N 1
ATOM 3040 C CA . LYS A 1 371 ? 23.564 8.755 1.263 1.00 89.12 371 LYS A CA 1
ATOM 3041 C C . LYS A 1 371 ? 23.822 8.049 -0.069 1.00 89.12 371 LYS A C 1
ATOM 3043 O O . LYS A 1 371 ? 24.979 7.891 -0.443 1.00 89.12 371 LYS A O 1
ATOM 3048 N N . ASN A 1 372 ? 22.773 7.622 -0.772 1.00 90.62 372 ASN A N 1
ATOM 3049 C CA . ASN A 1 372 ? 22.898 7.035 -2.111 1.00 90.62 372 ASN A CA 1
ATOM 3050 C C . ASN A 1 372 ? 23.206 8.085 -3.192 1.00 90.62 372 ASN A C 1
ATOM 3052 O O . ASN A 1 372 ? 23.450 7.724 -4.343 1.00 90.62 372 ASN A O 1
ATOM 3056 N N . PHE A 1 373 ? 23.189 9.367 -2.823 1.00 94.31 373 PHE A N 1
ATOM 3057 C CA . PHE A 1 373 ? 23.448 10.490 -3.703 1.00 94.31 373 PHE A CA 1
ATOM 3058 C C . PHE A 1 373 ? 24.642 11.297 -3.197 1.00 94.31 373 PHE A C 1
ATOM 3060 O O . PHE A 1 373 ? 24.887 11.395 -1.993 1.00 94.31 373 PHE A O 1
ATOM 3067 N N . SER A 1 374 ? 25.381 11.906 -4.118 1.00 93.69 374 SER A N 1
ATOM 3068 C CA . SER A 1 374 ? 26.478 12.812 -3.783 1.00 93.69 374 SER A CA 1
ATOM 3069 C C . SER A 1 374 ? 26.307 14.165 -4.463 1.00 93.69 374 SER A C 1
ATOM 3071 O O . SER A 1 374 ? 25.576 14.306 -5.443 1.00 93.69 374 SER A O 1
ATOM 3073 N N . HIS A 1 375 ? 26.953 15.180 -3.884 1.00 92.12 375 HIS A N 1
ATOM 3074 C CA . HIS A 1 375 ? 26.841 16.584 -4.299 1.00 92.12 375 HIS A CA 1
ATOM 3075 C C . HIS A 1 375 ? 25.411 17.147 -4.208 1.00 92.12 375 HIS A C 1
ATOM 3077 O O . HIS A 1 375 ? 25.025 18.007 -4.991 1.00 92.12 375 HIS A O 1
ATOM 3083 N N . LEU A 1 376 ? 24.629 16.682 -3.230 1.00 89.44 376 LEU A N 1
ATOM 3084 C CA . LEU A 1 376 ? 23.375 17.336 -2.864 1.00 89.44 376 LEU A CA 1
ATOM 3085 C C . LEU A 1 376 ? 23.691 18.693 -2.218 1.00 89.44 376 LEU A C 1
ATOM 3087 O O . LEU A 1 376 ? 24.265 18.739 -1.129 1.00 89.44 376 LEU A O 1
ATOM 3091 N N . ASP A 1 377 ? 23.343 19.781 -2.900 1.00 84.88 377 ASP A N 1
ATOM 3092 C CA . ASP A 1 377 ? 23.448 21.148 -2.389 1.00 84.88 377 ASP A CA 1
ATOM 3093 C C . ASP A 1 377 ? 22.070 21.710 -1.983 1.00 84.88 377 ASP A C 1
ATOM 3095 O O . ASP A 1 377 ? 21.039 21.045 -2.100 1.00 84.88 377 ASP A O 1
ATOM 3099 N N . ASN A 1 378 ? 22.046 22.951 -1.489 1.00 85.00 378 ASN A N 1
ATOM 3100 C CA . ASN A 1 378 ? 20.817 23.604 -1.023 1.00 85.00 378 ASN A CA 1
ATOM 3101 C C . ASN A 1 378 ? 19.822 23.942 -2.153 1.00 85.00 378 ASN A C 1
ATOM 3103 O O . ASN A 1 378 ? 18.707 24.362 -1.855 1.00 85.00 378 ASN A O 1
ATOM 3107 N N . ASN A 1 379 ? 20.209 23.792 -3.424 1.00 86.19 379 ASN A N 1
ATOM 3108 C CA . ASN A 1 379 ? 19.351 24.034 -4.587 1.00 86.19 379 ASN A CA 1
ATOM 3109 C C . ASN A 1 379 ? 18.674 22.751 -5.092 1.00 86.19 379 ASN A C 1
ATOM 3111 O O . ASN A 1 379 ? 17.921 22.800 -6.071 1.00 86.19 379 ASN A O 1
ATOM 3115 N N . ILE A 1 380 ? 18.945 21.604 -4.458 1.00 89.56 380 ILE A N 1
ATOM 3116 C CA . ILE A 1 380 ? 18.241 20.354 -4.729 1.00 89.56 380 ILE A CA 1
ATOM 3117 C C . ILE A 1 380 ? 16.987 20.287 -3.863 1.00 89.56 380 ILE A C 1
ATOM 3119 O O . ILE A 1 380 ? 17.043 20.199 -2.636 1.00 89.56 380 ILE A O 1
ATOM 3123 N N . ASN A 1 381 ? 15.834 20.278 -4.523 1.00 89.69 381 ASN A N 1
ATOM 3124 C CA . ASN A 1 381 ? 14.552 20.089 -3.872 1.00 89.69 381 ASN A CA 1
ATOM 3125 C C . ASN A 1 381 ? 14.362 18.613 -3.535 1.00 89.69 381 ASN A C 1
ATOM 3127 O O . ASN A 1 381 ? 14.445 17.741 -4.403 1.00 89.69 381 ASN A O 1
ATOM 3131 N N . VAL A 1 382 ? 14.076 18.340 -2.263 1.00 88.69 382 VAL A N 1
ATOM 3132 C CA . VAL A 1 382 ? 13.836 16.989 -1.758 1.00 88.69 382 VAL A CA 1
ATOM 3133 C C . VAL A 1 382 ? 12.381 16.857 -1.343 1.00 88.69 382 VAL A C 1
ATOM 3135 O O . VAL A 1 382 ? 11.943 17.483 -0.378 1.00 88.69 382 VAL A O 1
ATOM 3138 N N . ASN A 1 383 ? 11.640 16.017 -2.057 1.00 87.44 383 ASN A N 1
ATOM 3139 C CA . ASN A 1 383 ? 10.252 15.718 -1.746 1.00 87.44 383 ASN A CA 1
ATOM 3140 C C . ASN A 1 383 ? 10.155 14.414 -0.947 1.00 87.44 383 ASN A C 1
ATOM 3142 O O . ASN A 1 383 ? 10.634 13.365 -1.391 1.00 87.44 383 ASN A O 1
ATOM 3146 N N . TRP A 1 384 ? 9.515 14.485 0.215 1.00 82.94 384 TRP A N 1
ATOM 3147 C CA . TRP A 1 384 ? 9.316 13.364 1.131 1.00 82.94 384 TRP A CA 1
ATOM 3148 C C . TRP A 1 384 ? 7.836 12.999 1.198 1.00 82.94 384 TRP A C 1
ATOM 3150 O O . TRP A 1 384 ? 6.974 13.824 0.918 1.00 82.94 384 TRP A O 1
ATOM 3160 N N . ASN A 1 385 ? 7.529 11.767 1.586 1.00 74.38 385 ASN A N 1
ATOM 3161 C CA . ASN A 1 385 ? 6.178 11.411 1.989 1.00 74.38 385 ASN A CA 1
ATOM 3162 C C . ASN A 1 385 ? 5.865 12.049 3.352 1.00 74.38 385 ASN A C 1
ATOM 3164 O O . ASN A 1 385 ? 6.674 11.987 4.275 1.00 74.38 385 ASN A O 1
ATOM 3168 N N . ASP A 1 386 ? 4.695 12.675 3.462 1.00 63.84 386 ASP A N 1
ATOM 3169 C CA . ASP A 1 386 ? 4.285 13.381 4.680 1.00 63.84 386 ASP A CA 1
ATOM 3170 C C . ASP A 1 386 ? 3.934 12.424 5.830 1.00 63.84 386 ASP A C 1
ATOM 3172 O O . ASP A 1 386 ? 4.045 12.789 6.997 1.00 63.84 386 ASP A O 1
ATOM 3176 N N . LYS A 1 387 ? 3.523 11.192 5.504 1.00 61.75 387 LYS A N 1
ATOM 3177 C CA . LYS A 1 387 ? 3.141 10.149 6.464 1.00 61.75 387 LYS A CA 1
ATOM 3178 C C . LYS A 1 387 ? 4.316 9.249 6.839 1.00 61.75 387 LYS A C 1
ATOM 3180 O O . LYS A 1 387 ? 4.495 8.947 8.010 1.00 61.75 387 LYS A O 1
ATOM 3185 N N . TYR A 1 388 ? 5.147 8.837 5.884 1.00 67.75 388 TYR A N 1
ATOM 3186 C CA . TYR A 1 388 ? 6.286 7.936 6.124 1.00 67.75 388 TYR A CA 1
ATOM 3187 C C . TYR A 1 388 ? 7.608 8.641 5.789 1.00 67.75 388 TYR A C 1
ATOM 3189 O O . TYR A 1 388 ? 7.633 9.425 4.849 1.00 67.75 388 TYR A O 1
ATOM 3197 N N . PRO A 1 389 ? 8.739 8.359 6.466 1.00 68.00 389 PRO A N 1
ATOM 3198 C CA . PRO A 1 389 ? 10.054 8.928 6.136 1.00 68.00 389 PRO A CA 1
ATOM 3199 C C . PRO A 1 389 ? 10.617 8.344 4.823 1.00 68.00 389 PRO A C 1
ATOM 3201 O O . PRO A 1 389 ? 11.663 7.699 4.807 1.00 68.00 389 PRO A O 1
ATOM 3204 N N . ARG A 1 390 ? 9.899 8.548 3.716 1.00 78.25 390 ARG A N 1
ATOM 3205 C CA . ARG A 1 390 ? 10.138 7.965 2.398 1.00 78.25 390 ARG A CA 1
ATOM 3206 C C . ARG A 1 390 ? 10.461 9.054 1.393 1.00 78.25 390 ARG A C 1
ATOM 3208 O O . ARG A 1 390 ? 9.738 10.041 1.292 1.00 78.25 390 ARG A O 1
ATOM 3215 N N . LEU A 1 391 ? 11.527 8.850 0.627 1.00 84.06 391 LEU A N 1
ATOM 3216 C CA . LEU A 1 391 ? 11.895 9.740 -0.468 1.00 84.06 391 LEU A CA 1
ATOM 3217 C C . LEU A 1 391 ? 10.928 9.533 -1.642 1.00 84.06 391 LEU A C 1
ATOM 3219 O O . LEU A 1 391 ? 10.774 8.406 -2.109 1.00 84.06 391 LEU A O 1
ATOM 3223 N N . TYR A 1 392 ? 10.292 10.601 -2.123 1.00 85.06 392 TYR A N 1
ATOM 3224 C CA . TYR A 1 392 ? 9.525 10.566 -3.371 1.00 85.06 392 TYR A CA 1
ATOM 3225 C C . TYR A 1 392 ? 10.386 10.983 -4.550 1.00 85.06 392 TYR A C 1
ATOM 3227 O O . TYR A 1 392 ? 10.500 10.246 -5.528 1.00 85.06 392 TYR A O 1
ATOM 3235 N N . SER A 1 393 ? 11.021 12.149 -4.442 1.00 89.75 393 SER A N 1
ATOM 3236 C CA . SER A 1 393 ? 11.828 12.679 -5.531 1.00 89.75 393 SER A CA 1
ATOM 3237 C C . SER A 1 393 ? 12.919 13.628 -5.057 1.00 89.75 393 SER A C 1
ATOM 3239 O O . SER A 1 393 ? 12.753 14.337 -4.066 1.00 89.75 393 SER A O 1
ATOM 3241 N N . LEU A 1 394 ? 13.989 13.695 -5.837 1.00 92.88 394 LEU A N 1
ATOM 3242 C CA . LEU A 1 394 ? 15.026 14.718 -5.794 1.00 92.88 394 LEU A CA 1
ATOM 3243 C C . LEU A 1 394 ? 15.023 15.425 -7.138 1.00 92.88 394 LEU A C 1
ATOM 3245 O O . LEU A 1 394 ? 15.032 14.741 -8.160 1.00 92.88 394 LEU A O 1
ATOM 3249 N N . TRP A 1 395 ? 15.021 16.750 -7.169 1.00 93.19 395 TRP A N 1
ATOM 3250 C CA . TRP A 1 395 ? 15.109 17.463 -8.440 1.00 93.19 395 TRP A CA 1
ATOM 3251 C C . TRP A 1 395 ? 15.686 18.871 -8.292 1.00 93.19 395 TRP A C 1
ATOM 3253 O O . TRP A 1 395 ? 15.697 19.442 -7.204 1.00 93.19 395 TRP A O 1
ATOM 3263 N N . THR A 1 396 ? 16.157 19.445 -9.396 1.00 91.38 396 THR A N 1
ATOM 3264 C CA . THR A 1 396 ? 16.544 20.857 -9.484 1.00 91.38 396 THR A CA 1
ATOM 3265 C C . THR A 1 396 ? 16.036 21.480 -10.781 1.00 91.38 396 THR A C 1
ATOM 3267 O O . THR A 1 396 ? 16.128 20.868 -11.842 1.00 91.38 396 THR A O 1
ATOM 3270 N N . ASP A 1 397 ? 15.501 22.700 -10.693 1.00 84.31 397 ASP A N 1
ATOM 3271 C CA . ASP A 1 397 ? 15.080 23.483 -11.868 1.00 84.31 397 ASP A CA 1
ATOM 3272 C C . ASP A 1 397 ? 16.271 24.172 -12.554 1.00 84.31 397 ASP A C 1
ATOM 3274 O O . ASP A 1 397 ? 16.139 24.737 -13.642 1.00 84.31 397 ASP A O 1
ATOM 3278 N N . SER A 1 398 ? 17.446 24.171 -11.915 1.00 79.62 398 SER A N 1
ATOM 3279 C CA . SER A 1 398 ? 18.615 24.859 -12.446 1.00 79.62 398 SER A CA 1
ATOM 3280 C C . SER A 1 398 ? 19.328 24.030 -13.505 1.00 79.62 398 SER A C 1
ATOM 3282 O O . SER A 1 398 ? 19.512 22.818 -13.392 1.00 79.62 398 SER A O 1
ATOM 3284 N N . ASN A 1 399 ? 19.824 24.724 -14.528 1.00 74.19 399 ASN A N 1
ATOM 3285 C CA . ASN A 1 399 ? 20.724 24.116 -15.493 1.00 74.19 399 ASN A CA 1
ATOM 3286 C C . ASN A 1 399 ? 22.169 23.991 -15.005 1.00 74.19 399 ASN A C 1
ATOM 3288 O O . ASN A 1 399 ? 22.928 23.247 -15.625 1.00 74.19 399 ASN A O 1
ATOM 3292 N N . GLU A 1 400 ? 22.513 24.684 -13.921 1.00 81.19 400 GLU A N 1
ATOM 3293 C CA . GLU A 1 400 ? 23.860 24.769 -13.349 1.00 81.19 400 GLU A CA 1
ATOM 3294 C C . GLU A 1 400 ? 24.053 23.838 -12.145 1.00 81.19 400 GLU A C 1
ATOM 3296 O O . GLU A 1 400 ? 25.185 23.500 -11.809 1.00 81.19 400 GLU A O 1
ATOM 3301 N N . HIS A 1 401 ? 22.958 23.389 -11.524 1.00 89.31 401 HIS A N 1
ATOM 3302 C CA . HIS A 1 401 ? 22.993 22.440 -10.414 1.00 89.31 401 HIS A CA 1
ATOM 3303 C C . HIS A 1 401 ? 22.649 21.032 -10.893 1.00 89.31 401 HIS A C 1
ATOM 3305 O O . HIS A 1 401 ? 21.873 20.822 -11.827 1.00 89.31 401 HIS A O 1
ATOM 3311 N N . SER A 1 402 ? 23.282 20.055 -10.258 1.00 93.31 402 SER A N 1
ATOM 3312 C CA . SER A 1 402 ? 23.090 18.631 -10.506 1.00 93.31 402 SER A CA 1
ATOM 3313 C C . SER A 1 402 ? 23.641 17.853 -9.320 1.00 93.31 402 SER A C 1
ATOM 3315 O O . SER A 1 402 ? 24.398 18.390 -8.513 1.00 93.31 402 SER A O 1
ATOM 3317 N N . PHE A 1 403 ? 23.249 16.597 -9.211 1.00 95.12 403 PHE A N 1
ATOM 3318 C CA . PHE A 1 403 ? 23.712 15.688 -8.176 1.00 95.12 403 PHE A CA 1
ATOM 3319 C C . PHE A 1 403 ? 23.977 14.327 -8.801 1.00 95.12 403 PHE A C 1
ATOM 3321 O O . PHE A 1 403 ? 23.538 14.036 -9.913 1.00 95.12 403 PHE A O 1
ATOM 3328 N N . PHE A 1 404 ? 24.714 13.484 -8.092 1.00 94.88 404 PHE A N 1
ATOM 3329 C CA . PHE A 1 404 ? 25.114 12.191 -8.621 1.00 94.88 404 PHE A CA 1
ATOM 3330 C C . PHE A 1 404 ? 24.327 11.062 -7.977 1.00 94.88 404 PHE A C 1
ATOM 3332 O O . PHE A 1 404 ? 24.143 11.036 -6.761 1.00 94.88 404 PHE A O 1
ATOM 3339 N N . TRP A 1 405 ? 23.918 10.101 -8.802 1.00 95.69 405 TRP A N 1
ATOM 3340 C CA . TRP A 1 405 ? 23.475 8.781 -8.370 1.00 95.69 405 TRP A CA 1
ATOM 3341 C C . TRP A 1 405 ? 24.485 7.750 -8.879 1.00 95.69 405 TRP A C 1
ATOM 3343 O O . TRP A 1 405 ? 24.545 7.460 -10.077 1.00 95.69 405 TRP A O 1
ATOM 3353 N N . ASP A 1 406 ? 25.344 7.267 -7.976 1.00 92.56 406 ASP A N 1
ATOM 3354 C CA . ASP A 1 406 ? 26.612 6.607 -8.322 1.00 92.56 406 ASP A CA 1
ATOM 3355 C C . ASP A 1 406 ? 27.439 7.461 -9.310 1.00 92.56 406 ASP A C 1
ATOM 3357 O O . ASP A 1 406 ? 27.910 8.540 -8.954 1.00 92.56 406 ASP A O 1
ATOM 3361 N N . LYS A 1 407 ? 27.601 7.012 -10.559 1.00 90.00 407 LYS A N 1
ATOM 3362 C CA . LYS A 1 407 ? 28.375 7.710 -11.599 1.00 90.00 407 LYS A CA 1
ATOM 3363 C C . LYS A 1 407 ? 27.512 8.569 -12.519 1.00 90.00 407 LYS A C 1
ATOM 3365 O O . LYS A 1 407 ? 28.053 9.253 -13.388 1.00 90.00 407 LYS A O 1
ATOM 3370 N N . LEU A 1 408 ? 26.189 8.502 -12.385 1.00 93.44 408 LEU A N 1
ATOM 3371 C CA . LEU A 1 408 ? 25.271 9.253 -13.231 1.00 93.44 408 LEU A CA 1
ATOM 3372 C C . LEU A 1 408 ? 25.112 10.664 -12.688 1.00 93.44 408 LEU A C 1
ATOM 3374 O O . LEU A 1 408 ? 24.713 10.832 -11.540 1.00 93.44 408 LEU A O 1
ATOM 3378 N N . ASN A 1 409 ? 25.383 11.654 -13.535 1.00 94.75 409 ASN A N 1
ATOM 3379 C CA . ASN A 1 409 ? 25.122 13.051 -13.226 1.00 94.75 409 ASN A CA 1
ATOM 3380 C C . ASN A 1 409 ? 23.684 13.395 -13.631 1.00 94.75 409 ASN A C 1
ATOM 3382 O O . ASN A 1 409 ? 23.302 13.237 -14.796 1.00 94.75 409 ASN A O 1
ATOM 3386 N N . ILE A 1 410 ? 22.864 13.791 -12.662 1.00 95.38 410 ILE A N 1
ATOM 3387 C CA . ILE A 1 410 ? 21.411 13.858 -12.808 1.00 95.38 410 ILE A CA 1
ATOM 3388 C C . ILE A 1 410 ? 20.853 15.162 -12.237 1.00 95.38 410 ILE A C 1
ATOM 3390 O O . ILE A 1 410 ? 21.416 15.775 -11.333 1.00 95.38 410 ILE A O 1
ATOM 3394 N N . LYS A 1 411 ? 19.724 15.596 -12.794 1.00 94.75 411 LYS A N 1
ATOM 3395 C CA . LYS A 1 411 ? 18.932 16.738 -12.314 1.00 94.75 411 LYS A CA 1
ATOM 3396 C C . LYS A 1 411 ? 17.628 16.313 -11.659 1.00 94.75 411 LYS A C 1
ATOM 3398 O O . LYS A 1 411 ? 17.004 17.126 -10.990 1.00 94.75 411 LYS A O 1
ATOM 3403 N N . GLY A 1 412 ? 17.223 15.059 -11.846 1.00 94.62 412 GLY A N 1
ATOM 3404 C CA . GLY A 1 412 ? 15.976 14.525 -11.321 1.00 94.62 412 GLY A CA 1
ATOM 3405 C C . GLY A 1 412 ? 16.082 13.037 -11.014 1.00 94.62 412 GLY A C 1
ATOM 3406 O O . GLY A 1 412 ? 16.651 12.274 -11.790 1.00 94.62 412 GLY A O 1
ATOM 3407 N N . PHE A 1 413 ? 15.502 12.629 -9.894 1.00 94.69 413 PHE A N 1
ATOM 3408 C CA . PHE A 1 413 ? 15.311 11.250 -9.464 1.00 94.69 413 PHE A CA 1
ATOM 3409 C C . PHE A 1 413 ? 13.902 11.149 -8.888 1.00 94.69 413 PHE A C 1
ATOM 3411 O O . PHE A 1 413 ? 13.579 11.862 -7.943 1.00 94.69 413 PHE A O 1
ATOM 3418 N N . ASN A 1 414 ? 13.059 10.286 -9.441 1.00 92.06 414 ASN A N 1
ATOM 3419 C CA . ASN A 1 414 ? 11.675 10.124 -9.012 1.00 92.06 414 ASN A CA 1
ATOM 3420 C C . ASN A 1 414 ? 11.345 8.643 -8.836 1.00 92.06 414 ASN A C 1
ATOM 3422 O O . ASN A 1 414 ? 11.529 7.856 -9.766 1.00 92.06 414 ASN A O 1
ATOM 3426 N N . ILE A 1 415 ? 10.844 8.274 -7.658 1.00 88.69 415 ILE A N 1
ATOM 3427 C CA . ILE A 1 415 ? 10.340 6.928 -7.388 1.00 88.69 415 ILE A CA 1
ATOM 3428 C C . ILE A 1 415 ? 8.864 6.891 -7.770 1.00 88.69 415 ILE A C 1
ATOM 3430 O O . ILE A 1 415 ? 8.010 7.440 -7.074 1.00 88.69 415 ILE A O 1
ATOM 3434 N N . GLU A 1 416 ? 8.555 6.188 -8.851 1.00 79.25 416 GLU A N 1
ATOM 3435 C CA . GLU A 1 416 ? 7.196 6.030 -9.348 1.00 79.25 416 GLU A CA 1
ATOM 3436 C C . GLU A 1 416 ? 6.646 4.626 -9.091 1.00 79.25 416 GLU A C 1
ATOM 3438 O O . GLU A 1 416 ? 7.362 3.651 -8.860 1.00 79.25 416 GLU A O 1
ATOM 3443 N N . SER A 1 417 ? 5.319 4.534 -9.114 1.00 66.81 417 SER A N 1
ATOM 3444 C CA . SER A 1 417 ? 4.576 3.295 -8.932 1.00 66.81 417 SER A CA 1
ATOM 3445 C C . SER A 1 417 ? 3.634 3.117 -10.101 1.00 66.81 417 SER A C 1
ATOM 3447 O O . SER A 1 417 ? 2.602 3.780 -10.156 1.00 66.81 417 SER A O 1
ATOM 3449 N N . MET A 1 418 ? 3.957 2.202 -11.007 1.00 53.09 418 MET A N 1
ATOM 3450 C CA . MET A 1 418 ? 3.117 1.919 -12.163 1.00 53.09 418 MET A CA 1
ATOM 3451 C C . MET A 1 418 ? 2.739 0.437 -12.146 1.00 53.09 418 MET A C 1
ATOM 3453 O O . MET A 1 418 ? 3.603 -0.433 -12.094 1.00 53.09 418 MET A O 1
ATOM 3457 N N . TYR A 1 419 ? 1.436 0.145 -12.112 1.00 51.75 419 TYR A N 1
ATOM 3458 C CA . TYR A 1 419 ? 0.890 -1.223 -12.169 1.00 51.75 419 TYR A CA 1
ATOM 3459 C C . TYR A 1 419 ? 1.474 -2.216 -11.141 1.00 51.75 419 TYR A C 1
ATOM 3461 O O . TYR A 1 419 ? 1.712 -3.380 -11.456 1.00 51.75 419 TYR A O 1
ATOM 3469 N N . GLY A 1 420 ? 1.719 -1.767 -9.905 1.00 55.00 420 GLY A N 1
ATOM 3470 C CA . GLY A 1 420 ? 2.264 -2.630 -8.847 1.00 55.00 420 GLY A CA 1
ATOM 3471 C C . GLY A 1 420 ? 3.740 -2.997 -9.028 1.00 55.00 420 GLY A C 1
ATOM 3472 O O . GLY A 1 420 ? 4.198 -3.960 -8.421 1.00 55.00 420 GLY A O 1
ATOM 3473 N N . ARG A 1 421 ? 4.475 -2.255 -9.870 1.00 61.94 421 ARG A N 1
ATOM 3474 C CA . ARG A 1 421 ? 5.939 -2.258 -9.920 1.00 61.94 421 ARG A CA 1
ATOM 3475 C C . ARG A 1 421 ? 6.453 -0.866 -9.580 1.00 61.94 421 ARG A C 1
ATOM 3477 O O . ARG A 1 421 ? 5.967 0.139 -10.106 1.00 61.94 421 ARG A O 1
ATOM 3484 N N . LYS A 1 422 ? 7.442 -0.808 -8.695 1.00 73.56 422 LYS A N 1
ATOM 3485 C CA . LYS A 1 422 ? 8.137 0.435 -8.356 1.00 73.56 422 LYS A CA 1
ATOM 3486 C C . LYS A 1 422 ? 9.322 0.624 -9.302 1.00 73.56 422 LYS A C 1
ATOM 3488 O O . LYS A 1 422 ? 10.220 -0.216 -9.357 1.00 73.56 422 LYS A O 1
ATOM 3493 N N . GLU A 1 423 ? 9.299 1.713 -10.061 1.00 84.69 423 GLU A N 1
ATOM 3494 C CA . GLU A 1 423 ? 10.362 2.106 -10.987 1.00 84.69 423 GLU A CA 1
ATOM 3495 C C . GLU A 1 423 ? 10.968 3.442 -10.567 1.00 84.69 423 GLU A C 1
ATOM 3497 O O . GLU A 1 423 ? 10.336 4.248 -9.886 1.00 84.69 423 GLU A O 1
ATOM 3502 N N . VAL A 1 424 ? 12.207 3.679 -10.977 1.00 90.75 424 VAL A N 1
ATOM 3503 C CA . VAL A 1 424 ? 12.892 4.949 -10.761 1.00 90.75 424 VAL A CA 1
ATOM 3504 C C . VAL A 1 424 ? 13.055 5.636 -12.103 1.00 90.75 424 VAL A C 1
ATOM 3506 O O . VAL A 1 424 ? 13.684 5.094 -13.015 1.00 90.75 424 VAL A O 1
ATOM 3509 N N . ARG A 1 425 ? 12.512 6.844 -12.227 1.00 92.38 425 ARG A N 1
ATOM 3510 C CA . ARG A 1 425 ? 12.759 7.722 -13.370 1.00 92.38 425 ARG A CA 1
ATOM 3511 C C . ARG A 1 425 ? 13.843 8.719 -13.021 1.00 92.38 425 ARG A C 1
ATOM 3513 O O . ARG A 1 425 ? 13.827 9.328 -11.957 1.00 92.38 425 ARG A O 1
ATOM 3520 N N . VAL A 1 426 ? 14.779 8.877 -13.939 1.00 94.94 426 VAL A N 1
ATOM 3521 C CA . VAL A 1 426 ? 15.945 9.732 -13.779 1.00 94.94 426 VAL A CA 1
ATOM 3522 C C . VAL A 1 426 ? 16.003 10.713 -14.934 1.00 94.94 426 VAL A C 1
ATOM 3524 O O . VAL A 1 426 ? 15.812 10.331 -16.091 1.00 94.94 426 VAL A O 1
ATOM 3527 N N . GLU A 1 427 ? 16.301 11.966 -14.615 1.00 94.75 427 GLU A N 1
ATOM 3528 C CA . GLU A 1 427 ? 16.616 13.008 -15.584 1.00 94.75 427 GLU A CA 1
ATOM 3529 C C . GLU A 1 427 ? 18.122 13.277 -15.570 1.00 94.75 427 GLU A C 1
ATOM 3531 O O . GLU A 1 427 ? 18.679 13.729 -14.572 1.00 94.75 427 GLU A O 1
ATOM 3536 N N . LEU A 1 428 ? 18.785 12.940 -16.672 1.00 93.31 428 LEU A N 1
ATOM 3537 C CA . LEU A 1 428 ? 20.223 13.068 -16.884 1.00 93.31 428 LEU A CA 1
ATOM 3538 C C . LEU A 1 428 ? 20.583 14.518 -17.227 1.00 93.31 428 LEU A C 1
ATOM 3540 O O . LEU A 1 428 ? 19.846 15.197 -17.946 1.00 93.31 428 LEU A O 1
ATOM 3544 N N . THR A 1 429 ? 21.753 14.980 -16.788 1.00 91.69 429 THR A N 1
ATOM 3545 C CA . THR A 1 429 ? 22.324 16.234 -17.298 1.00 91.69 429 THR A CA 1
ATOM 3546 C C . THR A 1 429 ? 22.716 16.098 -18.778 1.00 91.69 429 THR A C 1
ATOM 3548 O O . THR A 1 429 ? 22.860 14.996 -19.306 1.00 91.69 429 THR A O 1
ATOM 3551 N N . ASN A 1 430 ? 22.917 17.223 -19.474 1.00 86.44 430 ASN A N 1
ATOM 3552 C CA . ASN A 1 430 ? 23.231 17.232 -20.914 1.00 86.44 430 ASN A CA 1
ATOM 3553 C C . ASN A 1 430 ? 24.564 16.536 -21.260 1.00 86.44 430 ASN A C 1
ATOM 3555 O O . ASN A 1 430 ? 24.738 16.027 -22.371 1.00 86.44 430 ASN A O 1
ATOM 3559 N N . ASP A 1 431 ? 25.506 16.550 -20.320 1.00 85.88 431 ASP A N 1
ATOM 3560 C CA . ASP A 1 431 ? 26.826 15.924 -20.395 1.00 85.88 431 ASP A CA 1
ATOM 3561 C C . ASP A 1 431 ? 26.844 14.486 -19.852 1.00 85.88 431 ASP A C 1
ATOM 3563 O O . ASP A 1 431 ? 27.819 13.765 -20.069 1.00 85.88 431 ASP A O 1
ATOM 3567 N N . SER A 1 432 ? 25.770 14.035 -19.195 1.00 90.38 432 SER A N 1
ATOM 3568 C CA . SER A 1 432 ? 25.650 12.657 -18.731 1.00 90.38 432 SER A CA 1
ATOM 3569 C C . SER A 1 432 ? 25.013 11.763 -19.783 1.00 90.38 432 SER A C 1
ATOM 3571 O O . SER A 1 432 ? 24.105 12.144 -20.525 1.00 90.38 432 SER A O 1
ATOM 3573 N N . SER A 1 433 ? 25.494 10.528 -19.841 1.00 89.88 433 SER A N 1
ATOM 3574 C CA . SER A 1 433 ? 24.913 9.499 -20.688 1.00 89.88 433 SER A CA 1
ATOM 3575 C C . SER A 1 433 ? 25.083 8.126 -20.059 1.00 89.88 433 SER A C 1
ATOM 3577 O O . SER A 1 433 ? 26.005 7.883 -19.279 1.00 89.88 433 SER A O 1
ATOM 3579 N N . ILE A 1 434 ? 24.185 7.217 -20.420 1.00 91.31 434 ILE A N 1
ATOM 3580 C CA . ILE A 1 434 ? 24.225 5.814 -20.010 1.00 91.31 434 ILE A CA 1
ATOM 3581 C C . ILE A 1 434 ? 24.030 4.926 -21.236 1.00 91.31 434 ILE A C 1
ATOM 3583 O O . ILE A 1 434 ? 23.480 5.365 -22.239 1.00 91.31 434 ILE A O 1
ATOM 3587 N N . LYS A 1 435 ? 24.506 3.681 -21.197 1.00 88.75 435 LYS A N 1
ATOM 3588 C CA . LYS A 1 435 ? 24.328 2.739 -22.304 1.00 88.75 435 LYS A CA 1
ATOM 3589 C C . LYS A 1 435 ? 23.210 1.741 -22.041 1.00 88.75 435 LYS A C 1
ATOM 3591 O O . LYS A 1 435 ? 23.148 1.158 -20.960 1.00 88.75 435 LYS A O 1
ATOM 3596 N N . LEU A 1 436 ? 22.408 1.484 -23.070 1.00 85.88 436 LEU A N 1
ATOM 3597 C CA . LEU A 1 436 ? 21.468 0.365 -23.142 1.00 85.88 436 LEU A CA 1
ATOM 3598 C C . LEU A 1 436 ? 21.779 -0.428 -24.419 1.00 85.88 436 LEU A C 1
ATOM 3600 O O . LEU A 1 436 ? 21.590 0.067 -25.528 1.00 85.88 436 LEU A O 1
ATOM 3604 N N . GLY A 1 437 ? 22.360 -1.622 -24.268 1.00 79.06 437 GLY A N 1
ATOM 3605 C CA . GLY A 1 437 ? 23.081 -2.270 -25.373 1.00 79.06 437 GLY A CA 1
ATOM 3606 C C . GLY A 1 437 ? 24.247 -1.395 -25.848 1.00 79.06 437 GLY A C 1
ATOM 3607 O O . GLY A 1 437 ? 25.017 -0.895 -25.025 1.00 79.06 437 GLY A O 1
ATOM 3608 N N . ASN A 1 438 ? 24.349 -1.164 -27.160 1.00 80.25 438 ASN A N 1
ATOM 3609 C CA . ASN A 1 438 ? 25.322 -0.236 -27.746 1.00 80.25 438 ASN A CA 1
ATOM 3610 C C . ASN A 1 438 ? 24.742 1.162 -28.043 1.00 80.25 438 ASN A C 1
ATOM 3612 O O . ASN A 1 438 ? 25.416 1.975 -28.677 1.00 80.25 438 ASN A O 1
ATOM 3616 N N . PHE A 1 439 ? 23.520 1.472 -27.602 1.00 84.94 439 PHE A N 1
ATOM 3617 C CA . PHE A 1 439 ? 22.956 2.818 -27.725 1.00 84.94 439 PHE A CA 1
ATOM 3618 C C . PHE A 1 439 ? 23.380 3.719 -26.573 1.00 84.94 439 PHE A C 1
ATOM 3620 O O . PHE A 1 439 ? 23.621 3.252 -25.458 1.00 84.94 439 PHE A O 1
ATOM 3627 N N . ILE A 1 440 ? 23.434 5.021 -26.850 1.00 88.25 440 ILE A N 1
ATOM 3628 C CA . ILE A 1 440 ? 23.722 6.062 -25.867 1.00 88.25 440 ILE A CA 1
ATOM 3629 C C . ILE A 1 440 ? 22.400 6.729 -25.487 1.00 88.25 440 ILE A C 1
ATOM 3631 O O . ILE A 1 440 ? 21.753 7.385 -26.296 1.00 88.25 440 ILE A O 1
ATOM 3635 N N . CYS A 1 441 ? 22.006 6.542 -24.239 1.00 89.69 441 CYS A N 1
ATOM 3636 C CA . CYS A 1 441 ? 20.842 7.147 -23.623 1.00 89.69 441 CYS A CA 1
ATOM 3637 C C . CYS A 1 441 ? 21.183 8.522 -23.054 1.00 89.69 441 CYS A C 1
ATOM 3639 O O . CYS A 1 441 ? 22.201 8.669 -22.368 1.00 89.69 441 CYS A O 1
ATOM 3641 N N . ARG A 1 442 ? 20.289 9.493 -23.258 1.00 89.88 442 ARG A N 1
ATOM 3642 C CA . ARG A 1 442 ? 20.383 10.853 -22.713 1.00 89.88 442 ARG A CA 1
ATOM 3643 C C . ARG A 1 442 ? 19.026 11.378 -22.266 1.00 89.88 442 ARG A C 1
ATOM 3645 O O . ARG A 1 442 ? 17.987 10.824 -22.608 1.00 89.88 442 ARG A O 1
ATOM 3652 N N . GLN A 1 443 ? 19.045 12.490 -21.533 1.00 89.62 443 GLN A N 1
ATOM 3653 C CA . GLN A 1 443 ? 17.876 13.211 -21.017 1.00 89.62 443 GLN A CA 1
ATOM 3654 C C . GLN A 1 443 ? 17.069 12.430 -19.982 1.00 89.62 443 GLN A C 1
ATOM 3656 O O . GLN A 1 443 ? 17.045 12.823 -18.828 1.00 89.62 443 GLN A O 1
ATOM 3661 N N . LYS A 1 444 ? 16.400 11.338 -20.359 1.00 92.06 444 LYS A N 1
ATOM 3662 C CA . LYS A 1 444 ? 15.524 10.582 -19.457 1.00 92.06 444 LYS A CA 1
ATOM 3663 C C . LYS A 1 444 ? 15.833 9.100 -19.519 1.00 92.06 444 LYS A C 1
ATOM 3665 O O . LYS A 1 444 ? 15.996 8.534 -20.597 1.00 92.06 444 LYS A O 1
ATOM 3670 N N . ALA A 1 445 ? 15.885 8.477 -18.353 1.00 92.50 445 ALA A N 1
ATOM 3671 C CA . ALA A 1 445 ? 16.105 7.052 -18.190 1.00 92.50 445 ALA A CA 1
ATOM 3672 C C . ALA A 1 445 ? 15.140 6.496 -17.143 1.00 92.50 445 ALA A C 1
ATOM 3674 O O . ALA A 1 445 ? 14.744 7.190 -16.207 1.00 92.50 445 ALA A O 1
ATOM 3675 N N . THR A 1 446 ? 14.758 5.236 -17.296 1.00 90.44 446 THR A N 1
ATOM 3676 C CA . THR A 1 446 ? 13.942 4.523 -16.317 1.00 90.44 446 THR A CA 1
ATOM 3677 C C . THR A 1 446 ? 14.635 3.240 -15.916 1.00 90.44 446 THR A C 1
ATOM 3679 O O . THR A 1 446 ? 15.161 2.497 -16.749 1.00 90.44 446 THR A O 1
ATOM 3682 N N . PHE A 1 447 ? 14.593 2.978 -14.622 1.00 90.25 447 PHE A N 1
ATOM 3683 C CA . PHE A 1 447 ? 15.233 1.853 -13.989 1.00 90.25 447 PHE A CA 1
ATOM 3684 C C . PHE A 1 447 ? 14.206 1.028 -13.225 1.00 90.25 447 PHE A C 1
ATOM 3686 O O . PHE A 1 447 ? 13.351 1.570 -12.524 1.00 90.25 447 PHE A O 1
ATOM 3693 N N . TRP A 1 448 ? 14.313 -0.291 -13.325 1.00 87.31 448 TRP A N 1
ATOM 3694 C CA . TRP A 1 448 ? 13.545 -1.210 -12.494 1.00 87.31 448 TRP A CA 1
ATOM 3695 C C . TRP A 1 448 ? 14.356 -1.669 -11.299 1.00 87.31 448 TRP A C 1
ATOM 3697 O O . TRP A 1 448 ? 15.530 -2.013 -11.443 1.00 87.31 448 TRP A O 1
ATOM 3707 N N . HIS A 1 449 ? 13.704 -1.696 -10.139 1.00 87.38 449 HIS A N 1
ATOM 3708 C CA . HIS A 1 449 ? 14.253 -2.312 -8.942 1.00 87.38 449 HIS A CA 1
ATOM 3709 C C . HIS A 1 449 ? 14.362 -3.828 -9.141 1.00 87.38 449 HIS A C 1
ATOM 3711 O O . HIS A 1 449 ? 13.475 -4.445 -9.737 1.00 87.38 449 HIS A O 1
ATOM 3717 N N . HIS A 1 450 ? 15.463 -4.428 -8.689 1.00 84.69 450 HIS A N 1
ATOM 3718 C CA . HIS A 1 450 ? 15.660 -5.870 -8.807 1.00 84.69 450 HIS A CA 1
ATOM 3719 C C . HIS A 1 450 ? 14.679 -6.637 -7.915 1.00 84.69 450 HIS A C 1
ATOM 3721 O O . HIS A 1 450 ? 14.342 -6.215 -6.815 1.00 84.69 450 HIS A O 1
ATOM 3727 N N . ASP A 1 451 ? 14.306 -7.840 -8.348 1.00 79.56 451 ASP A N 1
ATOM 3728 C CA . ASP A 1 451 ? 13.551 -8.786 -7.513 1.00 79.56 451 ASP A CA 1
ATOM 3729 C C . ASP A 1 451 ? 14.383 -9.344 -6.346 1.00 79.56 451 ASP A C 1
ATOM 3731 O O . ASP A 1 451 ? 13.842 -9.827 -5.356 1.00 79.56 451 ASP A O 1
ATOM 3735 N N . LYS A 1 452 ? 15.715 -9.315 -6.470 1.00 82.00 452 LYS A N 1
ATOM 3736 C CA . LYS A 1 452 ? 16.665 -9.754 -5.441 1.00 82.00 452 LYS A CA 1
ATOM 3737 C C . LYS A 1 452 ? 17.784 -8.724 -5.303 1.00 82.00 452 LYS A C 1
ATOM 3739 O O . LYS A 1 452 ? 18.892 -8.989 -5.775 1.00 82.00 452 LYS A O 1
ATOM 3744 N N . PRO A 1 453 ? 17.509 -7.557 -4.703 1.00 85.62 453 PRO A N 1
ATOM 3745 C CA . PRO A 1 453 ? 18.521 -6.522 -4.554 1.00 85.62 453 PRO A CA 1
ATOM 3746 C C . PRO A 1 453 ? 19.658 -6.985 -3.625 1.00 85.62 453 PRO A C 1
ATOM 3748 O O . PRO A 1 453 ? 19.509 -7.926 -2.827 1.00 85.62 453 PRO A O 1
ATOM 3751 N N . LEU A 1 454 ? 20.826 -6.351 -3.741 1.00 88.19 454 LEU A N 1
ATOM 3752 C CA . LEU A 1 454 ? 22.000 -6.633 -2.909 1.00 88.19 454 LEU A CA 1
ATOM 3753 C C . LEU A 1 454 ? 21.728 -6.245 -1.452 1.00 88.19 454 LEU A C 1
ATOM 3755 O O . LEU A 1 454 ? 22.005 -7.028 -0.538 1.00 88.19 454 LEU A O 1
ATOM 3759 N N . ASP A 1 455 ? 21.060 -5.118 -1.251 1.00 89.81 455 ASP A N 1
ATOM 3760 C CA . ASP A 1 455 ? 20.569 -4.623 0.031 1.00 89.81 455 ASP A CA 1
ATOM 3761 C C . ASP A 1 455 ? 19.260 -3.831 -0.153 1.00 89.81 455 ASP A C 1
ATOM 3763 O O . ASP A 1 455 ? 18.670 -3.836 -1.227 1.00 89.81 455 ASP A O 1
ATOM 3767 N N . ASN A 1 456 ? 18.779 -3.178 0.902 1.00 88.75 456 ASN A N 1
ATOM 3768 C CA . ASN A 1 456 ? 17.529 -2.414 0.879 1.00 88.75 456 ASN A CA 1
ATOM 3769 C C . ASN A 1 456 ? 17.727 -0.927 0.538 1.00 88.75 456 ASN A C 1
ATOM 3771 O O . ASN A 1 456 ? 16.855 -0.101 0.819 1.00 88.75 456 ASN A O 1
ATOM 3775 N N . SER A 1 457 ? 18.884 -0.553 -0.015 1.00 89.75 457 SER A N 1
ATOM 3776 C CA . SER A 1 457 ? 19.221 0.839 -0.313 1.00 89.75 457 SER A CA 1
ATOM 3777 C C . SER A 1 457 ? 18.707 1.292 -1.683 1.00 89.75 457 SER A C 1
ATOM 3779 O O . SER A 1 457 ? 18.362 0.491 -2.554 1.00 89.75 457 SER A O 1
ATOM 3781 N N . LEU A 1 458 ? 18.711 2.611 -1.901 1.00 91.50 458 LEU A N 1
ATOM 3782 C CA . LEU A 1 458 ? 18.476 3.211 -3.216 1.00 91.50 458 LEU A CA 1
ATOM 3783 C C . LEU A 1 458 ? 19.753 3.227 -4.077 1.00 91.50 458 LEU A C 1
ATOM 3785 O O . LEU A 1 458 ? 19.835 4.020 -5.011 1.00 91.50 458 LEU A O 1
ATOM 3789 N N . ALA A 1 459 ? 20.769 2.416 -3.768 1.00 92.69 459 ALA A N 1
ATOM 3790 C CA . ALA A 1 459 ? 22.008 2.381 -4.534 1.00 92.69 459 ALA A CA 1
ATOM 3791 C C . ALA A 1 459 ? 21.761 1.924 -5.976 1.00 92.69 459 ALA A C 1
ATOM 3793 O O . ALA A 1 459 ? 20.970 1.018 -6.233 1.00 92.69 459 ALA A O 1
ATOM 3794 N N . TYR A 1 460 ? 22.484 2.535 -6.916 1.00 92.94 460 TYR A N 1
ATOM 3795 C CA . TYR A 1 460 ? 22.369 2.284 -8.356 1.00 92.94 460 TYR A CA 1
ATOM 3796 C C . TYR A 1 460 ? 22.447 0.793 -8.738 1.00 92.94 460 TYR A C 1
ATOM 3798 O O . TYR A 1 460 ? 21.737 0.334 -9.631 1.00 92.94 460 TYR A O 1
ATOM 3806 N N . GLU A 1 461 ? 23.261 0.013 -8.026 1.00 92.88 461 GLU A N 1
ATOM 3807 C CA . GLU A 1 461 ? 23.464 -1.422 -8.258 1.00 92.88 461 GLU A CA 1
ATOM 3808 C C . GLU A 1 461 ? 22.229 -2.303 -8.015 1.00 92.88 461 GLU A C 1
ATOM 3810 O O . GLU A 1 461 ? 22.142 -3.381 -8.601 1.00 92.88 461 GLU A O 1
ATOM 3815 N N . ASN A 1 462 ? 21.247 -1.836 -7.236 1.00 91.69 462 ASN A N 1
ATOM 3816 C CA . ASN A 1 462 ? 19.979 -2.541 -6.999 1.00 91.69 462 ASN A CA 1
ATOM 3817 C C . ASN A 1 462 ? 18.963 -2.355 -8.137 1.00 91.69 462 ASN A C 1
ATOM 3819 O O . ASN A 1 462 ? 17.816 -2.802 -8.036 1.00 91.69 462 ASN A O 1
ATOM 3823 N N . PHE A 1 463 ? 19.357 -1.680 -9.220 1.00 90.56 463 PHE A N 1
ATOM 3824 C CA . PHE A 1 463 ? 18.473 -1.344 -10.324 1.00 90.56 463 PHE A CA 1
ATOM 3825 C C . PHE A 1 463 ? 19.035 -1.770 -11.677 1.00 90.56 463 PHE A C 1
ATOM 3827 O O . PHE A 1 463 ? 20.229 -2.004 -11.856 1.00 90.56 463 PHE A O 1
ATOM 3834 N N . THR A 1 464 ? 18.152 -1.934 -12.656 1.00 88.19 464 THR A N 1
ATOM 3835 C CA . THR A 1 464 ? 18.524 -2.200 -14.048 1.00 88.19 464 THR A CA 1
ATOM 3836 C C . THR A 1 464 ? 17.890 -1.147 -14.941 1.00 88.19 464 THR A C 1
ATOM 3838 O O . THR A 1 464 ? 16.685 -0.925 -14.863 1.00 88.19 464 THR A O 1
ATOM 3841 N N . LEU A 1 465 ? 18.694 -0.512 -15.800 1.00 89.50 465 LEU A N 1
ATOM 3842 C CA . LEU A 1 465 ? 18.197 0.361 -16.864 1.00 89.50 465 LEU A CA 1
ATOM 3843 C C . LEU A 1 465 ? 17.332 -0.465 -17.816 1.00 89.50 465 LEU A C 1
ATOM 3845 O O . LEU A 1 465 ? 17.832 -1.420 -18.411 1.00 89.50 465 LEU A O 1
ATOM 3849 N N . ILE A 1 466 ? 16.064 -0.088 -17.967 1.00 85.38 466 ILE A N 1
ATOM 3850 C CA . ILE A 1 466 ? 15.108 -0.819 -18.811 1.00 85.38 466 ILE A CA 1
ATOM 3851 C C . ILE A 1 466 ? 14.649 -0.036 -20.032 1.00 85.38 466 ILE A C 1
ATOM 3853 O O . ILE A 1 466 ? 14.347 -0.644 -21.057 1.00 85.38 466 ILE A O 1
ATOM 3857 N N . ARG A 1 467 ? 14.613 1.295 -19.929 1.00 87.31 467 ARG A N 1
ATOM 3858 C CA . ARG A 1 467 ? 14.285 2.185 -21.039 1.00 87.31 467 ARG A CA 1
ATOM 3859 C C . ARG A 1 467 ? 14.954 3.538 -20.883 1.00 87.31 467 ARG A C 1
ATOM 3861 O O . ARG A 1 467 ? 15.286 3.957 -19.773 1.00 87.31 467 ARG A O 1
ATOM 3868 N N . CYS A 1 468 ? 15.135 4.228 -21.995 1.00 90.94 468 CYS A N 1
ATOM 3869 C CA . CYS A 1 468 ? 15.687 5.569 -22.013 1.00 90.94 468 CYS A CA 1
ATOM 3870 C C . CYS A 1 468 ? 15.291 6.334 -23.273 1.00 90.94 468 CYS A C 1
ATOM 3872 O O . CYS A 1 468 ? 14.902 5.744 -24.279 1.00 90.94 468 CYS A O 1
ATOM 3874 N N . ASN A 1 469 ? 15.455 7.650 -23.233 1.00 91.25 469 ASN A N 1
ATOM 3875 C CA . ASN A 1 469 ? 15.473 8.467 -24.435 1.00 91.25 469 ASN A CA 1
ATOM 3876 C C . ASN A 1 469 ? 16.874 8.441 -25.050 1.00 91.25 469 ASN A C 1
ATOM 3878 O O . ASN A 1 469 ? 17.881 8.381 -24.342 1.00 91.25 469 ASN A O 1
ATOM 3882 N N . ILE A 1 470 ? 16.934 8.533 -26.372 1.00 88.38 470 ILE A N 1
ATOM 3883 C CA . ILE A 1 470 ? 18.173 8.730 -27.120 1.00 88.38 470 ILE A CA 1
ATOM 3884 C C . ILE A 1 470 ? 18.101 10.056 -27.881 1.00 88.38 470 ILE A C 1
ATOM 3886 O O . ILE A 1 470 ? 17.046 10.435 -28.396 1.00 88.38 470 ILE A O 1
ATOM 3890 N N . ASP A 1 471 ? 19.228 10.758 -27.943 1.00 80.62 471 ASP A N 1
ATOM 3891 C CA . ASP A 1 471 ? 19.432 11.981 -28.730 1.00 80.62 471 ASP A CA 1
ATOM 3892 C C . ASP A 1 471 ? 20.468 11.802 -29.857 1.00 80.62 471 ASP A C 1
ATOM 3894 O O . ASP A 1 471 ? 20.650 12.688 -30.693 1.00 80.62 471 ASP A O 1
ATOM 3898 N N . ASP A 1 472 ? 21.151 10.657 -29.863 1.00 76.56 472 ASP A N 1
ATOM 3899 C CA . ASP A 1 472 ? 22.000 10.165 -30.937 1.00 76.56 472 ASP A CA 1
ATOM 3900 C C . ASP A 1 472 ? 22.146 8.636 -30.794 1.00 76.56 472 ASP A C 1
ATOM 3902 O O . ASP A 1 472 ? 22.294 8.105 -29.690 1.00 76.56 472 ASP A O 1
ATOM 3906 N N . GLY A 1 473 ? 22.101 7.904 -31.901 1.00 77.31 473 GLY A N 1
ATOM 3907 C CA . GLY A 1 473 ? 22.208 6.450 -31.932 1.00 77.31 473 GLY A CA 1
ATOM 3908 C C . GLY A 1 473 ? 22.612 5.935 -33.307 1.00 77.31 473 GLY A C 1
ATOM 3909 O O . GLY A 1 473 ? 22.509 6.639 -34.307 1.00 77.31 473 GLY A O 1
ATOM 3910 N N . ILE A 1 474 ? 23.078 4.688 -33.372 1.00 84.12 474 ILE A N 1
ATOM 3911 C CA . ILE A 1 474 ? 23.458 4.038 -34.632 1.00 84.12 474 ILE A CA 1
ATOM 3912 C C . ILE A 1 474 ? 22.760 2.683 -34.722 1.00 84.12 474 ILE A C 1
ATOM 3914 O O . ILE A 1 474 ? 22.980 1.821 -33.869 1.00 84.12 474 ILE A O 1
ATOM 3918 N N . LEU A 1 475 ? 21.960 2.492 -35.772 1.00 84.75 475 LEU A N 1
ATOM 3919 C CA . LEU A 1 475 ? 21.459 1.185 -36.207 1.00 84.75 475 LEU A CA 1
ATOM 3920 C C . LEU A 1 475 ? 22.419 0.574 -37.228 1.00 84.75 475 LEU A C 1
ATOM 3922 O O . LEU A 1 475 ? 22.946 1.292 -38.073 1.00 84.75 475 LEU A O 1
ATOM 3926 N N . LEU A 1 476 ? 22.624 -0.743 -37.190 1.00 84.56 476 LEU A N 1
ATOM 3927 C CA . LEU A 1 476 ? 23.449 -1.447 -38.173 1.00 84.56 476 LEU A CA 1
ATOM 3928 C C . LEU A 1 476 ? 22.568 -2.249 -39.139 1.00 84.56 476 LEU A C 1
ATOM 3930 O O . LEU A 1 476 ? 22.042 -3.306 -38.782 1.00 84.56 476 LEU A O 1
ATOM 3934 N N . ILE A 1 477 ? 22.456 -1.780 -40.388 1.00 84.31 477 ILE A N 1
ATOM 3935 C CA . ILE A 1 477 ? 21.878 -2.557 -41.498 1.00 84.31 477 ILE A CA 1
ATOM 3936 C C . ILE A 1 477 ? 23.025 -3.277 -42.210 1.00 84.31 477 ILE A C 1
ATOM 3938 O O . ILE A 1 477 ? 23.763 -2.647 -42.962 1.00 84.31 477 ILE A O 1
ATOM 3942 N N . LYS A 1 478 ? 23.230 -4.579 -41.968 1.00 82.25 478 LYS A N 1
ATOM 3943 C CA . LYS A 1 478 ? 24.347 -5.344 -42.576 1.00 82.25 478 LYS A CA 1
ATOM 3944 C C . LYS A 1 478 ? 25.691 -4.616 -42.463 1.00 82.25 478 LYS A C 1
ATOM 3946 O O . LYS A 1 478 ? 26.370 -4.372 -43.455 1.00 82.25 478 LYS A O 1
ATOM 3951 N N . ASN A 1 479 ? 26.038 -4.220 -41.239 1.00 75.50 479 ASN A N 1
ATOM 3952 C CA . ASN A 1 479 ? 27.249 -3.458 -40.902 1.00 75.50 479 ASN A CA 1
ATOM 3953 C C . ASN A 1 479 ? 27.318 -2.022 -41.451 1.00 75.50 479 ASN A C 1
ATOM 3955 O O . ASN A 1 479 ? 28.303 -1.334 -41.194 1.00 75.50 479 ASN A O 1
ATOM 3959 N N . HIS A 1 480 ? 26.286 -1.533 -42.142 1.00 82.25 480 HIS A N 1
ATOM 3960 C CA . HIS A 1 480 ? 26.191 -0.132 -42.537 1.00 82.25 480 HIS A CA 1
ATOM 3961 C C . HIS A 1 480 ? 25.526 0.678 -41.415 1.00 82.25 480 HIS A C 1
ATOM 3963 O O . HIS A 1 480 ? 24.385 0.377 -41.045 1.00 82.25 480 HIS A O 1
ATOM 3969 N N . PRO A 1 481 ? 26.213 1.690 -40.858 1.00 83.69 481 PRO A N 1
ATOM 3970 C CA . PRO A 1 481 ? 25.667 2.512 -39.790 1.00 83.69 481 PRO A CA 1
ATOM 3971 C C . PRO A 1 481 ? 24.615 3.491 -40.323 1.00 83.69 481 PRO A C 1
ATOM 3973 O O . PRO A 1 481 ? 24.868 4.253 -41.254 1.00 83.69 481 PRO A O 1
ATOM 3976 N N . VAL A 1 482 ? 23.449 3.510 -39.682 1.00 83.62 482 VAL A N 1
ATOM 3977 C CA . VAL A 1 482 ? 22.367 4.472 -39.914 1.00 83.62 482 VAL A CA 1
ATOM 3978 C C . VAL A 1 482 ? 22.173 5.292 -38.649 1.00 83.62 482 VAL A C 1
ATOM 3980 O O . VAL A 1 482 ? 21.893 4.747 -37.579 1.00 83.62 482 VAL A O 1
ATOM 3983 N N . LYS A 1 483 ? 22.350 6.609 -38.772 1.00 83.44 483 LYS A N 1
ATOM 3984 C CA . LYS A 1 483 ? 22.257 7.541 -37.648 1.00 83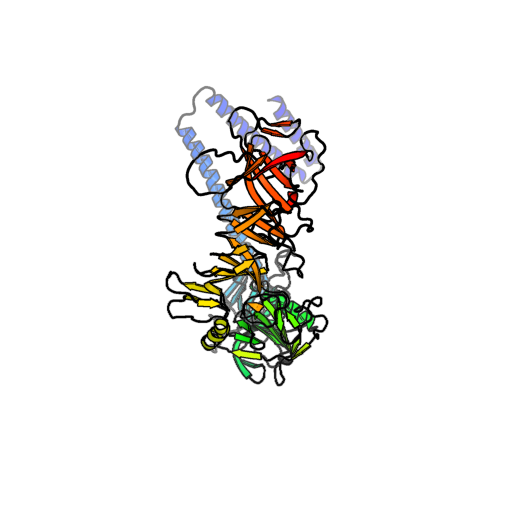.44 483 LYS A CA 1
ATOM 3985 C C . LYS A 1 483 ? 20.803 7.767 -37.237 1.00 83.44 483 LYS A C 1
ATOM 3987 O O . LYS A 1 483 ? 19.964 8.072 -38.081 1.00 83.44 483 LYS A O 1
ATOM 3992 N N . ILE A 1 484 ? 20.551 7.695 -35.935 1.00 82.88 484 ILE A N 1
ATOM 3993 C CA . ILE A 1 484 ? 19.265 7.943 -35.293 1.00 82.88 484 ILE A CA 1
ATOM 3994 C C . ILE A 1 484 ? 19.354 9.201 -34.447 1.00 82.88 484 ILE A C 1
ATOM 3996 O O . ILE A 1 484 ? 20.183 9.280 -33.552 1.00 82.88 484 ILE A O 1
ATOM 4000 N N . ASN A 1 485 ? 18.488 10.178 -34.711 1.00 77.62 485 ASN A N 1
ATOM 4001 C CA . ASN A 1 485 ? 18.577 11.476 -34.039 1.00 77.62 485 ASN A CA 1
ATOM 4002 C C . ASN A 1 485 ? 17.769 11.550 -32.741 1.00 77.62 485 ASN A C 1
ATOM 4004 O O . ASN A 1 485 ? 18.207 12.175 -31.792 1.00 77.62 485 ASN A O 1
ATOM 4008 N N . LYS A 1 486 ? 16.555 10.997 -32.692 1.00 86.31 486 LYS A N 1
ATOM 4009 C CA . LYS A 1 486 ? 15.723 11.029 -31.482 1.00 86.31 486 LYS A CA 1
ATOM 4010 C C . LYS A 1 486 ? 14.812 9.822 -31.433 1.00 86.31 486 LYS A C 1
ATOM 4012 O O . LYS A 1 486 ? 14.178 9.489 -32.431 1.00 86.31 486 LYS A O 1
ATOM 4017 N N . GLY A 1 487 ? 14.704 9.224 -30.260 1.00 88.38 487 GLY A N 1
ATOM 4018 C CA . GLY A 1 487 ? 13.826 8.088 -30.041 1.00 88.38 487 GLY A CA 1
ATOM 4019 C C . GLY A 1 487 ? 13.747 7.701 -28.577 1.00 88.38 487 GLY A C 1
ATOM 4020 O O . GLY A 1 487 ? 14.408 8.292 -27.718 1.00 88.38 487 GLY A O 1
ATOM 4021 N N . LYS A 1 488 ? 12.940 6.687 -28.313 1.00 89.75 488 LYS A N 1
ATOM 4022 C CA . LYS A 1 488 ? 12.856 5.976 -27.049 1.00 89.75 488 LYS A CA 1
ATOM 4023 C C . LYS A 1 488 ? 13.338 4.552 -27.279 1.00 89.75 488 LYS A C 1
ATOM 4025 O O . LYS A 1 488 ? 13.026 3.949 -28.299 1.00 89.75 488 LYS A O 1
ATOM 4030 N N . LEU A 1 489 ? 14.103 4.024 -26.341 1.00 88.25 489 LEU A N 1
ATOM 4031 C CA . LEU A 1 489 ? 14.696 2.696 -26.411 1.00 88.25 489 LEU A CA 1
ATOM 4032 C C . LEU A 1 489 ? 14.273 1.892 -25.183 1.00 88.25 489 LEU A C 1
ATOM 4034 O O . LEU A 1 489 ? 14.321 2.432 -24.080 1.00 88.25 489 LEU A O 1
ATOM 4038 N N . ALA A 1 490 ? 13.901 0.625 -25.352 1.00 86.12 490 ALA A N 1
ATOM 4039 C CA . ALA A 1 490 ? 13.530 -0.281 -24.262 1.00 86.12 490 ALA A CA 1
ATOM 4040 C C . ALA A 1 490 ? 13.937 -1.737 -24.552 1.00 86.12 490 ALA A C 1
ATOM 4042 O O . ALA A 1 490 ? 14.180 -2.099 -25.701 1.00 86.12 490 ALA A O 1
ATOM 4043 N N . TYR A 1 491 ? 14.010 -2.599 -23.531 1.00 81.50 491 TYR A N 1
ATOM 4044 C CA . TYR A 1 491 ? 14.121 -4.051 -23.756 1.00 81.50 491 TYR A CA 1
ATOM 4045 C C . TYR A 1 491 ? 12.829 -4.636 -24.335 1.00 81.50 491 TYR A C 1
ATOM 4047 O O . TYR A 1 491 ? 11.742 -4.355 -23.835 1.00 81.50 491 TYR A O 1
ATOM 4055 N N . PHE A 1 492 ? 12.966 -5.519 -25.327 1.00 76.00 492 PHE A N 1
ATOM 4056 C CA . PHE A 1 492 ? 11.848 -6.123 -26.055 1.00 76.00 492 PHE A CA 1
ATOM 4057 C C . PHE A 1 492 ? 11.781 -7.645 -25.870 1.00 76.00 492 PHE A C 1
ATOM 4059 O O . PHE A 1 492 ? 12.796 -8.321 -26.022 1.00 76.00 492 PHE A O 1
ATOM 4066 N N . TYR A 1 493 ? 10.606 -8.217 -25.580 1.00 72.81 493 TYR A N 1
ATOM 4067 C CA . TYR A 1 493 ? 10.449 -9.638 -25.216 1.00 72.81 493 TYR A CA 1
ATOM 4068 C C . TYR A 1 493 ? 9.538 -10.397 -26.212 1.00 72.81 493 TYR A C 1
ATOM 4070 O O . TYR A 1 493 ? 8.319 -10.257 -26.155 1.00 72.81 493 TYR A O 1
ATOM 4078 N N . PRO A 1 494 ? 10.092 -11.248 -27.104 1.00 57.66 494 PRO A N 1
ATOM 4079 C CA . PRO A 1 494 ? 9.366 -11.862 -28.233 1.00 57.66 494 PRO A CA 1
ATOM 4080 C C . PRO A 1 494 ? 8.233 -12.849 -27.909 1.00 57.66 494 PRO A C 1
ATOM 4082 O O . PRO A 1 494 ? 7.353 -13.065 -28.739 1.00 57.66 494 PRO A O 1
ATOM 4085 N N . ASN A 1 495 ? 8.304 -13.529 -26.760 1.00 51.75 495 ASN A N 1
ATOM 4086 C CA . ASN A 1 495 ? 7.631 -14.820 -26.539 1.00 51.75 495 ASN A CA 1
ATOM 4087 C C . ASN A 1 495 ? 6.452 -14.781 -25.561 1.00 51.75 495 ASN A C 1
ATOM 4089 O O . ASN A 1 495 ? 5.909 -15.832 -25.218 1.00 51.75 495 ASN A O 1
ATOM 4093 N N . GLU A 1 496 ? 6.038 -13.608 -25.097 1.00 51.78 496 GLU A N 1
ATOM 4094 C CA . GLU A 1 496 ? 4.871 -13.521 -24.229 1.00 51.78 496 GLU A CA 1
ATOM 4095 C C . GLU A 1 496 ? 3.606 -13.387 -25.091 1.00 51.78 496 GLU A C 1
ATOM 4097 O O . GLU A 1 496 ? 3.460 -12.461 -25.888 1.00 51.78 496 GLU A O 1
ATOM 4102 N N . GLN A 1 497 ? 2.702 -14.370 -24.997 1.00 40.56 497 GLN A N 1
ATOM 4103 C CA . GLN A 1 497 ? 1.379 -14.324 -25.621 1.00 40.56 497 GLN A CA 1
ATOM 4104 C C . GLN A 1 497 ? 0.564 -13.175 -25.010 1.00 40.56 497 GLN A C 1
ATOM 4106 O O . GLN A 1 497 ? -0.241 -13.401 -24.115 1.00 40.56 497 GLN A O 1
ATOM 4111 N N . TYR A 1 498 ? 0.737 -11.952 -25.504 1.00 41.44 498 TYR A N 1
ATOM 4112 C CA . TYR A 1 498 ? -0.177 -10.856 -25.205 1.00 41.44 498 TYR A CA 1
ATOM 4113 C C . TYR A 1 498 ? -0.917 -10.420 -26.467 1.00 41.44 498 TYR A C 1
ATOM 4115 O O . TYR A 1 498 ? -0.338 -10.140 -27.519 1.00 41.44 498 TYR A O 1
ATOM 4123 N N . SER A 1 499 ? -2.243 -10.464 -26.347 1.00 32.53 499 SER A N 1
ATOM 4124 C CA . SER A 1 499 ? -3.243 -10.017 -27.314 1.00 32.53 499 SER A CA 1
ATOM 4125 C C . SER A 1 499 ? -3.689 -8.573 -27.078 1.00 32.53 499 SER A C 1
ATOM 4127 O O . SER A 1 499 ? -4.547 -8.092 -27.812 1.00 32.53 499 SER A O 1
ATOM 4129 N N . GLU A 1 500 ? -3.121 -7.873 -26.097 1.00 30.45 500 GLU A N 1
ATOM 4130 C CA . GLU A 1 500 ? -3.488 -6.498 -25.770 1.00 30.45 500 GLU A CA 1
ATOM 4131 C C . GLU A 1 500 ? -2.259 -5.608 -25.599 1.00 30.45 500 GLU A C 1
ATOM 4133 O O . GLU A 1 500 ? -1.157 -6.062 -25.298 1.00 30.45 500 GLU A O 1
ATOM 4138 N N . ILE A 1 501 ? -2.504 -4.345 -25.925 1.00 39.53 501 ILE A N 1
ATOM 4139 C CA . ILE A 1 501 ? -1.586 -3.234 -26.139 1.00 39.53 501 ILE A CA 1
ATOM 4140 C C . ILE A 1 501 ? -0.594 -3.120 -24.981 1.00 39.53 501 ILE A C 1
ATOM 4142 O O . ILE A 1 501 ? -0.997 -2.994 -23.832 1.00 39.53 501 ILE A O 1
ATOM 4146 N N . VAL A 1 502 ? 0.695 -3.099 -25.303 1.00 41.12 502 VAL A N 1
ATOM 4147 C CA . VAL A 1 502 ? 1.704 -2.531 -24.416 1.00 41.12 502 VAL A CA 1
ATOM 4148 C C . VAL A 1 502 ? 2.115 -1.222 -25.070 1.00 41.12 502 VAL A C 1
ATOM 4150 O O . VAL A 1 502 ? 2.858 -1.216 -26.047 1.00 41.12 502 VAL A O 1
ATOM 4153 N N . ASP A 1 503 ? 1.537 -0.119 -24.597 1.00 41.59 503 ASP A N 1
ATOM 4154 C CA . ASP A 1 503 ? 2.109 1.208 -24.823 1.00 41.59 503 ASP A CA 1
ATOM 4155 C C . ASP A 1 503 ? 3.557 1.198 -24.293 1.00 41.59 503 ASP A C 1
ATOM 4157 O O . ASP A 1 503 ? 3.898 0.360 -23.453 1.00 41.59 503 ASP A O 1
ATOM 4161 N N . PHE A 1 504 ? 4.408 2.140 -24.700 1.00 43.06 504 PHE A N 1
ATOM 4162 C CA . PHE A 1 504 ? 5.777 2.283 -24.163 1.00 43.06 504 PHE A CA 1
ATOM 4163 C C . PHE A 1 504 ? 5.800 2.374 -22.613 1.00 43.06 504 PHE A C 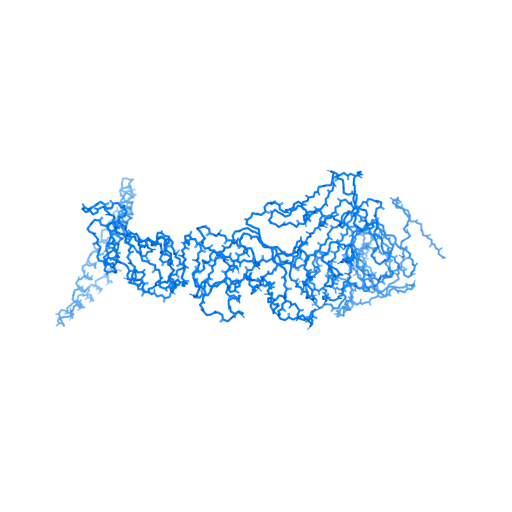1
ATOM 4165 O O . PHE A 1 504 ? 6.845 2.213 -21.974 1.00 43.06 504 PHE A O 1
ATOM 4172 N N . ASP A 1 505 ? 4.629 2.631 -22.021 1.00 43.81 505 ASP A N 1
ATOM 4173 C CA . ASP A 1 505 ? 4.318 2.745 -20.602 1.00 43.81 505 ASP A CA 1
ATOM 4174 C C . ASP A 1 505 ? 3.689 1.492 -19.942 1.00 43.81 505 ASP A C 1
ATOM 4176 O O . ASP A 1 505 ? 3.547 1.466 -18.723 1.00 43.81 505 ASP A O 1
ATOM 4180 N N . GLU A 1 506 ? 3.348 0.422 -20.671 1.00 44.91 506 GLU A N 1
ATOM 4181 C CA . GLU A 1 506 ? 2.623 -0.740 -20.117 1.00 44.91 506 GLU A CA 1
ATOM 4182 C C . GLU A 1 506 ? 3.386 -2.074 -20.190 1.00 44.91 506 GLU A C 1
ATOM 4184 O O . GLU A 1 506 ? 2.814 -3.098 -20.565 1.00 44.91 506 GLU A O 1
ATOM 4189 N N . ILE A 1 507 ? 4.669 -2.130 -19.813 1.00 47.88 507 ILE A N 1
ATOM 4190 C CA . ILE A 1 507 ? 5.360 -3.428 -19.699 1.00 47.88 507 ILE A CA 1
ATOM 4191 C C . ILE A 1 507 ? 4.770 -4.224 -18.517 1.00 47.88 507 ILE A C 1
ATOM 4193 O O . ILE A 1 507 ? 5.273 -4.188 -17.393 1.00 47.88 507 ILE A O 1
ATOM 4197 N N . LYS A 1 508 ? 3.670 -4.941 -18.758 1.00 39.97 508 LYS A N 1
ATOM 4198 C CA . LYS A 1 508 ? 2.855 -5.543 -17.696 1.00 39.97 508 LYS A CA 1
ATOM 4199 C C . LYS A 1 508 ? 3.296 -6.928 -17.232 1.00 39.97 508 LYS A C 1
ATOM 4201 O O . LYS A 1 508 ? 2.750 -7.408 -16.242 1.00 39.97 508 LYS A O 1
ATOM 4206 N N . SER A 1 509 ? 4.286 -7.582 -17.841 1.00 42.25 509 SER A N 1
ATOM 4207 C CA . SER A 1 509 ? 4.479 -9.002 -17.497 1.00 42.25 509 SER A CA 1
ATOM 4208 C C . SER A 1 509 ? 5.787 -9.668 -17.886 1.00 42.25 509 SER A C 1
ATOM 4210 O O . SER A 1 509 ? 5.789 -10.889 -17.923 1.00 42.25 509 SER A O 1
ATOM 4212 N N . VAL A 1 510 ? 6.898 -8.944 -18.068 1.00 45.19 510 VAL A N 1
ATOM 4213 C CA . VAL A 1 510 ? 8.218 -9.598 -18.202 1.00 45.19 510 VAL A CA 1
ATOM 4214 C C . VAL A 1 510 ? 8.329 -10.678 -17.132 1.00 45.19 510 VAL A C 1
ATOM 4216 O O . VAL A 1 510 ? 8.144 -10.344 -15.950 1.00 45.19 510 VAL A O 1
ATOM 4219 N N . LYS A 1 511 ? 8.544 -11.946 -17.534 1.00 44.47 511 LYS A N 1
ATOM 4220 C CA . LYS A 1 511 ? 8.841 -13.056 -16.610 1.00 44.47 511 LYS A CA 1
ATOM 4221 C C . LYS A 1 511 ? 9.704 -12.494 -15.490 1.00 44.47 511 LYS A C 1
ATOM 4223 O O . LYS A 1 511 ? 10.808 -12.038 -15.771 1.00 44.47 511 LYS A O 1
ATOM 4228 N N . LYS A 1 512 ? 9.186 -12.515 -14.254 1.00 47.56 512 LYS A N 1
ATOM 4229 C CA . LYS A 1 512 ? 9.760 -11.860 -13.058 1.00 47.56 512 LYS A CA 1
ATOM 4230 C C . LYS A 1 512 ? 11.298 -11.935 -12.962 1.00 47.56 512 LYS A C 1
ATOM 4232 O O . LYS A 1 512 ? 11.941 -11.034 -12.456 1.00 47.56 512 LYS A O 1
ATOM 4237 N N . SER A 1 513 ? 11.915 -12.984 -13.501 1.00 48.03 513 SER A N 1
ATOM 4238 C CA . SER A 1 513 ? 13.356 -13.217 -13.462 1.00 48.03 513 SER A CA 1
ATOM 4239 C C . SER A 1 513 ? 14.226 -12.580 -14.564 1.00 48.03 513 SER A C 1
ATOM 4241 O O . SER A 1 513 ? 15.446 -12.664 -14.435 1.00 48.03 513 SER A O 1
ATOM 4243 N N . GLN A 1 514 ? 13.694 -11.985 -15.640 1.00 58.50 514 GLN A N 1
ATOM 4244 C CA . GLN A 1 514 ? 14.522 -11.499 -16.763 1.00 58.50 514 GLN A CA 1
ATOM 4245 C C . GLN A 1 514 ? 14.381 -9.993 -17.005 1.00 58.50 514 GLN A C 1
ATOM 4247 O O . GLN A 1 514 ? 13.633 -9.568 -17.865 1.00 58.50 514 GLN A O 1
ATOM 4252 N N . PHE A 1 515 ? 15.172 -9.177 -16.301 1.00 61.78 515 PHE A N 1
ATOM 4253 C CA . PHE A 1 515 ? 15.241 -7.717 -16.504 1.00 61.78 515 PHE A CA 1
ATOM 4254 C C . PHE A 1 515 ? 15.918 -7.289 -17.818 1.00 61.78 515 PHE A C 1
ATOM 4256 O O . PHE A 1 515 ? 15.849 -6.119 -18.193 1.00 61.78 515 PHE A O 1
ATOM 4263 N N . LYS A 1 516 ? 16.608 -8.215 -18.492 1.00 70.62 516 LYS A N 1
ATOM 4264 C CA . LYS A 1 516 ? 17.339 -7.970 -19.737 1.00 70.62 516 LYS A CA 1
ATOM 4265 C C . LYS A 1 516 ? 16.865 -8.942 -20.805 1.00 70.62 516 LYS A C 1
ATOM 4267 O O . LYS A 1 516 ? 16.816 -10.148 -20.563 1.00 70.62 516 LYS A O 1
ATOM 4272 N N . SER A 1 517 ? 16.590 -8.405 -21.985 1.00 74.38 517 SER A N 1
ATOM 4273 C CA . SER A 1 517 ? 16.357 -9.176 -23.202 1.00 74.38 517 SER A CA 1
ATOM 4274 C C . SER A 1 517 ? 17.587 -9.129 -24.107 1.00 74.38 517 SER A C 1
ATOM 4276 O O . SER A 1 517 ? 18.395 -8.201 -24.042 1.00 74.38 517 SER A O 1
ATOM 4278 N N . GLU A 1 518 ? 17.713 -10.114 -24.992 1.00 79.88 518 GLU A N 1
ATOM 4279 C CA . GLU A 1 518 ? 18.670 -10.077 -26.102 1.00 79.88 518 GLU A CA 1
ATOM 4280 C C . GLU A 1 518 ? 18.277 -9.052 -27.176 1.00 79.88 518 GLU A C 1
ATOM 4282 O O . GLU A 1 518 ? 19.106 -8.699 -28.021 1.00 79.88 518 GLU A O 1
ATOM 4287 N N . TYR A 1 519 ? 17.040 -8.550 -27.110 1.00 82.62 519 TYR A N 1
ATOM 4288 C CA . TYR A 1 519 ? 16.467 -7.597 -28.047 1.00 82.62 519 TYR A CA 1
ATOM 4289 C C . TYR A 1 519 ? 16.148 -6.256 -27.392 1.00 82.62 519 TYR A C 1
ATOM 4291 O O . TYR A 1 519 ? 15.716 -6.177 -26.238 1.00 82.62 519 TYR A O 1
ATOM 4299 N N . LEU A 1 520 ? 16.325 -5.202 -28.174 1.00 85.25 520 LEU A N 1
ATOM 4300 C CA . LEU A 1 520 ? 15.942 -3.839 -27.863 1.00 85.25 520 LEU A CA 1
ATOM 4301 C C . LEU A 1 520 ? 14.951 -3.353 -28.912 1.00 85.25 520 LEU A C 1
ATOM 4303 O O . LEU A 1 520 ? 15.073 -3.669 -30.095 1.00 85.25 520 LEU A O 1
ATOM 4307 N N . GLU A 1 521 ? 14.001 -2.558 -28.464 1.00 85.69 521 GLU A N 1
ATOM 4308 C CA . GLU A 1 521 ? 13.046 -1.854 -29.295 1.00 85.69 521 GLU A CA 1
ATOM 4309 C C . GLU A 1 521 ? 13.344 -0.364 -29.260 1.00 85.69 521 GLU A C 1
ATOM 4311 O O . GLU A 1 521 ? 13.504 0.226 -28.192 1.00 85.69 521 GLU A O 1
ATOM 4316 N N . LEU A 1 522 ? 13.428 0.220 -30.448 1.00 87.94 522 LEU A N 1
ATOM 4317 C CA . LEU A 1 522 ? 13.600 1.636 -30.695 1.00 87.94 522 LEU A CA 1
ATOM 4318 C C . LEU A 1 522 ? 12.315 2.178 -31.318 1.00 87.94 522 LEU A C 1
ATOM 4320 O O . LEU A 1 522 ? 11.916 1.713 -32.382 1.00 87.94 522 LEU A O 1
ATOM 4324 N N . ASP A 1 523 ? 11.736 3.199 -30.701 1.00 87.56 523 ASP A N 1
ATOM 4325 C CA . ASP A 1 523 ? 10.585 3.949 -31.200 1.00 87.56 523 ASP A CA 1
ATOM 4326 C C . ASP A 1 523 ? 10.999 5.395 -31.480 1.00 87.56 523 ASP A C 1
ATOM 4328 O O . ASP A 1 523 ? 11.563 6.078 -30.618 1.00 87.56 523 ASP A O 1
ATOM 4332 N N . LEU A 1 524 ? 10.798 5.863 -32.706 1.00 86.25 524 LEU A N 1
ATOM 4333 C CA . LEU A 1 524 ? 11.214 7.199 -33.114 1.00 86.25 524 LEU A CA 1
ATOM 4334 C C . LEU A 1 524 ? 10.149 8.230 -32.756 1.00 86.25 524 LEU A C 1
ATOM 4336 O O . LEU A 1 524 ? 8.962 8.032 -32.981 1.00 86.25 524 LEU A O 1
ATOM 4340 N N . ILE A 1 525 ? 10.591 9.388 -32.261 1.00 83.56 525 ILE A N 1
ATOM 4341 C CA . ILE A 1 525 ? 9.675 10.505 -31.972 1.00 83.56 525 ILE A CA 1
ATOM 4342 C C . ILE A 1 525 ? 9.078 11.063 -33.273 1.00 83.56 525 ILE A C 1
ATOM 4344 O O . ILE A 1 525 ? 7.910 11.434 -33.317 1.00 83.56 525 ILE A O 1
ATOM 4348 N N . GLU A 1 526 ? 9.888 11.122 -34.330 1.00 84.56 526 GLU A N 1
ATOM 4349 C CA . GLU A 1 526 ? 9.487 11.585 -35.656 1.00 84.56 526 GLU A CA 1
ATOM 4350 C C . GLU A 1 526 ? 9.996 10.589 -36.704 1.00 84.56 526 GLU A C 1
ATOM 4352 O O . GLU A 1 526 ? 11.207 10.346 -36.750 1.00 84.56 526 GLU A O 1
ATOM 4357 N N . PRO A 1 527 ? 9.122 10.020 -37.553 1.00 84.12 527 PRO A N 1
ATOM 4358 C CA . PRO A 1 527 ? 9.548 9.120 -38.617 1.00 84.12 527 PRO A CA 1
ATOM 4359 C C . PRO A 1 527 ? 10.353 9.846 -39.698 1.00 84.12 527 PRO A C 1
ATOM 4361 O O . PRO A 1 527 ? 9.971 10.927 -40.151 1.00 84.12 527 PRO A O 1
ATOM 4364 N N . TYR A 1 528 ? 11.439 9.240 -40.177 1.00 85.31 528 TYR A N 1
ATOM 4365 C CA . TYR A 1 528 ? 12.272 9.811 -41.246 1.00 85.31 528 TYR A CA 1
ATOM 4366 C C . TYR A 1 528 ? 12.798 8.730 -42.197 1.00 85.31 528 TYR A C 1
ATOM 4368 O O . TYR A 1 528 ? 12.884 7.557 -41.818 1.00 85.31 528 TYR A O 1
ATOM 4376 N N . PRO A 1 529 ? 13.121 9.094 -43.452 1.00 87.56 529 PRO A N 1
ATOM 4377 C CA . PRO A 1 529 ? 13.475 8.114 -44.462 1.00 87.56 529 PRO A CA 1
ATOM 4378 C C . PRO A 1 529 ? 14.888 7.580 -44.215 1.00 87.56 529 PRO A C 1
ATOM 4380 O O . PRO A 1 529 ? 15.829 8.354 -44.045 1.00 87.56 529 PRO A O 1
ATOM 4383 N N . ILE A 1 530 ? 15.036 6.254 -44.216 1.00 87.00 530 ILE A N 1
ATOM 4384 C CA . ILE A 1 530 ? 16.333 5.584 -43.986 1.00 87.00 530 ILE A CA 1
ATOM 4385 C C . ILE A 1 530 ? 16.784 4.713 -45.162 1.00 87.00 530 ILE A C 1
ATOM 4387 O O . ILE A 1 530 ? 17.972 4.433 -45.313 1.00 87.00 530 ILE A O 1
ATOM 4391 N N . LEU A 1 531 ? 15.846 4.278 -46.003 1.00 88.31 531 LEU A N 1
ATOM 4392 C CA . LEU A 1 531 ? 16.112 3.401 -47.136 1.00 88.31 531 LEU A CA 1
ATOM 4393 C C . LEU A 1 531 ? 15.065 3.602 -48.234 1.00 88.31 531 LEU A C 1
ATOM 4395 O O . LEU A 1 531 ? 13.941 4.030 -47.971 1.00 88.31 531 LEU A O 1
ATOM 4399 N N . ASN A 1 532 ? 15.439 3.266 -49.462 1.00 86.69 532 ASN A N 1
ATOM 4400 C CA . ASN A 1 532 ? 14.513 3.087 -50.572 1.00 86.69 532 ASN A CA 1
ATOM 4401 C C . ASN A 1 532 ? 14.191 1.600 -50.713 1.00 86.69 532 ASN A C 1
ATOM 4403 O O . ASN A 1 532 ? 15.108 0.779 -50.706 1.00 86.69 532 ASN A O 1
ATOM 4407 N N . ILE A 1 533 ? 12.911 1.271 -50.881 1.00 82.25 533 ILE A N 1
ATOM 4408 C CA . ILE A 1 533 ? 12.438 -0.061 -51.278 1.00 82.25 533 ILE A CA 1
ATOM 4409 C C . ILE A 1 533 ? 11.803 0.094 -52.648 1.00 82.25 533 ILE A C 1
ATOM 4411 O O . ILE A 1 533 ? 10.850 0.863 -52.799 1.00 82.25 533 ILE A O 1
ATOM 4415 N N . ALA A 1 534 ? 12.325 -0.626 -53.641 1.00 76.12 534 ALA A N 1
ATOM 4416 C CA . ALA A 1 534 ? 11.935 -0.423 -55.034 1.00 76.12 534 ALA A CA 1
ATOM 4417 C C . ALA A 1 534 ? 11.969 1.083 -55.407 1.00 76.12 534 ALA A C 1
ATOM 4419 O O . ALA A 1 534 ? 13.024 1.710 -55.316 1.00 76.12 534 ALA A O 1
ATOM 4420 N N . ASN A 1 535 ? 10.823 1.673 -55.771 1.00 73.12 535 ASN A N 1
ATOM 4421 C CA . ASN A 1 535 ? 10.701 3.075 -56.199 1.00 73.12 535 ASN A CA 1
ATOM 4422 C C . ASN A 1 535 ? 10.131 4.005 -55.111 1.00 73.12 535 ASN A C 1
ATOM 4424 O O . ASN A 1 535 ? 9.560 5.054 -55.418 1.00 73.12 535 ASN A O 1
ATOM 4428 N N . SER A 1 536 ? 10.198 3.624 -53.836 1.00 79.69 536 SER A N 1
ATOM 4429 C CA . SER A 1 536 ? 9.559 4.385 -52.758 1.00 79.69 536 SER A CA 1
ATOM 4430 C C . SER A 1 536 ? 10.446 4.497 -51.519 1.00 79.69 536 SER A C 1
ATOM 4432 O O . SER A 1 536 ? 11.303 3.650 -51.267 1.00 79.69 536 SER A O 1
ATOM 4434 N N . GLN A 1 537 ? 10.253 5.570 -50.752 1.00 87.19 537 GLN A N 1
ATOM 4435 C CA . GLN A 1 537 ? 11.023 5.856 -49.543 1.00 87.19 537 GLN A CA 1
ATOM 4436 C C . GLN A 1 537 ? 10.366 5.214 -48.329 1.00 87.19 537 GLN A C 1
ATOM 4438 O O . GLN A 1 537 ? 9.180 5.421 -48.084 1.00 87.19 537 GLN A O 1
ATOM 4443 N N . PHE A 1 538 ? 11.148 4.478 -47.547 1.00 87.56 538 PHE A N 1
ATOM 4444 C CA . PHE A 1 538 ? 10.716 3.901 -46.283 1.00 87.56 538 PHE A CA 1
ATOM 4445 C C . PHE A 1 538 ? 11.119 4.813 -45.122 1.00 87.56 538 PHE A C 1
ATOM 4447 O O . PHE A 1 538 ? 12.308 5.023 -44.852 1.00 87.56 538 PHE A O 1
ATOM 4454 N N . TYR A 1 539 ? 10.106 5.342 -44.445 1.00 88.81 539 TYR A N 1
ATOM 4455 C CA . TYR A 1 539 ? 10.194 6.164 -43.251 1.00 88.81 539 TYR A CA 1
ATOM 4456 C C . TYR A 1 539 ? 10.161 5.251 -42.035 1.00 88.81 539 TYR A C 1
ATOM 4458 O O . TYR A 1 539 ? 9.125 4.662 -41.733 1.00 88.81 539 TYR A O 1
ATOM 4466 N N . LEU A 1 540 ? 11.301 5.127 -41.355 1.00 88.81 540 LEU A N 1
ATOM 4467 C CA . LEU A 1 540 ? 11.395 4.326 -40.142 1.00 88.81 540 LEU A CA 1
ATOM 4468 C C . LEU A 1 540 ? 10.502 4.943 -39.070 1.00 88.81 540 LEU A C 1
ATOM 4470 O O . LEU A 1 540 ? 10.605 6.139 -38.815 1.00 88.81 540 LEU A O 1
ATOM 4474 N N . GLU A 1 541 ? 9.676 4.122 -38.436 1.00 87.62 541 GLU A N 1
ATOM 4475 C CA . GLU A 1 541 ? 8.948 4.481 -37.218 1.00 87.62 541 GLU A CA 1
ATOM 4476 C C . GLU A 1 541 ? 9.574 3.749 -36.029 1.00 87.62 541 GLU A C 1
ATOM 4478 O O . GLU A 1 541 ? 9.934 4.371 -35.034 1.00 87.62 541 GLU A O 1
ATOM 4483 N N . GLN A 1 542 ? 9.782 2.435 -36.165 1.00 87.19 542 GLN A N 1
ATOM 4484 C CA . GLN A 1 542 ? 10.259 1.566 -35.089 1.00 87.19 542 GLN A CA 1
ATOM 4485 C C . GLN A 1 542 ? 11.266 0.531 -35.586 1.00 87.19 542 GLN A C 1
ATOM 4487 O O . GLN A 1 542 ? 11.214 0.081 -36.733 1.00 87.19 542 GLN A O 1
ATOM 4492 N N . ALA A 1 543 ? 12.166 0.100 -34.708 1.00 87.25 543 ALA A N 1
ATOM 4493 C CA . ALA A 1 543 ? 13.130 -0.956 -34.988 1.00 87.25 543 ALA A CA 1
ATOM 4494 C C . ALA A 1 543 ? 13.250 -1.922 -33.809 1.00 87.25 543 ALA A C 1
ATOM 4496 O O . ALA A 1 543 ? 13.380 -1.498 -32.665 1.00 87.25 543 ALA A O 1
ATOM 4497 N N . VAL A 1 544 ? 13.304 -3.219 -34.104 1.00 87.25 544 VAL A N 1
ATOM 4498 C CA . VAL A 1 544 ? 13.766 -4.240 -33.161 1.00 87.25 544 VAL A CA 1
ATOM 4499 C C . VAL A 1 544 ? 15.176 -4.636 -33.564 1.00 87.25 544 VAL A C 1
ATOM 4501 O O . VAL A 1 544 ? 15.430 -5.057 -34.696 1.00 87.25 544 VAL A O 1
ATOM 4504 N N . VAL A 1 545 ? 16.100 -4.505 -32.626 1.00 87.00 545 VAL A N 1
ATOM 4505 C CA . VAL A 1 545 ? 17.517 -4.820 -32.799 1.00 87.00 545 VAL A CA 1
ATOM 4506 C C . VAL A 1 545 ? 17.979 -5.773 -31.712 1.00 87.00 545 VAL A C 1
ATOM 4508 O O . VAL A 1 545 ? 17.331 -5.907 -30.679 1.00 87.00 545 VAL A O 1
ATOM 4511 N N . ASN A 1 546 ? 19.110 -6.436 -31.913 1.00 85.75 546 ASN A N 1
ATOM 4512 C CA . ASN A 1 546 ? 19.780 -7.109 -30.808 1.00 85.75 546 ASN A CA 1
ATOM 4513 C C . ASN A 1 546 ? 20.632 -6.126 -29.987 1.00 85.75 546 ASN A C 1
ATOM 4515 O O . ASN A 1 546 ? 20.833 -4.968 -30.357 1.00 85.75 546 ASN A O 1
ATOM 4519 N N . THR A 1 547 ? 21.194 -6.597 -28.875 1.00 80.19 547 THR A N 1
ATOM 4520 C CA . THR A 1 547 ? 22.075 -5.790 -28.005 1.00 80.19 547 THR A CA 1
ATOM 4521 C C . THR A 1 547 ? 23.356 -5.269 -28.678 1.00 80.19 547 THR A C 1
ATOM 4523 O O . THR A 1 547 ? 24.019 -4.399 -28.112 1.00 80.19 547 THR A O 1
ATOM 4526 N N . LYS A 1 548 ? 23.694 -5.748 -29.886 1.00 83.38 548 LYS A N 1
ATOM 4527 C CA . LYS A 1 548 ? 24.801 -5.251 -30.721 1.00 83.38 548 LYS A CA 1
ATOM 4528 C C . LYS A 1 548 ? 24.368 -4.192 -31.747 1.00 83.38 548 LYS A C 1
ATOM 4530 O O . LYS A 1 548 ? 25.210 -3.744 -32.520 1.00 83.38 548 LYS A O 1
ATOM 4535 N N . ASN A 1 549 ? 23.103 -3.768 -31.726 1.00 84.00 549 ASN A N 1
ATOM 4536 C CA . ASN A 1 549 ? 22.449 -2.860 -32.679 1.00 84.00 549 ASN A CA 1
ATOM 4537 C C . ASN A 1 549 ? 22.238 -3.455 -34.083 1.00 84.00 549 ASN A C 1
ATOM 4539 O O . ASN A 1 549 ? 21.951 -2.715 -35.028 1.00 84.00 549 ASN A O 1
ATOM 4543 N N . GLU A 1 550 ? 22.367 -4.775 -34.235 1.00 85.38 550 GLU A N 1
ATOM 4544 C CA . GLU A 1 550 ? 22.045 -5.455 -35.489 1.00 85.38 550 GLU A CA 1
ATOM 4545 C C . GLU A 1 550 ? 20.528 -5.575 -35.610 1.00 85.38 550 GLU A C 1
ATOM 4547 O O . GLU A 1 550 ? 19.838 -5.969 -34.665 1.00 85.38 550 GLU A O 1
ATOM 4552 N N . ILE A 1 551 ? 20.004 -5.228 -36.780 1.00 88.19 551 ILE A N 1
ATOM 4553 C CA . ILE A 1 551 ? 18.564 -5.219 -37.018 1.00 88.19 551 ILE A CA 1
ATOM 4554 C C . ILE A 1 551 ? 18.009 -6.632 -37.087 1.00 88.19 551 ILE A C 1
ATOM 4556 O O . ILE A 1 551 ? 18.467 -7.465 -37.867 1.00 88.19 551 ILE A O 1
ATOM 4560 N N . ILE A 1 552 ? 16.957 -6.849 -36.305 1.00 86.31 552 ILE A N 1
ATOM 4561 C CA . ILE A 1 552 ? 16.093 -8.021 -36.393 1.00 86.31 552 ILE A CA 1
ATOM 4562 C C . ILE A 1 552 ? 14.909 -7.702 -37.301 1.00 86.31 552 ILE A C 1
ATOM 4564 O O . ILE A 1 552 ? 14.575 -8.491 -38.185 1.00 86.31 552 ILE A O 1
ATOM 4568 N N . ALA A 1 553 ? 14.302 -6.528 -37.113 1.00 86.56 553 ALA A N 1
ATOM 4569 C CA . ALA A 1 553 ? 13.199 -6.068 -37.937 1.00 86.56 553 ALA A CA 1
ATOM 4570 C C . ALA A 1 553 ? 13.010 -4.546 -37.871 1.00 86.56 553 ALA A C 1
ATOM 4572 O O . ALA A 1 553 ? 13.316 -3.923 -36.856 1.00 86.56 553 ALA A O 1
ATOM 4573 N N . LEU A 1 554 ? 12.466 -3.962 -38.939 1.00 88.38 554 LEU A N 1
ATOM 4574 C CA . LEU A 1 554 ? 12.066 -2.552 -39.009 1.00 88.38 554 LEU A CA 1
ATOM 4575 C C . LEU A 1 554 ? 10.570 -2.449 -39.302 1.00 88.38 554 LEU A C 1
ATOM 4577 O O . LEU A 1 554 ? 10.047 -3.229 -40.094 1.00 88.38 554 LEU A O 1
ATOM 4581 N N . LEU A 1 555 ? 9.906 -1.463 -38.712 1.00 87.12 555 LEU A N 1
ATOM 4582 C CA . LEU A 1 555 ? 8.525 -1.086 -38.993 1.00 87.12 555 LEU A CA 1
ATOM 4583 C C . LEU A 1 555 ? 8.501 0.380 -39.427 1.00 87.12 555 LEU A C 1
ATOM 4585 O O . LEU A 1 555 ? 9.147 1.235 -38.816 1.00 87.12 555 LEU A O 1
ATOM 4589 N N . GLY A 1 556 ? 7.765 0.675 -40.489 1.00 86.31 556 GLY A N 1
ATOM 4590 C CA . GLY A 1 556 ? 7.693 2.037 -40.989 1.00 86.31 556 GLY A CA 1
ATOM 4591 C C . GLY A 1 556 ? 6.730 2.214 -42.144 1.00 86.31 556 GLY A C 1
ATOM 4592 O O . GLY A 1 556 ? 6.206 1.246 -42.696 1.00 86.31 556 GLY A O 1
ATOM 4593 N N . GLU A 1 557 ? 6.490 3.466 -42.505 1.00 86.44 557 GLU A N 1
ATOM 4594 C CA . GLU A 1 557 ? 5.624 3.827 -43.621 1.00 86.44 557 GLU A CA 1
ATOM 4595 C C . GLU A 1 557 ? 6.426 3.962 -44.908 1.00 86.44 557 GLU A C 1
ATOM 4597 O O . GLU A 1 557 ? 7.499 4.562 -44.934 1.00 86.44 557 GLU A O 1
ATOM 4602 N N . ILE A 1 558 ? 5.884 3.456 -46.008 1.00 81.19 558 ILE A N 1
ATOM 4603 C CA . ILE A 1 558 ? 6.418 3.738 -47.335 1.00 81.19 558 ILE A CA 1
ATOM 4604 C C . ILE A 1 558 ? 5.653 4.906 -47.959 1.00 81.19 558 ILE A C 1
ATOM 4606 O O . ILE A 1 558 ? 4.421 4.929 -47.940 1.00 81.19 558 ILE A O 1
ATOM 4610 N N . LYS A 1 559 ? 6.388 5.879 -48.501 1.00 77.94 559 LYS A N 1
ATOM 4611 C CA . LYS A 1 559 ? 5.840 7.036 -49.217 1.00 77.94 559 LYS A CA 1
ATOM 4612 C C . LYS A 1 559 ? 6.423 7.089 -50.623 1.00 77.94 559 LYS A C 1
ATOM 4614 O O . LYS A 1 559 ? 7.610 6.820 -50.834 1.00 77.94 559 LYS A O 1
ATOM 4619 N N . GLU A 1 560 ? 5.577 7.418 -51.592 1.00 69.50 560 GLU A N 1
ATOM 4620 C CA . GLU A 1 560 ? 5.996 7.556 -52.986 1.00 69.50 560 GLU A CA 1
ATOM 4621 C C . GLU A 1 560 ? 6.949 8.739 -53.162 1.00 69.50 560 GLU A C 1
ATOM 4623 O O . GLU A 1 560 ? 6.744 9.815 -52.602 1.00 69.50 560 GLU A O 1
ATOM 4628 N N . ILE A 1 561 ? 7.980 8.542 -53.987 1.00 64.25 561 ILE A N 1
ATOM 4629 C CA . ILE A 1 561 ? 8.904 9.613 -54.385 1.00 64.25 561 ILE A CA 1
ATOM 4630 C C . ILE A 1 561 ? 8.238 10.529 -55.435 1.00 64.25 561 ILE A C 1
ATOM 4632 O O . ILE A 1 561 ? 8.570 11.710 -55.520 1.00 64.25 561 ILE A O 1
ATOM 4636 N N . ALA A 1 562 ? 7.267 10.008 -56.201 1.00 61.38 562 ALA A N 1
ATOM 4637 C CA . ALA A 1 562 ? 6.478 10.737 -57.195 1.00 61.38 562 ALA A CA 1
ATOM 4638 C C . ALA A 1 562 ? 4.966 10.491 -56.967 1.00 61.38 562 ALA A C 1
ATOM 4640 O O . ALA A 1 562 ? 4.553 9.340 -56.994 1.00 61.38 562 ALA A O 1
ATOM 4641 N N . PRO A 1 563 ? 4.132 11.528 -56.760 1.00 54.97 563 PRO A N 1
ATOM 4642 C CA . PRO A 1 563 ? 2.817 11.424 -56.100 1.00 54.97 563 PRO A CA 1
ATOM 4643 C C . PRO A 1 563 ? 1.651 10.810 -56.914 1.00 54.97 563 PRO A C 1
ATOM 4645 O O . PRO A 1 563 ? 0.499 11.157 -56.656 1.00 54.97 563 PRO A O 1
ATOM 4648 N N . MET A 1 564 ? 1.889 9.952 -57.912 1.00 53.56 564 MET A N 1
ATOM 4649 C CA . MET A 1 564 ? 0.817 9.483 -58.815 1.00 53.56 564 MET A CA 1
ATOM 4650 C C . MET A 1 564 ? 0.950 8.046 -59.348 1.00 53.56 564 MET A C 1
ATOM 4652 O O . MET A 1 564 ? 0.106 7.636 -60.148 1.00 53.56 564 MET A O 1
ATOM 4656 N N . GLU A 1 565 ? 1.962 7.265 -58.958 1.00 59.44 565 GLU A N 1
ATOM 4657 C CA . GLU A 1 565 ? 2.198 5.959 -59.602 1.00 59.44 565 GLU A CA 1
ATOM 4658 C C . GLU A 1 565 ? 1.652 4.755 -58.828 1.00 59.44 565 GLU A C 1
ATOM 4660 O O . GLU A 1 565 ? 1.422 3.712 -59.452 1.00 59.44 565 GLU A O 1
ATOM 4665 N N . GLY A 1 566 ? 1.346 4.887 -57.535 1.00 61.44 566 GLY A N 1
ATOM 4666 C CA . GLY A 1 566 ? 1.042 3.742 -56.678 1.00 61.44 566 GLY A CA 1
ATOM 4667 C C . GLY A 1 566 ? 2.327 3.018 -56.262 1.00 61.44 566 GLY A C 1
ATOM 4668 O O . GLY A 1 566 ? 3.251 2.834 -57.060 1.00 61.44 566 GLY A O 1
ATOM 4669 N N . VAL A 1 567 ? 2.396 2.527 -55.027 1.00 67.38 567 VAL A N 1
ATOM 4670 C CA . VAL A 1 567 ? 3.540 1.729 -54.562 1.00 67.38 567 VAL A CA 1
ATOM 4671 C C . VAL A 1 567 ? 3.442 0.329 -55.162 1.00 67.38 567 VAL A C 1
ATOM 4673 O O . VAL A 1 567 ? 2.448 -0.371 -54.966 1.00 67.38 567 VAL A O 1
ATOM 4676 N N . THR A 1 568 ? 4.476 -0.108 -55.883 1.00 69.44 568 THR A N 1
ATOM 4677 C CA . THR A 1 568 ? 4.545 -1.473 -56.427 1.00 69.44 568 THR A CA 1
ATOM 4678 C C . THR A 1 568 ? 5.552 -2.303 -55.639 1.00 69.44 568 THR A C 1
ATOM 4680 O O . THR A 1 568 ? 6.744 -2.004 -55.642 1.00 69.44 568 THR A O 1
ATOM 4683 N N . LEU A 1 569 ? 5.073 -3.362 -54.982 1.00 69.50 569 LEU A N 1
ATOM 4684 C CA . LEU A 1 569 ? 5.902 -4.374 -54.325 1.00 69.50 569 LEU A CA 1
ATOM 4685 C C . LEU A 1 569 ? 5.698 -5.697 -55.068 1.00 69.50 569 LEU A C 1
ATOM 4687 O O . LEU A 1 569 ? 4.614 -6.292 -55.039 1.00 69.50 569 LEU A O 1
ATOM 4691 N N . GLY A 1 570 ? 6.727 -6.128 -55.801 1.00 70.56 570 GLY A N 1
ATOM 4692 C CA . GLY A 1 570 ? 6.683 -7.361 -56.586 1.00 70.56 570 GLY A CA 1
ATOM 4693 C C . GLY A 1 570 ? 5.581 -7.311 -57.647 1.00 70.56 570 GLY A C 1
ATOM 4694 O O . GLY A 1 570 ? 5.615 -6.474 -58.543 1.00 70.56 570 GLY A O 1
ATOM 4695 N N . LYS A 1 571 ? 4.597 -8.215 -57.555 1.00 65.88 571 LYS A N 1
ATOM 4696 C CA . LYS A 1 571 ? 3.438 -8.266 -58.472 1.00 65.88 571 LYS A CA 1
ATOM 4697 C C . LYS A 1 571 ? 2.251 -7.404 -58.021 1.00 65.88 571 LYS A C 1
ATOM 4699 O O . LYS A 1 571 ? 1.223 -7.398 -58.693 1.00 65.88 571 LYS A O 1
ATOM 4704 N N . CYS A 1 572 ? 2.359 -6.727 -56.883 1.00 70.06 572 CYS A N 1
ATOM 4705 C CA . CYS A 1 572 ? 1.237 -6.070 -56.225 1.00 70.06 572 CYS A CA 1
ATOM 4706 C C . CYS A 1 572 ? 1.379 -4.558 -56.302 1.00 70.06 572 CYS A C 1
ATOM 4708 O O . CYS A 1 572 ? 2.410 -4.007 -55.918 1.00 70.06 572 CYS A O 1
ATOM 4710 N N . LYS A 1 573 ? 0.325 -3.903 -56.788 1.00 71.56 573 LYS A N 1
ATOM 4711 C CA . LYS A 1 573 ? 0.221 -2.451 -56.879 1.00 71.56 573 LYS A CA 1
ATOM 4712 C C . LYS A 1 573 ? -0.746 -1.948 -55.814 1.00 71.56 573 LYS A C 1
ATOM 4714 O O . LYS A 1 573 ? -1.857 -2.462 -55.700 1.00 71.56 573 LYS A O 1
ATOM 4719 N N . TYR A 1 574 ? -0.320 -0.951 -55.055 1.00 71.69 574 TYR A N 1
ATOM 4720 C CA . TYR A 1 574 ? -1.095 -0.343 -53.986 1.00 71.69 574 TYR A CA 1
ATOM 4721 C C . TYR A 1 574 ? -1.372 1.118 -54.314 1.00 71.69 574 TYR A C 1
ATOM 4723 O O . TYR A 1 574 ? -0.453 1.889 -54.563 1.00 71.69 574 TYR A O 1
ATOM 4731 N N . GLU A 1 575 ? -2.647 1.495 -54.296 1.00 61.09 575 GLU A N 1
ATOM 4732 C CA . GLU A 1 575 ? -3.105 2.850 -54.639 1.00 61.09 575 GLU A CA 1
ATOM 4733 C C . GLU A 1 575 ? -3.087 3.814 -53.439 1.00 61.09 575 GLU A C 1
ATOM 4735 O O . GLU A 1 575 ? -3.310 5.010 -53.599 1.00 61.09 575 GLU A O 1
ATOM 4740 N N . ASN A 1 576 ? -2.845 3.302 -52.226 1.00 60.50 576 ASN A N 1
ATOM 4741 C CA . ASN A 1 576 ? -2.834 4.100 -51.001 1.00 60.50 576 ASN A CA 1
ATOM 4742 C C . ASN A 1 576 ? -1.411 4.628 -50.706 1.00 60.50 576 ASN A C 1
ATOM 4744 O O . ASN A 1 576 ? -0.505 3.805 -50.547 1.00 60.50 576 ASN A O 1
ATOM 4748 N N . PRO A 1 577 ? -1.207 5.954 -50.563 1.00 55.19 577 PRO A N 1
ATOM 4749 C CA . PRO A 1 577 ? 0.114 6.572 -50.390 1.00 55.19 577 PRO A CA 1
ATOM 4750 C C . PRO A 1 577 ? 0.768 6.353 -49.013 1.00 55.19 577 PRO A C 1
ATOM 4752 O O . PRO A 1 577 ? 1.823 6.926 -48.741 1.00 55.19 577 PRO A O 1
ATOM 4755 N N . SER A 1 578 ? 0.157 5.587 -48.104 1.00 63.97 578 SER A N 1
ATOM 4756 C CA . SER A 1 578 ? 0.720 5.321 -46.772 1.00 63.97 578 SER A CA 1
ATOM 4757 C C . SER A 1 578 ? 0.464 3.876 -46.351 1.00 63.97 578 SER A C 1
ATOM 4759 O O . SER A 1 578 ? -0.545 3.556 -45.722 1.00 63.97 578 SER A O 1
ATOM 4761 N N . LEU A 1 579 ? 1.382 2.985 -46.732 1.00 75.25 579 LEU A N 1
ATOM 4762 C CA . LEU A 1 579 ? 1.382 1.585 -46.300 1.00 75.25 579 LEU A CA 1
ATOM 4763 C C . LEU A 1 579 ? 2.430 1.402 -45.213 1.00 75.25 579 LEU A C 1
ATOM 4765 O O . LEU A 1 579 ? 3.585 1.786 -45.391 1.00 75.25 579 LEU A O 1
ATOM 4769 N N . THR A 1 580 ? 2.047 0.754 -44.120 1.00 79.31 580 THR A N 1
ATOM 4770 C CA . THR A 1 580 ? 3.000 0.329 -43.099 1.00 79.31 580 THR A CA 1
ATOM 4771 C C . THR A 1 580 ? 3.595 -1.021 -43.493 1.00 79.31 580 THR A C 1
ATOM 4773 O O . THR A 1 580 ? 2.868 -1.989 -43.738 1.00 79.31 580 THR A O 1
ATOM 4776 N N . LEU A 1 581 ? 4.920 -1.093 -43.547 1.00 81.62 581 LEU A N 1
ATOM 4777 C CA . LEU A 1 581 ? 5.681 -2.286 -43.896 1.00 81.62 581 LEU A CA 1
ATOM 4778 C C . LEU A 1 581 ? 6.493 -2.773 -42.702 1.00 81.62 581 LEU A C 1
ATOM 4780 O O . LEU A 1 581 ? 7.001 -1.975 -41.915 1.00 81.62 581 LEU A O 1
ATOM 4784 N N . ILE A 1 582 ? 6.645 -4.0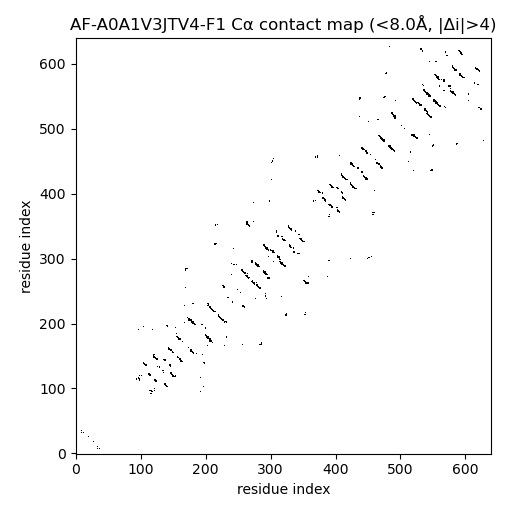92 -42.618 1.00 84.19 582 ILE A N 1
ATOM 4785 C CA . ILE A 1 582 ? 7.612 -4.755 -41.747 1.00 84.19 582 ILE A CA 1
ATOM 4786 C C . ILE A 1 582 ? 8.718 -5.325 -42.629 1.00 84.19 582 ILE A C 1
ATOM 4788 O O . ILE A 1 582 ? 8.442 -6.102 -43.549 1.00 84.19 582 ILE A O 1
ATOM 4792 N N . LEU A 1 583 ? 9.957 -4.948 -42.325 1.00 86.88 583 LEU A N 1
ATOM 4793 C CA . LEU A 1 583 ? 11.165 -5.384 -43.015 1.00 86.88 583 LEU A CA 1
ATOM 4794 C C . LEU A 1 583 ? 11.951 -6.343 -42.124 1.00 86.88 583 LEU A C 1
ATOM 4796 O O . LEU A 1 583 ? 12.257 -5.994 -40.984 1.00 86.88 583 LEU A O 1
ATOM 4800 N N . LYS A 1 584 ? 12.295 -7.529 -42.630 1.00 86.50 584 LYS A N 1
ATOM 4801 C CA . LYS A 1 584 ? 13.072 -8.556 -41.912 1.00 86.50 584 LYS A CA 1
ATOM 4802 C C . LYS A 1 584 ? 14.121 -9.180 -42.827 1.00 86.50 584 LYS A C 1
ATOM 4804 O O . LYS A 1 584 ? 14.135 -8.927 -44.028 1.00 86.50 584 LYS A O 1
ATOM 4809 N N . ASN A 1 585 ? 14.978 -10.025 -42.249 1.00 85.38 585 ASN A N 1
ATOM 4810 C CA . ASN A 1 585 ? 15.878 -10.915 -42.992 1.00 85.38 585 ASN A CA 1
ATOM 4811 C C . ASN A 1 585 ? 16.666 -10.197 -44.097 1.00 85.38 585 ASN A C 1
ATOM 4813 O O . ASN A 1 585 ? 16.744 -10.669 -45.228 1.00 85.38 585 ASN A O 1
ATOM 4817 N N . PHE A 1 586 ? 17.248 -9.043 -43.761 1.00 87.31 586 PHE A N 1
ATOM 4818 C CA . PHE A 1 586 ? 18.129 -8.317 -44.670 1.00 87.31 586 PHE A CA 1
ATOM 4819 C C . PHE A 1 586 ? 19.216 -9.269 -45.192 1.00 87.31 586 PHE A C 1
ATOM 4821 O O . PHE A 1 586 ? 19.783 -10.060 -44.429 1.00 87.31 586 PHE A O 1
ATOM 4828 N N . THR A 1 587 ? 19.528 -9.179 -46.477 1.00 85.31 587 THR A N 1
ATOM 4829 C CA . THR A 1 587 ? 20.738 -9.707 -47.122 1.00 85.31 587 THR A CA 1
ATOM 4830 C C . THR A 1 587 ? 21.531 -8.532 -47.693 1.00 85.31 587 THR A C 1
ATOM 4832 O O . THR A 1 587 ? 21.174 -7.385 -47.449 1.00 85.31 587 THR A O 1
ATOM 4835 N N . ASP A 1 588 ? 22.618 -8.781 -48.420 1.00 80.81 588 ASP A N 1
ATOM 4836 C CA . ASP A 1 588 ? 23.388 -7.690 -49.033 1.00 80.81 588 ASP A CA 1
ATOM 4837 C C . ASP A 1 588 ? 22.621 -6.994 -50.173 1.00 80.81 588 ASP A C 1
ATOM 4839 O O . ASP A 1 588 ? 22.910 -5.844 -50.489 1.00 80.81 588 ASP A O 1
ATOM 4843 N N . ASN A 1 589 ? 21.639 -7.677 -50.778 1.00 80.00 589 ASN A N 1
ATOM 4844 C CA . ASN A 1 589 ? 20.951 -7.211 -51.987 1.00 80.00 589 ASN A CA 1
ATOM 4845 C C . ASN A 1 589 ? 19.432 -7.087 -51.830 1.00 80.00 589 ASN A C 1
ATOM 4847 O O . ASN A 1 589 ? 18.799 -6.376 -52.609 1.00 80.00 589 ASN A O 1
ATOM 4851 N N . ASP A 1 590 ? 18.834 -7.805 -50.881 1.00 86.44 590 ASP A N 1
ATOM 4852 C CA . ASP A 1 590 ? 17.388 -7.857 -50.708 1.00 86.44 590 ASP A CA 1
ATOM 4853 C C . ASP A 1 590 ? 16.964 -7.811 -49.237 1.00 86.44 590 ASP A C 1
ATOM 4855 O O . ASP A 1 590 ? 17.749 -8.020 -48.312 1.00 86.44 590 ASP A O 1
ATOM 4859 N N . VAL A 1 591 ? 15.695 -7.483 -49.029 1.00 88.75 591 VAL A N 1
ATOM 4860 C CA . VAL A 1 591 ? 15.033 -7.495 -47.728 1.00 88.75 591 VAL A CA 1
ATOM 4861 C C . VAL A 1 591 ? 13.673 -8.160 -47.868 1.00 88.75 591 VAL A C 1
ATOM 4863 O O . VAL A 1 591 ? 12.993 -7.998 -48.884 1.00 88.75 591 VAL A O 1
ATOM 4866 N N . GLU A 1 592 ? 13.267 -8.913 -46.852 1.00 86.88 592 GLU A N 1
ATOM 4867 C CA . GLU A 1 592 ? 11.921 -9.465 -46.785 1.00 86.88 592 GLU A CA 1
ATOM 4868 C C . GLU A 1 592 ? 10.944 -8.394 -46.308 1.00 86.88 592 GLU A C 1
ATOM 4870 O O . GLU A 1 592 ? 11.079 -7.840 -45.219 1.00 86.88 592 GLU A O 1
ATOM 4875 N N . VAL A 1 593 ? 9.949 -8.115 -47.142 1.00 82.12 593 VAL A N 1
ATOM 4876 C CA . VAL A 1 593 ? 8.914 -7.110 -46.935 1.00 82.12 593 VAL A CA 1
ATOM 4877 C C . VAL A 1 593 ? 7.589 -7.810 -46.700 1.00 82.12 593 VAL A C 1
ATOM 4879 O O . VAL A 1 593 ? 7.189 -8.686 -47.466 1.00 82.12 593 VAL A O 1
ATOM 4882 N N . SER A 1 594 ? 6.880 -7.387 -45.662 1.00 77.88 594 SER A N 1
ATOM 4883 C CA . SER A 1 594 ? 5.508 -7.810 -45.390 1.00 77.88 594 SER A CA 1
ATOM 4884 C C . SER A 1 594 ? 4.639 -6.603 -45.052 1.00 77.88 594 SER A C 1
ATOM 4886 O O . SER A 1 594 ? 5.111 -5.616 -44.484 1.00 77.88 594 SER A O 1
ATOM 4888 N N . LEU A 1 595 ? 3.363 -6.663 -45.430 1.00 75.62 595 LEU A N 1
ATOM 4889 C CA . LEU A 1 595 ? 2.396 -5.622 -45.095 1.00 75.62 595 LEU A CA 1
ATOM 4890 C C . LEU A 1 595 ? 1.975 -5.740 -43.634 1.00 75.62 595 LEU A C 1
ATOM 4892 O O . LEU A 1 595 ? 1.528 -6.802 -43.200 1.00 75.62 595 LEU A O 1
ATOM 4896 N N . SER A 1 596 ? 1.997 -4.621 -42.914 1.00 69.06 5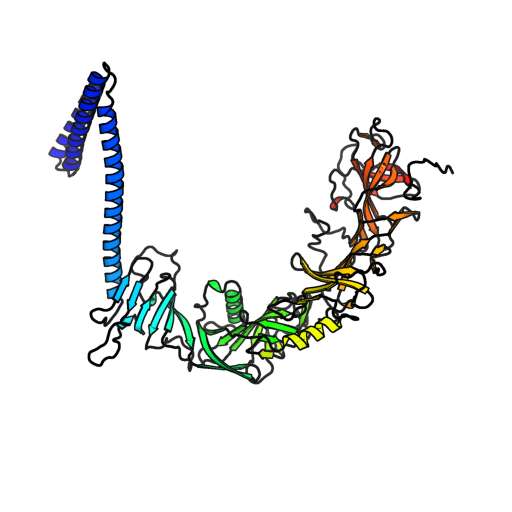96 SER A N 1
ATOM 4897 C CA . SER A 1 596 ? 1.359 -4.540 -41.608 1.00 69.06 596 SER A CA 1
ATOM 4898 C C . SER A 1 596 ? -0.011 -3.885 -41.723 1.00 69.06 596 SER A C 1
ATOM 4900 O O . SER A 1 596 ? -0.140 -2.718 -42.082 1.00 69.06 596 SER A O 1
ATOM 4902 N N . THR A 1 597 ? -1.067 -4.624 -41.377 1.00 56.56 597 THR A N 1
ATOM 4903 C CA . THR A 1 597 ? -2.437 -4.084 -41.327 1.00 56.56 597 THR A CA 1
ATOM 4904 C C . THR A 1 597 ? -2.752 -3.362 -40.016 1.00 56.56 597 THR A C 1
ATOM 4906 O O . THR A 1 597 ? -3.871 -2.890 -39.831 1.00 56.56 597 THR A O 1
ATOM 4909 N N . ARG A 1 598 ? -1.809 -3.321 -39.067 1.00 54.88 598 ARG A N 1
ATOM 4910 C CA . ARG A 1 598 ? -1.940 -2.622 -37.782 1.00 54.88 598 ARG A CA 1
ATOM 4911 C C . ARG A 1 598 ? -0.626 -1.899 -37.485 1.00 54.88 598 ARG A C 1
ATOM 4913 O O . ARG A 1 598 ? 0.425 -2.524 -37.532 1.00 54.88 598 ARG A O 1
ATOM 4920 N N . LYS A 1 599 ? -0.670 -0.616 -37.113 1.00 52.16 599 LYS A N 1
ATOM 4921 C CA . LYS A 1 599 ? 0.498 0.154 -36.626 1.00 52.16 599 LYS A CA 1
ATOM 4922 C C . LYS A 1 599 ? 1.007 -0.318 -35.242 1.00 52.16 599 LYS A C 1
ATOM 4924 O O . LYS A 1 599 ? 1.142 0.498 -34.345 1.00 52.16 599 LYS A O 1
ATOM 4929 N N . HIS A 1 600 ? 1.059 -1.628 -34.976 1.00 54.25 600 HIS A N 1
ATOM 4930 C CA . HIS A 1 600 ? 1.147 -2.150 -33.606 1.00 54.25 600 HIS A CA 1
ATOM 4931 C C . HIS A 1 600 ? 2.197 -3.264 -33.445 1.00 54.25 600 HIS A C 1
ATOM 4933 O O . HIS A 1 600 ? 2.233 -4.237 -34.203 1.00 54.25 600 HIS A O 1
ATOM 4939 N N . TYR A 1 601 ? 2.974 -3.106 -32.371 1.00 52.44 601 TYR A N 1
ATOM 4940 C CA . TYR A 1 601 ? 4.156 -3.830 -31.890 1.00 52.44 601 TYR A CA 1
ATOM 4941 C C . TYR A 1 601 ? 4.188 -5.381 -31.957 1.00 52.44 601 TYR A C 1
ATOM 4943 O O . TYR A 1 601 ? 5.231 -5.930 -32.321 1.00 52.44 601 TYR A O 1
ATOM 4951 N N . PRO A 1 602 ? 3.105 -6.153 -31.701 1.00 48.97 602 PRO A N 1
ATOM 4952 C CA . PRO A 1 602 ? 3.216 -7.619 -31.568 1.00 48.97 602 PRO A CA 1
ATOM 4953 C C . PRO A 1 602 ? 3.467 -8.389 -32.878 1.00 48.97 602 PRO A C 1
ATOM 4955 O O . PRO A 1 602 ? 3.622 -9.613 -32.864 1.00 48.97 602 PRO A O 1
ATOM 4958 N N . LEU A 1 603 ? 3.449 -7.705 -34.025 1.00 50.81 603 LEU A N 1
ATOM 4959 C CA . LEU A 1 603 ? 3.554 -8.317 -35.354 1.00 50.81 603 LEU A CA 1
ATOM 4960 C C . LEU A 1 603 ? 4.988 -8.322 -35.904 1.00 50.81 603 LEU A C 1
ATOM 4962 O O . LEU A 1 603 ? 5.280 -9.071 -36.835 1.00 50.81 603 LEU A O 1
ATOM 4966 N N . ILE A 1 604 ? 5.902 -7.552 -35.302 1.00 54.47 604 ILE A N 1
ATOM 4967 C CA . ILE A 1 604 ? 7.278 -7.405 -35.796 1.00 54.47 604 ILE A CA 1
ATOM 4968 C C . ILE A 1 604 ? 8.047 -8.738 -35.752 1.00 54.47 604 ILE A C 1
ATOM 4970 O O . ILE A 1 604 ? 8.880 -8.988 -36.618 1.00 54.47 604 ILE A O 1
ATOM 4974 N N . LEU A 1 605 ? 7.727 -9.660 -34.834 1.00 55.03 605 LEU A N 1
ATOM 4975 C CA . LEU A 1 605 ? 8.371 -10.984 -34.764 1.00 55.03 605 LEU A CA 1
ATOM 4976 C C . LEU A 1 605 ? 7.480 -12.171 -35.143 1.00 55.03 605 LEU A C 1
ATOM 4978 O O . LEU A 1 605 ? 8.011 -13.234 -35.453 1.00 55.03 605 LEU A O 1
ATOM 4982 N N . LYS A 1 606 ? 6.152 -12.020 -35.193 1.00 55.22 606 LYS A N 1
ATOM 4983 C CA . LYS A 1 606 ? 5.278 -13.103 -35.667 1.00 55.22 606 LYS A CA 1
ATOM 4984 C C . LYS A 1 606 ? 5.350 -13.199 -37.192 1.00 55.22 606 LYS A C 1
ATOM 4986 O O . LYS A 1 606 ? 5.216 -12.195 -37.889 1.00 55.22 606 LYS A O 1
ATOM 4991 N N . ASN A 1 607 ? 5.556 -14.404 -37.717 1.00 49.16 607 ASN A N 1
ATOM 4992 C CA . ASN A 1 607 ? 5.328 -14.683 -39.133 1.00 49.16 607 ASN A CA 1
ATOM 4993 C C . ASN A 1 607 ? 3.817 -14.662 -39.359 1.00 49.16 607 ASN A C 1
ATOM 4995 O O . ASN A 1 607 ? 3.114 -15.594 -38.977 1.00 49.16 607 ASN A O 1
ATOM 4999 N N . THR A 1 608 ? 3.287 -13.574 -39.909 1.00 48.41 608 THR A N 1
ATOM 5000 C CA . THR A 1 608 ? 1.888 -13.540 -40.331 1.00 48.41 608 THR A CA 1
ATOM 5001 C C . THR A 1 608 ? 1.751 -14.256 -41.665 1.00 48.41 608 THR A C 1
ATOM 5003 O O . THR A 1 608 ? 1.871 -13.637 -42.718 1.00 48.41 608 THR A O 1
ATOM 5006 N N . GLU A 1 609 ? 1.478 -15.556 -41.627 1.00 41.19 609 GLU A N 1
ATOM 5007 C CA . GLU A 1 609 ? 0.918 -16.275 -42.771 1.00 41.19 609 GLU A CA 1
ATOM 5008 C C . GLU A 1 609 ? -0.562 -15.890 -42.898 1.00 41.19 609 GLU A C 1
ATOM 5010 O O . GLU A 1 609 ? -1.433 -16.515 -42.300 1.00 41.19 609 GLU A O 1
ATOM 5015 N N . ASN A 1 610 ? -0.871 -14.817 -43.628 1.00 40.09 610 ASN A N 1
ATOM 5016 C CA . ASN A 1 610 ? -2.251 -14.513 -44.003 1.00 40.09 610 ASN A CA 1
ATOM 5017 C C . ASN A 1 610 ? -2.396 -14.650 -45.517 1.00 40.09 610 ASN A C 1
ATOM 5019 O O . ASN A 1 610 ? -2.005 -13.763 -46.271 1.00 40.09 610 ASN A O 1
ATOM 5023 N N . ALA A 1 611 ? -2.992 -15.774 -45.922 1.00 34.22 611 ALA A N 1
ATOM 5024 C CA . ALA A 1 611 ? -3.226 -16.193 -47.296 1.00 34.22 611 ALA A CA 1
ATOM 5025 C C . ALA A 1 611 ? -4.104 -15.200 -48.084 1.00 34.22 611 ALA A C 1
ATOM 5027 O O . ALA A 1 611 ? -5.327 -15.309 -48.101 1.00 34.22 611 ALA A O 1
ATOM 5028 N N . TYR A 1 612 ? -3.454 -14.251 -48.758 1.00 42.56 612 TYR A N 1
ATOM 5029 C CA . TYR A 1 612 ? -3.930 -13.523 -49.938 1.00 42.56 612 TYR A CA 1
ATOM 5030 C C . TYR A 1 612 ? -2.682 -13.142 -50.748 1.00 42.56 612 TYR A C 1
ATOM 5032 O O . TYR A 1 612 ? -1.745 -12.606 -50.167 1.00 42.56 612 TYR A O 1
ATOM 5040 N N . SER A 1 613 ? -2.675 -13.338 -52.073 1.00 52.38 613 SER A N 1
ATOM 5041 C CA . SER A 1 613 ? -1.475 -13.296 -52.948 1.00 52.38 613 SER A CA 1
ATOM 5042 C C . SER A 1 613 ? -0.625 -12.012 -52.929 1.00 52.38 613 SER A C 1
ATOM 5044 O O . SER A 1 613 ? 0.424 -11.959 -53.565 1.00 52.38 613 SER A O 1
ATOM 5046 N N . CYS A 1 614 ? -1.097 -10.951 -52.267 1.00 54.50 614 CYS A N 1
ATOM 5047 C CA . CYS A 1 614 ? -0.392 -9.682 -52.104 1.00 54.50 614 CYS A CA 1
ATOM 5048 C C . CYS A 1 614 ? 0.039 -9.367 -50.665 1.00 54.50 614 CYS A C 1
ATOM 5050 O O . CYS A 1 614 ? 0.768 -8.408 -50.457 1.00 54.50 614 CYS A O 1
ATOM 5052 N N . ARG A 1 615 ? -0.348 -10.168 -49.668 1.00 55.62 615 ARG A N 1
ATOM 5053 C CA . ARG A 1 615 ? 0.098 -10.010 -48.270 1.00 55.62 615 ARG A CA 1
ATOM 5054 C C . ARG A 1 615 ? 1.235 -10.960 -47.880 1.00 55.62 615 ARG A C 1
ATOM 5056 O O . ARG A 1 615 ? 1.672 -10.916 -46.733 1.00 55.62 615 ARG A O 1
ATOM 5063 N N . ASP A 1 616 ? 1.708 -11.777 -48.818 1.00 62.41 616 ASP A N 1
ATOM 5064 C CA . ASP A 1 616 ? 2.831 -12.692 -48.617 1.00 62.41 616 ASP A CA 1
ATOM 5065 C C . ASP A 1 616 ? 4.153 -11.938 -48.406 1.00 62.41 616 ASP A C 1
ATOM 5067 O O . ASP A 1 616 ? 4.315 -10.795 -48.839 1.00 62.41 616 ASP A O 1
ATOM 5071 N N . ILE A 1 617 ? 5.114 -12.597 -47.754 1.00 65.25 617 ILE A N 1
ATOM 5072 C CA . ILE A 1 617 ? 6.483 -12.093 -47.612 1.00 65.25 617 ILE A CA 1
ATOM 5073 C C . ILE A 1 617 ? 7.114 -11.997 -49.006 1.00 65.25 617 ILE A C 1
ATOM 5075 O O . ILE A 1 617 ? 7.193 -12.986 -49.734 1.00 65.25 617 ILE A O 1
ATOM 5079 N N . GLN A 1 618 ? 7.588 -10.809 -49.376 1.00 75.38 618 GLN A N 1
ATOM 5080 C CA . GLN A 1 618 ? 8.226 -10.560 -50.665 1.00 75.38 618 GLN A CA 1
ATOM 5081 C C . GLN A 1 618 ? 9.657 -10.080 -50.482 1.00 75.38 618 GLN A C 1
ATOM 5083 O O . GLN A 1 618 ? 9.913 -9.179 -49.692 1.00 75.38 618 GLN A O 1
ATOM 5088 N N . LYS A 1 619 ? 10.587 -10.615 -51.272 1.00 82.19 619 LYS A N 1
ATOM 5089 C CA . LYS A 1 619 ? 11.950 -10.086 -51.332 1.00 82.19 619 LYS A CA 1
ATOM 5090 C C . LYS A 1 619 ? 12.000 -8.874 -52.251 1.00 82.19 619 LYS A C 1
ATOM 5092 O O . LYS A 1 619 ? 11.584 -8.970 -53.405 1.00 82.19 619 LYS A O 1
ATOM 5097 N N . GLN A 1 620 ? 12.498 -7.753 -51.743 1.00 83.31 620 GLN A N 1
ATOM 5098 C CA . GLN A 1 620 ? 12.644 -6.511 -52.500 1.00 83.31 620 GLN A CA 1
ATOM 5099 C C . GLN A 1 620 ? 14.088 -6.013 -52.450 1.00 83.31 620 GLN A C 1
ATOM 5101 O O . GLN A 1 620 ? 14.712 -6.106 -51.391 1.00 83.31 620 GLN A O 1
ATOM 5106 N N . PRO A 1 621 ? 14.620 -5.453 -53.552 1.00 84.19 621 PRO A N 1
ATOM 5107 C CA . PRO A 1 621 ? 15.879 -4.731 -53.498 1.00 84.19 621 PRO A CA 1
ATOM 5108 C C . PRO A 1 621 ? 15.714 -3.471 -52.646 1.00 84.19 621 PRO A C 1
ATOM 5110 O O . PRO A 1 621 ? 14.673 -2.802 -52.694 1.00 84.19 621 PRO A O 1
ATOM 5113 N N . TYR A 1 622 ? 16.753 -3.138 -51.887 1.00 86.06 622 TYR A N 1
ATOM 5114 C CA . TYR A 1 622 ? 16.778 -1.933 -51.069 1.00 86.06 622 TYR A CA 1
ATOM 5115 C C . TYR A 1 622 ? 18.087 -1.163 -51.242 1.00 86.06 622 TYR A C 1
ATOM 5117 O O . TYR A 1 622 ? 19.129 -1.734 -51.557 1.00 86.06 622 TYR A O 1
ATOM 5125 N N . TYR A 1 623 ? 18.028 0.145 -50.999 1.00 85.38 623 TYR A N 1
ATOM 5126 C CA . TYR A 1 623 ? 19.201 1.017 -50.973 1.00 85.38 623 TYR A CA 1
ATOM 5127 C C . TYR A 1 623 ? 19.166 1.874 -49.716 1.00 85.38 623 TYR A C 1
ATOM 5129 O O . TYR A 1 623 ? 18.164 2.534 -49.446 1.00 85.38 623 TYR A O 1
ATOM 5137 N N . ILE A 1 624 ? 20.254 1.878 -48.949 1.00 83.12 624 ILE A N 1
ATOM 5138 C CA . ILE A 1 624 ? 20.374 2.717 -47.753 1.00 83.12 624 ILE A CA 1
ATOM 5139 C C . ILE A 1 624 ? 20.571 4.164 -48.202 1.00 83.12 624 ILE A C 1
ATOM 5141 O O . ILE A 1 624 ? 21.432 4.453 -49.035 1.00 83.12 624 ILE A O 1
ATOM 5145 N N . LEU A 1 625 ? 19.779 5.081 -47.653 1.00 81.06 625 LEU A N 1
ATOM 5146 C CA . LEU A 1 625 ? 19.951 6.503 -47.923 1.00 81.06 625 LEU A CA 1
ATOM 5147 C C . LEU A 1 625 ? 21.186 6.993 -47.160 1.00 81.06 625 LEU A C 1
ATOM 5149 O O . LEU A 1 625 ? 21.264 6.852 -45.940 1.00 81.06 625 LEU A O 1
ATOM 5153 N N . SER A 1 626 ? 22.174 7.554 -47.866 1.00 55.62 626 SER A N 1
ATOM 5154 C CA . SER A 1 626 ? 23.362 8.117 -47.221 1.00 55.62 626 SER A CA 1
ATOM 5155 C C . SER A 1 626 ? 22.948 9.298 -46.343 1.00 55.62 626 SER A C 1
ATOM 5157 O O . SER A 1 626 ? 22.545 10.345 -46.854 1.00 55.62 626 SER A O 1
ATOM 5159 N N . VAL A 1 627 ? 23.040 9.137 -45.025 1.00 50.25 627 VAL A N 1
ATOM 5160 C CA . VAL A 1 627 ? 22.705 10.195 -44.070 1.00 50.25 627 VAL A CA 1
ATOM 5161 C C . VAL A 1 627 ? 23.851 11.206 -44.036 1.00 50.25 627 VAL A C 1
ATOM 5163 O O . VAL A 1 627 ? 24.763 11.084 -43.226 1.00 50.25 627 VAL A O 1
ATOM 5166 N N . ASN A 1 628 ? 23.813 12.213 -44.909 1.00 35.31 628 ASN A N 1
ATOM 5167 C CA . ASN A 1 628 ? 24.613 13.424 -44.742 1.00 35.31 628 ASN A CA 1
ATOM 5168 C C . ASN A 1 628 ? 23.699 14.643 -44.628 1.00 35.31 628 ASN A C 1
ATOM 5170 O O . ASN A 1 628 ? 23.160 15.122 -45.617 1.00 35.31 628 ASN A O 1
ATOM 5174 N N . SER A 1 629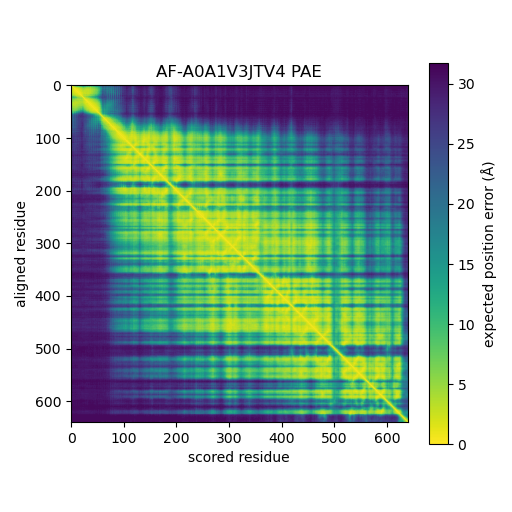 ? 23.617 15.139 -43.391 1.00 32.22 629 SER A N 1
ATOM 5175 C CA . SER A 1 629 ? 23.249 16.496 -42.971 1.00 32.22 629 SER A CA 1
ATOM 5176 C C . SER A 1 629 ? 21.875 17.057 -43.357 1.00 32.22 629 SER A C 1
ATOM 5178 O O . SER A 1 629 ? 21.333 16.871 -44.434 1.00 32.22 629 SER A O 1
ATOM 5180 N N . ARG A 1 630 ? 21.350 17.831 -42.412 1.00 32.88 630 ARG A N 1
ATOM 5181 C CA . ARG A 1 630 ? 20.065 18.534 -42.356 1.00 32.88 630 ARG A CA 1
ATOM 5182 C C . ARG A 1 630 ? 19.789 19.582 -43.448 1.00 32.88 630 ARG A C 1
ATOM 5184 O O . ARG A 1 630 ? 18.883 20.381 -43.249 1.00 32.88 630 ARG A O 1
ATOM 5191 N N . ASP A 1 631 ? 20.475 19.566 -44.585 1.00 33.00 631 ASP A N 1
ATOM 5192 C CA . ASP A 1 631 ? 20.287 20.578 -45.623 1.00 33.00 631 ASP A CA 1
ATOM 5193 C C . ASP A 1 631 ? 19.774 19.962 -46.929 1.00 33.00 631 ASP A C 1
ATOM 5195 O O . ASP A 1 631 ? 20.491 19.281 -47.652 1.00 33.00 631 ASP A O 1
ATOM 5199 N N . GLY A 1 632 ? 18.488 20.222 -47.184 1.00 31.56 632 GLY A N 1
ATOM 5200 C CA . GLY A 1 632 ? 17.831 20.344 -48.487 1.00 31.56 632 GLY A CA 1
ATOM 5201 C C . GLY A 1 632 ? 18.248 19.419 -49.637 1.00 31.56 632 GLY A C 1
ATOM 5202 O O . GLY A 1 632 ? 19.301 19.590 -50.238 1.00 31.56 632 GLY A O 1
ATOM 5203 N N . TYR A 1 633 ? 17.308 18.559 -50.048 1.00 34.47 633 TYR A N 1
ATOM 5204 C CA . TYR A 1 633 ? 17.073 18.108 -51.430 1.00 34.47 633 TYR A CA 1
ATOM 5205 C C . TYR A 1 633 ? 18.216 18.347 -52.436 1.00 34.47 633 TYR A C 1
ATOM 5207 O O . TYR A 1 633 ? 18.150 19.283 -53.232 1.00 34.47 633 TYR A O 1
ATOM 5215 N N . ARG A 1 634 ? 19.202 17.445 -52.505 1.00 28.20 634 ARG A N 1
ATOM 5216 C CA . ARG A 1 634 ? 19.917 17.162 -53.761 1.00 28.20 634 ARG A CA 1
ATOM 5217 C C . ARG A 1 634 ? 20.275 15.683 -53.863 1.00 28.20 634 ARG A C 1
ATOM 5219 O O . ARG A 1 634 ? 21.097 15.169 -53.113 1.00 28.20 634 ARG A O 1
ATOM 5226 N N . ASN A 1 635 ? 19.651 15.031 -54.843 1.00 31.61 635 ASN A N 1
ATOM 5227 C CA . ASN A 1 635 ? 20.017 13.714 -55.350 1.00 31.61 635 ASN A CA 1
ATOM 5228 C C . ASN A 1 635 ? 21.494 13.705 -55.762 1.00 31.61 635 ASN A C 1
ATOM 5230 O O . ASN A 1 635 ? 21.831 14.252 -56.809 1.00 31.61 635 ASN A O 1
ATOM 5234 N N . ASN A 1 636 ? 22.348 13.038 -54.991 1.00 25.08 636 ASN A N 1
ATOM 5235 C CA . ASN A 1 636 ? 23.634 12.563 -55.481 1.00 25.08 636 ASN A CA 1
ATOM 5236 C C . ASN A 1 636 ? 23.608 11.037 -55.444 1.00 25.08 636 ASN A C 1
ATOM 5238 O O . ASN A 1 636 ? 23.790 10.410 -54.405 1.00 25.08 636 ASN A O 1
ATOM 5242 N N . PHE A 1 637 ? 23.336 10.451 -56.609 1.00 31.45 637 PHE A N 1
ATOM 5243 C CA . PHE A 1 637 ? 23.536 9.033 -56.858 1.00 31.45 637 PHE A CA 1
ATOM 5244 C C . PHE A 1 637 ? 25.039 8.749 -56.833 1.00 31.45 637 PHE A C 1
ATOM 5246 O O . PHE A 1 637 ? 25.767 9.204 -57.714 1.00 31.45 637 PHE A O 1
ATOM 5253 N N . ILE A 1 638 ? 25.503 7.973 -55.857 1.00 26.28 638 ILE A N 1
ATOM 5254 C CA . ILE A 1 638 ? 26.776 7.267 -55.990 1.00 26.28 638 ILE A CA 1
ATOM 5255 C C . ILE A 1 638 ? 26.457 5.988 -56.767 1.00 26.28 638 ILE A C 1
ATOM 5257 O O . ILE A 1 638 ? 25.850 5.061 -56.235 1.00 26.28 638 ILE A O 1
ATOM 5261 N N . LYS A 1 639 ? 26.791 5.978 -58.061 1.00 28.84 639 LYS A N 1
ATOM 5262 C CA . LYS A 1 639 ? 26.887 4.744 -58.848 1.00 28.84 639 LYS A CA 1
ATOM 5263 C C . LYS A 1 639 ? 28.184 4.036 -58.451 1.00 28.84 639 LYS A C 1
ATOM 5265 O O . LYS A 1 639 ? 29.233 4.675 -58.490 1.00 28.84 639 LYS A O 1
ATOM 5270 N N . ASN A 1 640 ? 28.087 2.752 -58.107 1.00 33.84 640 ASN A N 1
ATOM 5271 C CA . ASN A 1 640 ? 29.205 1.821 -58.274 1.00 33.84 640 ASN A CA 1
ATOM 5272 C C . ASN A 1 640 ? 29.432 1.560 -59.763 1.00 33.84 640 ASN A C 1
ATOM 5274 O O . ASN A 1 640 ? 28.414 1.447 -60.491 1.00 33.84 640 ASN A O 1
#

Radius of gyration: 41.52 Å; Cα contacts (8 Å, |Δi|>4): 1212; chains: 1; bounding box: 112×53×107 Å

Mean predicted aligned error: 16.72 Å

Solvent-accessible surface area (backbone atoms only — not comparable to full-atom values): 35569 Å² total; per-residue (Å²): 114,77,72,57,56,56,51,53,50,51,51,51,48,52,52,31,53,53,26,58,76,69,71,43,76,58,32,58,56,38,51,50,50,53,52,50,49,50,51,50,50,48,52,49,50,51,51,46,51,49,48,62,64,42,74,80,44,84,84,57,68,70,60,56,50,53,52,50,50,52,55,52,50,50,54,52,49,51,52,53,50,49,52,51,50,52,52,51,52,50,55,52,46,31,52,52,38,30,52,56,45,50,71,54,43,39,73,70,56,88,88,49,50,71,49,26,49,98,53,34,40,38,38,37,26,86,93,44,60,44,99,84,69,45,68,54,55,30,28,52,73,92,35,42,24,40,31,38,37,12,89,89,28,64,56,42,35,44,31,35,31,83,48,79,72,86,88,53,29,50,92,63,53,62,49,46,52,38,33,28,31,40,77,68,64,90,88,75,71,94,66,92,74,56,76,68,41,56,85,43,41,40,77,10,36,28,35,27,58,68,45,82,46,52,54,53,73,42,78,44,80,40,71,62,36,51,40,24,33,73,84,32,61,60,78,86,49,54,71,58,50,51,53,54,50,51,52,34,55,78,71,69,51,90,69,42,33,39,32,65,42,68,21,30,41,30,44,59,93,46,31,40,21,46,40,92,30,33,30,38,33,26,39,67,70,56,45,76,54,34,41,43,27,48,26,32,35,37,71,59,43,46,30,36,69,57,88,85,27,39,27,50,57,27,62,44,76,42,42,31,26,56,39,42,88,49,66,28,30,36,56,30,77,90,50,43,46,55,90,83,24,77,82,46,63,60,64,40,78,41,52,65,50,78,36,73,64,69,76,83,61,48,67,71,48,54,54,62,66,48,64,43,44,43,67,80,53,95,73,52,47,75,43,62,46,92,87,46,80,22,67,40,32,42,35,41,93,50,93,87,55,58,31,25,51,72,89,45,43,23,33,30,40,34,61,44,76,56,97,94,43,44,33,38,42,34,29,38,33,95,90,30,72,49,72,60,64,75,36,46,27,33,51,38,39,33,26,38,59,38,75,75,38,90,64,80,62,80,41,62,84,29,43,41,80,41,34,28,27,29,64,46,38,64,42,27,61,91,83,43,77,43,82,41,60,51,31,39,37,31,63,39,76,92,84,68,94,66,94,67,88,61,55,105,84,42,87,82,69,69,62,88,87,53,87,69,52,71,27,31,33,37,41,40,80,65,64,47,74,49,30,32,47,71,80,26,37,32,22,42,37,34,37,36,21,34,49,83,29,42,66,59,25,39,34,25,39,38,35,61,78,58,98,80,76,50,56,62,58,90,96,34,77,35,84,63,73,72,43,41,35,36,38,32,75,71,58,100,60,36,29,33,36,29,71,44,95,56,104,55,81,82,52,75,80,51,84,73,87,54,97,46,100,74,43,50,80,39,80,38,50,60,46,76,55,82,89,71,72,99,70,75,96,71,94,73,83,81,78,130